Protein 4DHX (pdb70)

Secondary structure (DSSP, 8-state):
----SHHHHHHHHHHHHHHHHHHHHHHHHHHHHHHHHHHHHHHHHHHHHHHHHHHHHHHHHHHHHHHHHH--/-HHHHHHHHHHHHHTTHHHHHHHHHHHHHHHTTHHHHHHHHHHHHHHHH-TTT--HHHHHHHHHHHHHHHS-HHHHHHHHHHHHHHHHHH-/-HHHHHHHHHHHHHHHTTHHHHHHHHHHHHHHHTTHHHHHHHHHHHHHHHH-TTT--HHHHHHHHHHHHHHSS-HHHHHHHHHHHHHHHHT--/-HHHHHHHHHHHHHHHHHHHHHHHHHHHHHHHHHHHHHHHHHHHHHHHHHHHHHHHHHHHHHHHHHHH-/-HHHHHHHHHHHHHHTHHHHHHHHHHHHHHHTTHHHHHHHHHHHHHHHH-TTT--HHHHHHHHHHHHHH-S-HHHHHHHHHHHHHHHHHH--/-HHHHHHHHHHHHHHSHHHHHHHHHHHHHHHTTHHHHHHHHHHHHHHHH-GGG--HHHHHHHHHHHHHHTS-HHHHHHHHHHHHHHHHT--

Structure (mmCIF, N/CA/C/O backbone):
data_4DHX
#
_entry.id   4DHX
#
_cell.length_a   68.592
_cell.length_b   76.124
_cell.length_c   70.612
_cell.angle_alpha   90.00
_cell.angle_beta   117.69
_cell.angle_gamma   90.00
#
_symmetry.space_group_name_H-M   'P 1 21 1'
#
loop_
_entity.id
_entity.type
_entity.pdbx_description
1 polymer '80 kDa MCM3-associated protein'
2 polymer 'Enhancer of yellow 2 transcription factor homolog'
3 water water
#
loop_
_atom_site.group_PDB
_atom_site.id
_atom_site.type_symbol
_atom_site.label_atom_id
_atom_site.label_alt_id
_atom_site.label_comp_id
_atom_site.label_asym_id
_atom_site.label_entity_id
_atom_site.label_seq_id
_atom_site.pdbx_PDB_ins_code
_atom_site.Cartn_x
_atom_site.Cartn_y
_atom_site.Cartn_z
_atom_site.occupancy
_atom_site.B_iso_or_equiv
_atom_site.auth_seq_id
_atom_site.auth_comp_id
_atom_site.auth_asym_id
_atom_site.auth_atom_id
_atom_site.pdbx_PDB_model_num
ATOM 1 N N . LEU A 1 3 ? -3.640 -50.517 -45.095 1.00 64.19 1162 LEU A N 1
ATOM 2 C CA . LEU A 1 3 ? -2.633 -51.392 -44.506 1.00 65.45 1162 LEU A CA 1
ATOM 3 C C . LEU A 1 3 ? -1.612 -50.593 -43.703 1.00 67.63 1162 LEU A C 1
ATOM 4 O O . LEU A 1 3 ? -0.651 -50.060 -44.257 1.00 71.95 1162 LEU A O 1
ATOM 19 N N . VAL A 1 4 ? -1.824 -50.514 -42.395 1.00 65.55 1163 VAL A N 1
ATOM 20 C CA . VAL A 1 4 ? -0.885 -49.832 -41.513 1.00 65.31 1163 VAL A CA 1
ATOM 21 C C . VAL A 1 4 ? 0.239 -50.783 -41.114 1.00 66.51 1163 VAL A C 1
ATOM 22 O O . VAL A 1 4 ? 0.017 -51.754 -40.390 1.00 69.84 1163 VAL A O 1
ATOM 35 N N . LEU A 1 5 ? 1.444 -50.499 -41.596 1.00 64.77 1164 LEU A N 1
ATOM 36 C CA . LEU A 1 5 ? 2.595 -51.355 -41.335 1.00 65.95 1164 LEU A CA 1
ATOM 37 C C . LEU A 1 5 ? 2.991 -51.328 -39.867 1.00 70.71 1164 LEU A C 1
ATOM 38 O O . LEU A 1 5 ? 3.037 -52.364 -39.204 1.00 72.50 1164 LEU A O 1
ATOM 54 N N . SER A 1 6 ? 3.273 -50.131 -39.364 1.00 72.33 1165 SER A N 1
ATOM 55 C CA . SER A 1 6 ? 3.783 -49.974 -38.011 1.00 72.36 1165 SER A CA 1
ATOM 56 C C . SER A 1 6 ? 2.775 -49.275 -37.111 1.00 72.21 1165 SER A C 1
ATOM 57 O O . SER A 1 6 ? 1.860 -48.603 -37.584 1.00 78.09 1165 SER A O 1
ATOM 65 N N . GLU A 1 7 ? 2.959 -49.443 -35.807 1.00 69.29 1166 GLU A N 1
ATOM 66 C CA . GLU A 1 7 ? 2.130 -48.773 -34.814 1.00 70.98 1166 GLU A CA 1
ATOM 67 C C . GLU A 1 7 ? 2.832 -47.508 -34.331 1.00 63.86 1166 GLU A C 1
ATOM 68 O O . GLU A 1 7 ? 2.576 -47.020 -33.229 1.00 62.16 1166 GLU A O 1
ATOM 80 N N . LEU A 1 8 ? 3.715 -46.977 -35.172 1.00 61.22 1167 LEU A N 1
ATOM 81 C CA . LEU A 1 8 ? 4.474 -45.781 -34.835 1.00 61.83 1167 LEU A CA 1
ATOM 82 C C . LEU A 1 8 ? 3.572 -44.551 -34.817 1.00 58.56 1167 LEU A C 1
ATOM 83 O O . LEU A 1 8 ? 3.681 -43.705 -33.928 1.00 56.79 1167 LEU A O 1
ATOM 99 N N . SER A 1 9 ? 2.678 -44.458 -35.796 1.00 43.41 1168 SER A N 1
ATOM 100 C CA . SER A 1 9 ? 1.750 -43.338 -35.874 1.00 44.67 1168 SER A CA 1
ATOM 101 C C . SER A 1 9 ? 0.736 -43.397 -34.738 1.00 42.37 1168 SER A C 1
ATOM 102 O O . SER A 1 9 ? 0.318 -42.363 -34.215 1.00 40.02 1168 SER A O 1
ATOM 110 N N . GLN A 1 10 ? 0.334 -44.607 -34.365 1.00 42.84 1169 GLN A N 1
ATOM 111 C CA . GLN A 1 10 ? -0.568 -44.791 -33.235 1.00 43.84 1169 GLN A CA 1
ATOM 112 C C . GLN A 1 10 ? 0.088 -44.277 -31.958 1.00 42.33 1169 GLN A C 1
ATOM 113 O O . GLN A 1 10 ? -0.542 -43.588 -31.158 1.00 41.83 1169 GLN A O 1
ATOM 127 N N . GLY A 1 11 ? 1.361 -44.616 -31.778 1.00 42.79 1170 GLY A N 1
ATOM 128 C CA . GLY A 1 11 ? 2.106 -44.196 -30.607 1.00 41.53 1170 GLY A CA 1
ATOM 129 C C . GLY A 1 11 ? 2.251 -42.690 -30.518 1.00 39.30 1170 GLY A C 1
ATOM 130 O O . GLY A 1 11 ? 2.200 -42.117 -29.431 1.00 38.49 1170 GLY A O 1
ATOM 134 N N . LEU A 1 12 ? 2.435 -42.045 -31.666 1.00 37.88 1171 LEU A N 1
ATOM 135 C CA . LEU A 1 12 ? 2.604 -40.597 -31.712 1.00 38.31 1171 LEU A CA 1
ATOM 136 C C . LEU A 1 12 ? 1.303 -39.880 -31.359 1.00 36.94 1171 LEU A C 1
ATOM 137 O O . LEU A 1 12 ? 1.314 -38.864 -30.663 1.00 35.02 1171 LEU A O 1
ATOM 153 N N . ALA A 1 13 ? 0.185 -40.414 -31.840 1.00 40.20 1172 ALA A N 1
ATOM 154 C CA . ALA A 1 13 ? -1.121 -39.834 -31.552 1.00 38.90 1172 ALA A CA 1
ATOM 155 C C . ALA A 1 13 ? -1.463 -39.995 -30.073 1.00 37.83 1172 ALA A C 1
ATOM 156 O O . ALA A 1 13 ? -2.074 -39.116 -29.466 1.00 39.71 1172 ALA A O 1
ATOM 163 N N . VAL A 1 14 ? -1.059 -41.122 -29.497 1.00 35.31 1173 VAL A N 1
ATOM 164 C CA . VAL A 1 14 ? -1.339 -41.403 -28.094 1.00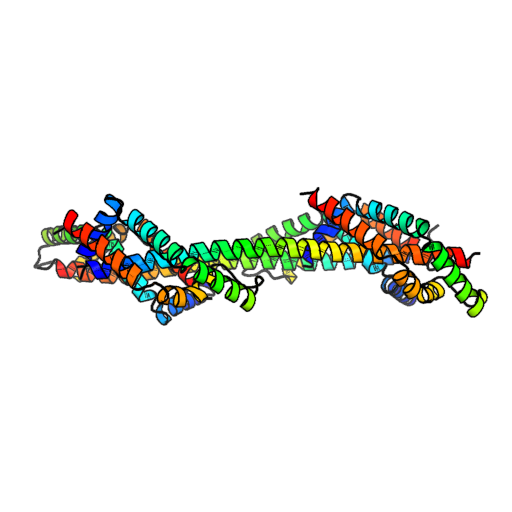 33.51 1173 VAL A CA 1
ATOM 165 C C . VAL A 1 14 ? -0.515 -40.507 -27.172 1.00 32.63 1173 VAL A C 1
ATOM 166 O O . VAL A 1 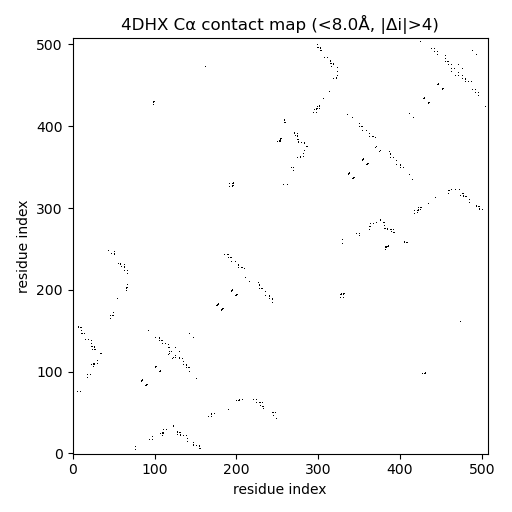14 ? -1.029 -39.978 -26.186 1.00 33.20 1173 VAL A O 1
ATOM 179 N N . GLU A 1 15 ? 0.762 -40.338 -27.500 1.00 33.39 1174 GLU A N 1
ATOM 180 C CA . GLU A 1 15 ? 1.653 -39.501 -26.704 1.00 37.04 1174 GLU A CA 1
ATOM 181 C C . GLU A 1 15 ? 1.253 -38.034 -26.803 1.00 36.46 1174 GLU A C 1
ATOM 182 O O . GLU A 1 15 ? 1.164 -37.337 -25.794 1.00 35.95 1174 GLU A O 1
ATOM 194 N N . LEU A 1 16 ? 1.016 -37.572 -28.026 1.00 29.60 1175 LEU A N 1
ATOM 195 C CA . LEU A 1 16 ? 0.647 -36.183 -28.262 1.00 30.42 1175 LEU A CA 1
ATOM 196 C C . LEU A 1 16 ? -0.643 -35.843 -27.526 1.00 27.65 1175 LEU A C 1
ATOM 197 O O . LEU A 1 16 ? -0.738 -34.808 -26.869 1.00 27.01 1175 LEU A O 1
ATOM 213 N N . MET A 1 17 ? -1.631 -36.723 -27.642 1.00 27.06 1176 MET A N 1
ATOM 214 C CA . MET A 1 17 ? -2.910 -36.535 -26.974 1.00 28.31 1176 MET A CA 1
ATOM 215 C C . MET A 1 17 ? -2.723 -36.485 -25.460 1.00 25.46 1176 MET A C 1
ATOM 216 O O . MET A 1 17 ? -3.325 -35.652 -24.782 1.00 26.36 1176 MET A O 1
ATOM 230 N N . GLU A 1 18 ? -1.879 -37.371 -24.939 1.00 23.94 1177 GLU A N 1
ATOM 231 C CA . GLU A 1 18 ? -1.640 -37.462 -23.502 1.00 25.56 1177 GLU A CA 1
ATOM 232 C C . GLU A 1 18 ? -0.927 -36.223 -22.957 1.00 28.42 1177 GLU A C 1
ATOM 233 O O . GLU A 1 18 ? -1.250 -35.743 -21.870 1.00 29.78 1177 GLU A O 1
ATOM 245 N N . ARG A 1 19 ? 0.039 -35.704 -23.709 1.00 29.18 1178 ARG A N 1
ATOM 246 C CA . ARG A 1 19 ? 0.781 -34.521 -23.279 1.00 28.62 1178 ARG A CA 1
ATOM 247 C C . ARG A 1 19 ? -0.096 -33.272 -23.294 1.00 25.90 1178 ARG A C 1
ATOM 248 O O . ARG A 1 19 ? -0.070 -32.476 -22.357 1.00 27.81 1178 ARG A O 1
ATOM 269 N N . VAL A 1 20 ? -0.863 -33.096 -24.365 1.00 24.75 1179 VAL A N 1
ATOM 270 C CA . VAL A 1 20 ? -1.766 -31.956 -24.468 1.00 25.91 1179 VAL A CA 1
ATOM 271 C C . VAL A 1 20 ? -2.836 -32.024 -23.381 1.00 28.54 1179 VAL A C 1
ATOM 272 O O . VAL A 1 20 ? -3.155 -31.019 -22.745 1.00 32.16 1179 VAL A O 1
ATOM 285 N N . MET A 1 21 ? -3.379 -33.218 -23.170 1.00 27.23 1180 MET A N 1
ATOM 286 C CA . MET A 1 21 ? -4.419 -33.436 -22.175 1.00 27.98 1180 MET A CA 1
ATOM 287 C C . MET A 1 21 ? -3.900 -33.130 -20.774 1.00 25.32 1180 MET A C 1
ATOM 288 O O . MET A 1 21 ? -4.541 -32.410 -20.006 1.00 25.62 1180 MET A O 1
ATOM 302 N N . MET A 1 22 ? -2.731 -33.674 -20.449 1.00 25.16 1181 MET A N 1
ATOM 303 C CA . MET A 1 22 ? -2.132 -33.479 -19.135 1.00 25.84 1181 MET A CA 1
ATOM 304 C C . MET A 1 22 ? -1.892 -32.000 -18.843 1.00 27.06 1181 MET A C 1
ATOM 305 O O . MET A 1 22 ? -2.260 -31.510 -17.777 1.00 28.24 1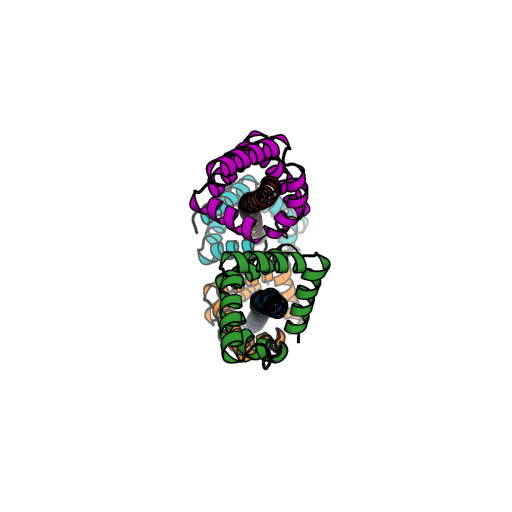181 MET A O 1
ATOM 319 N N . GLU A 1 23 ? -1.272 -31.293 -19.785 1.00 27.35 1182 GLU A N 1
ATOM 320 C CA . GLU A 1 23 ? -1.000 -29.870 -19.604 1.00 29.82 1182 GLU A CA 1
ATOM 321 C C . GLU A 1 23 ? -2.290 -29.088 -19.396 1.00 29.69 1182 GLU A C 1
ATOM 322 O O . GLU A 1 23 ? -2.316 -28.107 -18.652 1.00 31.09 1182 GLU A O 1
ATOM 334 N N . PHE A 1 24 ? -3.358 -29.517 -20.059 1.00 28.31 1183 PHE A N 1
ATOM 335 C CA . PHE A 1 24 ? -4.638 -28.826 -19.953 1.00 27.95 1183 PHE A CA 1
ATOM 336 C C . PHE A 1 24 ? -5.230 -29.035 -18.560 1.00 28.60 1183 PHE A C 1
ATOM 337 O O . PHE A 1 24 ? -5.825 -28.123 -17.987 1.00 30.04 1183 PHE A O 1
ATOM 354 N N . VAL A 1 25 ? -5.058 -30.236 -18.016 1.00 27.76 1184 VAL A N 1
ATOM 355 C CA . VAL A 1 25 ? -5.537 -30.533 -16.670 1.00 27.15 1184 VAL A CA 1
ATOM 356 C C . VAL A 1 25 ? -4.792 -29.683 -15.643 1.00 27.71 1184 VAL A C 1
ATOM 357 O O . VAL A 1 25 ? -5.400 -29.114 -14.736 1.00 29.49 1184 VAL A O 1
ATOM 370 N N . ARG A 1 26 ? -3.474 -29.596 -15.794 1.00 26.74 1185 ARG A N 1
ATOM 371 C CA . ARG A 1 26 ? -2.650 -28.828 -14.865 1.00 28.36 1185 ARG A CA 1
ATOM 372 C C . ARG A 1 26 ? -3.031 -27.351 -14.877 1.00 31.33 1185 ARG A C 1
ATOM 373 O O . ARG A 1 26 ? -3.179 -26.733 -13.821 1.00 33.63 1185 ARG A O 1
ATOM 394 N N . GLU A 1 27 ? -3.190 -26.789 -16.071 1.00 31.70 1186 GLU A N 1
ATOM 395 C CA . GLU A 1 27 ? -3.566 -25.388 -16.213 1.00 30.98 1186 GLU A CA 1
ATOM 396 C C . GLU A 1 27 ? -4.951 -25.134 -15.626 1.00 26.20 1186 GLU A C 1
ATOM 397 O O . GLU A 1 27 ? -5.186 -24.112 -14.983 1.00 25.65 1186 GLU A O 1
ATOM 409 N N . THR A 1 28 ? -5.868 -26.067 -15.855 1.00 24.53 1187 THR A N 1
ATOM 410 C CA . THR A 1 28 ? -7.240 -25.912 -15.388 1.00 25.91 1187 THR A CA 1
ATOM 411 C C . THR A 1 28 ? -7.303 -25.957 -13.863 1.00 25.85 1187 THR A C 1
ATOM 412 O O . THR A 1 28 ? -7.948 -25.116 -13.238 1.00 23.71 1187 THR A O 1
ATOM 423 N N . CYS A 1 29 ? -6.631 -26.939 -13.269 1.00 27.54 1188 CYS A N 1
ATOM 424 C CA . CYS A 1 29 ? -6.612 -27.080 -11.817 1.00 27.11 1188 CYS A CA 1
ATOM 425 C C . CYS A 1 29 ? -5.964 -25.870 -11.150 1.00 28.52 1188 CYS A C 1
ATOM 426 O O . CYS A 1 29 ? -6.407 -25.424 -10.092 1.00 29.99 1188 CYS A O 1
ATOM 434 N N . SER A 1 30 ? -4.916 -25.343 -11.776 1.00 26.98 1189 SER A N 1
ATOM 435 C CA . SER A 1 30 ? -4.204 -24.192 -11.236 1.00 28.45 1189 SER A CA 1
ATOM 436 C C . SER A 1 30 ? -5.100 -22.956 -11.227 1.00 28.69 1189 SER A C 1
ATOM 437 O O . SER A 1 30 ? -5.109 -22.189 -10.261 1.00 28.13 1189 SER A O 1
ATOM 445 N N . GLN A 1 31 ? -5.860 -22.773 -12.302 1.00 31.03 1190 GLN A N 1
ATOM 446 C CA . GLN A 1 31 ? -6.719 -21.604 -12.429 1.00 32.00 1190 GLN A CA 1
ATOM 447 C C . GLN A 1 31 ? -7.934 -21.706 -11.508 1.00 28.83 1190 GLN A C 1
ATOM 448 O O . GLN A 1 31 ? -8.352 -20.714 -10.913 1.00 30.89 1190 GLN A O 1
ATOM 462 N N . GLU A 1 32 ? -8.497 -22.905 -11.390 1.00 25.81 1191 GLU A N 1
ATOM 463 C CA . GLU A 1 32 ? -9.671 -23.108 -10.552 1.00 26.04 1191 GLU A CA 1
ATOM 464 C C . GLU A 1 32 ? -9.339 -22.847 -9.087 1.00 26.58 1191 GLU A C 1
ATOM 465 O O . GLU A 1 32 ? -10.117 -22.224 -8.367 1.00 28.57 1191 GLU A O 1
ATOM 477 N N . LEU A 1 33 ? -8.177 -23.322 -8.651 1.00 26.13 1192 LEU A N 1
ATOM 478 C CA . LEU A 1 33 ? -7.760 -23.149 -7.266 1.00 27.52 1192 LEU A CA 1
ATOM 479 C C . LEU A 1 33 ? -7.386 -21.697 -6.995 1.00 30.45 1192 LEU A C 1
ATOM 480 O O . LEU A 1 33 ? -7.656 -21.170 -5.918 1.00 34.00 1192 LEU A O 1
ATOM 496 N N . LYS A 1 34 ? -6.763 -21.054 -7.978 1.00 28.57 1193 LYS A N 1
ATOM 497 C CA . LYS A 1 34 ? -6.392 -19.650 -7.858 1.00 31.20 1193 LYS A CA 1
ATOM 498 C C . LYS A 1 34 ? -7.633 -18.778 -7.679 1.00 30.32 1193 LYS A C 1
ATOM 499 O O . LYS A 1 34 ? -7.643 -17.857 -6.861 1.00 32.01 1193 LYS A O 1
ATOM 518 N N . ASN A 1 35 ? -8.676 -19.071 -8.450 1.00 29.18 1194 ASN A N 1
ATOM 519 C CA . ASN A 1 35 ? -9.929 -18.331 -8.347 1.00 30.39 1194 ASN A CA 1
ATOM 520 C C . ASN A 1 35 ? -10.576 -18.544 -6.983 1.00 30.20 1194 ASN A C 1
ATOM 521 O O . ASN A 1 35 ? -11.028 -17.593 -6.344 1.00 30.55 1194 ASN A O 1
ATOM 532 N N . ALA A 1 36 ? -10.611 -19.799 -6.544 1.00 29.30 1195 ALA A N 1
ATOM 533 C CA . ALA A 1 36 ? -11.206 -20.156 -5.262 1.00 28.94 1195 ALA A CA 1
ATOM 534 C C . ALA A 1 36 ? -10.491 -19.457 -4.109 1.00 31.20 1195 ALA A C 1
ATOM 535 O O . ALA A 1 36 ? -11.134 -18.940 -3.194 1.00 35.51 1195 ALA A O 1
ATOM 542 N N . VAL A 1 37 ? -9.162 -19.442 -4.153 1.00 31.45 1196 VAL A N 1
ATOM 543 C CA . VAL A 1 37 ? -8.373 -18.821 -3.093 1.00 32.86 1196 VAL A CA 1
ATOM 544 C C . VAL A 1 37 ? -8.571 -17.305 -3.078 1.00 34.06 1196 VAL A C 1
ATOM 545 O O . VAL A 1 37 ? -8.608 -16.685 -2.013 1.00 35.56 1196 VAL A O 1
ATOM 558 N N . GLU A 1 38 ? -8.702 -16.718 -4.263 1.00 33.90 1197 GLU A N 1
ATOM 559 C CA . GLU A 1 38 ? -8.936 -15.285 -4.392 1.00 35.18 1197 GLU A CA 1
ATOM 560 C C . GLU A 1 38 ? -10.295 -14.912 -3.807 1.00 32.24 1197 GLU A C 1
ATOM 561 O O . GLU A 1 38 ? -10.424 -13.922 -3.085 1.00 32.25 1197 GLU A O 1
ATOM 573 N N . THR A 1 39 ? -11.307 -15.710 -4.130 1.00 32.02 1198 THR A N 1
ATOM 574 C CA . THR A 1 39 ? -12.654 -15.489 -3.616 1.00 33.32 1198 THR A CA 1
ATOM 575 C C . THR A 1 39 ? -12.680 -15.656 -2.100 1.00 30.98 1198 THR A C 1
ATOM 576 O O . THR A 1 39 ? -13.262 -14.840 -1.386 1.00 32.63 1198 THR A O 1
ATOM 587 N N . ASP A 1 40 ? -12.042 -16.714 -1.614 1.00 28.68 1199 ASP A N 1
ATOM 588 C CA . ASP A 1 40 ? -11.991 -16.984 -0.185 1.00 29.05 1199 ASP A CA 1
ATOM 589 C C . ASP A 1 40 ? -11.285 -15.852 0.552 1.00 28.93 1199 ASP A C 1
ATOM 590 O O . ASP A 1 40 ? -11.644 -15.514 1.681 1.00 27.58 1199 ASP A O 1
ATOM 599 N N . GLN A 1 41 ? -10.276 -15.273 -0.088 1.00 30.63 1200 GLN A N 1
ATOM 600 C CA . GLN A 1 41 ? -9.544 -14.160 0.500 1.00 30.96 1200 GLN A CA 1
ATOM 601 C C . GLN A 1 41 ? -10.490 -12.985 0.743 1.00 29.16 1200 GLN A C 1
ATOM 602 O O . GLN A 1 41 ? -10.455 -12.362 1.803 1.00 30.98 1200 GLN A O 1
ATOM 616 N N . ARG A 1 42 ? -11.342 -12.694 -0.236 1.00 27.60 1201 ARG A N 1
ATOM 617 C CA . ARG A 1 42 ? -12.323 -11.625 -0.100 1.00 29.21 1201 ARG A CA 1
ATOM 618 C C . ARG A 1 42 ? -13.295 -11.943 1.032 1.00 29.92 1201 ARG A C 1
ATOM 619 O O . ARG A 1 42 ? -13.706 -11.055 1.778 1.00 30.62 1201 ARG A O 1
ATOM 640 N N . VAL A 1 43 ? -13.663 -13.214 1.149 1.00 30.31 1202 VAL A N 1
ATOM 641 C CA . VAL A 1 43 ? -14.554 -13.656 2.213 1.00 28.55 1202 VAL A CA 1
ATOM 642 C C . VAL A 1 43 ? -13.912 -13.417 3.576 1.00 27.89 1202 VAL A C 1
ATOM 643 O O . VAL A 1 43 ? -14.549 -12.893 4.489 1.00 30.17 1202 VAL A O 1
ATOM 656 N N . ARG A 1 44 ? -12.645 -13.796 3.708 1.00 24.95 1203 ARG A N 1
ATOM 657 C CA . ARG A 1 44 ? -11.941 -13.670 4.979 1.00 23.62 1203 ARG A CA 1
ATOM 658 C C . ARG A 1 44 ? -11.722 -12.213 5.376 1.00 25.15 1203 ARG A C 1
ATOM 659 O O . ARG A 1 44 ? -11.783 -11.875 6.556 1.00 26.86 1203 ARG A O 1
ATOM 680 N N . VAL A 1 45 ? -11.459 -11.353 4.397 1.00 26.65 1204 VAL A N 1
ATOM 681 C CA . VAL A 1 45 ? -11.252 -9.938 4.680 1.00 28.98 1204 VAL A CA 1
ATOM 682 C C . VAL A 1 45 ? -12.545 -9.321 5.200 1.00 30.47 1204 VAL A C 1
ATOM 683 O O . VAL A 1 45 ? -12.535 -8.576 6.178 1.00 32.69 1204 VAL A O 1
ATOM 696 N N . ALA A 1 46 ? -13.657 -9.640 4.545 1.00 30.43 1205 ALA A N 1
ATOM 697 C CA . ALA A 1 46 ? -14.958 -9.133 4.960 1.00 31.04 1205 ALA A CA 1
ATOM 698 C C . ALA A 1 46 ? -15.292 -9.637 6.360 1.00 31.90 1205 ALA A C 1
ATOM 699 O O . ALA A 1 46 ? -15.739 -8.875 7.218 1.00 32.73 1205 ALA A O 1
ATOM 706 N N . ARG A 1 47 ? -15.061 -10.926 6.581 1.00 32.74 1206 ARG A N 1
ATOM 707 C CA . ARG A 1 47 ? -15.365 -11.558 7.858 1.00 33.78 1206 ARG A CA 1
ATOM 708 C C . ARG A 1 47 ? -14.540 -10.948 8.987 1.00 32.13 1206 ARG A C 1
ATOM 709 O O . ARG A 1 47 ? -15.056 -10.681 10.073 1.00 33.51 1206 ARG A O 1
ATOM 730 N N . CYS A 1 48 ? -13.256 -10.728 8.727 1.00 29.96 1207 CYS A N 1
ATOM 731 C CA . CYS A 1 48 ? -12.370 -10.135 9.722 1.00 28.34 1207 CYS A CA 1
ATOM 732 C C . CYS A 1 48 ? -12.765 -8.692 10.033 1.00 27.66 1207 CYS A C 1
ATOM 733 O O . CYS A 1 48 ? -12.637 -8.241 11.169 1.00 27.82 1207 CYS A O 1
ATOM 741 N N . CYS A 1 49 ? -13.242 -7.969 9.023 1.00 27.05 1208 CYS A N 1
ATOM 742 C CA . CYS A 1 49 ? -13.696 -6.598 9.223 1.00 27.04 1208 CYS A CA 1
ATOM 743 C C . CYS A 1 49 ? -14.903 -6.565 10.153 1.00 25.65 1208 CYS A C 1
ATOM 744 O O . CYS A 1 49 ? -15.077 -5.625 10.926 1.00 24.22 1208 CYS A O 1
ATOM 752 N N . GLU A 1 50 ? -15.737 -7.596 10.071 1.00 27.73 1209 GLU A N 1
ATOM 753 C CA . GLU A 1 50 ? -16.906 -7.706 10.934 1.00 29.20 1209 GLU A CA 1
ATOM 754 C C . GLU A 1 50 ? -16.491 -7.952 12.381 1.00 28.29 1209 GLU A C 1
ATOM 755 O O . GLU A 1 50 ? -17.042 -7.354 13.305 1.00 28.35 1209 GLU A O 1
ATOM 767 N N . ASP A 1 51 ? -15.517 -8.836 12.571 1.00 27.31 1210 ASP A N 1
ATOM 768 C CA . ASP A 1 51 ? -15.011 -9.146 13.902 1.00 30.88 1210 ASP A CA 1
ATOM 769 C C . ASP A 1 51 ? -14.364 -7.921 14.537 1.00 27.28 1210 ASP A C 1
ATOM 770 O O . ASP A 1 51 ? -14.586 -7.633 15.710 1.00 28.23 1210 ASP A O 1
ATOM 779 N N . VAL A 1 52 ? -13.561 -7.203 13.758 1.00 25.98 1211 VAL A N 1
ATOM 780 C CA . VAL A 1 52 ? -12.911 -5.989 14.240 1.00 28.60 1211 VAL A CA 1
ATOM 781 C C . VAL A 1 52 ? -13.945 -4.937 14.629 1.00 27.62 1211 VAL A C 1
ATOM 782 O O . VAL A 1 52 ? -13.831 -4.297 15.673 1.00 29.84 1211 VAL A O 1
ATOM 795 N N . CYS A 1 53 ? -14.956 -4.764 13.785 1.00 27.21 1212 CYS A N 1
ATOM 796 C CA . CYS A 1 53 ? -16.015 -3.801 14.053 1.00 29.87 1212 CYS A CA 1
ATOM 797 C C . CYS A 1 53 ? -16.752 -4.142 15.347 1.00 30.86 1212 CYS A C 1
ATOM 798 O O . CYS A 1 53 ? -17.019 -3.265 16.170 1.00 32.13 1212 CYS A O 1
ATOM 806 N N . ALA A 1 54 ? -17.080 -5.418 15.518 1.00 31.19 1213 ALA A N 1
ATOM 807 C CA . ALA A 1 54 ? -17.796 -5.871 16.705 1.00 31.48 1213 ALA A CA 1
ATOM 808 C C . ALA A 1 54 ? -16.946 -5.666 17.954 1.00 32.82 1213 ALA A C 1
ATOM 809 O O . ALA A 1 54 ? -17.464 -5.346 19.024 1.00 37.88 1213 ALA A O 1
ATOM 816 N N . HIS A 1 55 ? -15.638 -5.846 17.808 1.00 30.27 1214 HIS A N 1
ATOM 817 C CA . HIS A 1 55 ? -14.712 -5.689 18.921 1.00 36.38 1214 HIS A CA 1
ATOM 818 C C . HIS A 1 55 ? -14.597 -4.225 19.333 1.00 34.42 1214 HIS A C 1
ATOM 819 O O . HIS A 1 55 ? -14.648 -3.900 20.520 1.00 35.57 1214 HIS A O 1
ATOM 834 N N . LEU A 1 56 ? -14.443 -3.346 18.350 1.00 35.51 1215 LEU A N 1
ATOM 835 C CA . LEU A 1 56 ? -14.317 -1.921 18.619 1.00 40.42 1215 LEU A CA 1
ATOM 836 C C . LEU A 1 56 ? -15.583 -1.374 19.265 1.00 43.23 1215 LEU A C 1
ATOM 837 O O . LEU A 1 56 ? -15.516 -0.579 20.203 1.00 48.97 1215 LEU A O 1
ATOM 853 N N . VAL A 1 57 ? -16.736 -1.798 18.758 1.00 39.16 1216 VAL A N 1
ATOM 854 C CA . VAL A 1 57 ? -18.011 -1.342 19.297 1.00 39.07 1216 VAL A CA 1
ATOM 855 C C . VAL A 1 57 ? -18.152 -1.731 20.765 1.00 40.03 1216 VAL A C 1
ATOM 856 O O . VAL A 1 57 ? -18.450 -0.886 21.608 1.00 45.30 1216 VAL A O 1
ATOM 869 N N . ASP A 1 58 ? -17.931 -3.005 21.071 1.00 60.20 1217 ASP A N 1
ATOM 870 C CA . ASP A 1 58 ? -18.086 -3.484 22.438 1.00 59.80 1217 ASP A CA 1
ATOM 871 C C . ASP A 1 58 ? -17.103 -2.780 23.372 1.00 54.56 1217 ASP A C 1
ATOM 872 O O . ASP A 1 58 ? -17.397 -2.571 24.548 1.00 53.12 1217 ASP A O 1
ATOM 881 N N . LEU A 1 59 ? -15.940 -2.412 22.844 1.00 53.79 1218 LEU A N 1
ATOM 882 C CA . LEU A 1 59 ? -14.930 -1.720 23.637 1.00 55.28 1218 LEU A CA 1
ATOM 883 C C . LEU A 1 59 ? -15.374 -0.293 23.940 1.00 53.17 1218 LEU A C 1
ATOM 884 O O . LEU A 1 59 ? -15.458 0.107 25.101 1.00 54.87 1218 LEU A O 1
ATOM 900 N N . PHE A 1 60 ? -15.653 0.472 22.890 1.00 50.83 1219 PHE A N 1
ATOM 901 C CA . PHE A 1 60 ? -16.111 1.846 23.047 1.00 49.19 1219 PHE A CA 1
ATOM 902 C C . PHE A 1 60 ? -17.363 1.884 23.913 1.00 49.06 1219 PHE A C 1
ATOM 903 O O . PHE A 1 60 ? -17.578 2.830 24.670 1.00 48.59 1219 PHE A O 1
ATOM 920 N N . LEU A 1 61 ? -18.183 0.844 23.800 1.00 49.75 1220 LEU A N 1
ATOM 921 C CA . LEU A 1 61 ? -19.446 0.779 24.524 1.00 51.48 1220 LEU A CA 1
ATOM 922 C C . LEU A 1 61 ? -19.221 0.576 26.021 1.00 53.40 1220 LEU A C 1
ATOM 923 O O . LEU A 1 61 ? -19.781 1.303 26.842 1.00 53.74 1220 LEU A O 1
ATOM 939 N N . VAL A 1 62 ? -18.407 -0.415 26.372 1.00 55.92 1221 VAL A N 1
ATOM 940 C CA . VAL A 1 62 ? -18.099 -0.697 27.771 1.00 61.53 1221 VAL A CA 1
ATOM 941 C C . VAL A 1 62 ? -17.630 0.568 28.485 1.00 59.35 1221 VAL A C 1
ATOM 942 O O . VAL A 1 62 ? -17.846 0.732 29.687 1.00 65.64 1221 VAL A O 1
ATOM 955 N N . GLU A 1 63 ? -16.996 1.465 27.737 1.00 70.92 1222 GLU A N 1
ATOM 956 C CA . GLU A 1 63 ? -16.519 2.724 28.295 1.00 69.51 1222 GLU A CA 1
ATOM 957 C C . GLU A 1 63 ? -17.652 3.739 28.424 1.00 69.81 1222 GLU A C 1
ATOM 958 O O . GLU A 1 63 ? -17.742 4.457 29.420 1.00 69.77 1222 GLU A O 1
ATOM 970 N N . GLU A 1 64 ? -18.512 3.796 27.413 1.00 70.57 1223 GLU A N 1
ATOM 971 C CA . GLU A 1 64 ? -19.616 4.751 27.397 1.00 72.24 1223 GLU A CA 1
ATOM 972 C C . GLU A 1 64 ? -20.708 4.381 28.397 1.00 69.42 1223 GLU A C 1
ATOM 973 O O . GLU A 1 64 ? -21.495 5.233 28.809 1.00 70.59 1223 GLU A O 1
ATOM 985 N N . ILE A 1 65 ? -20.753 3.111 28.783 1.00 66.83 1224 ILE A N 1
ATOM 986 C CA . ILE A 1 65 ? -21.698 2.658 29.795 1.00 65.16 1224 ILE A CA 1
ATOM 987 C C . ILE A 1 65 ? -21.222 3.079 31.183 1.00 65.38 1224 ILE A C 1
ATOM 988 O O . ILE A 1 65 ? -22.022 3.222 32.109 1.00 65.35 1224 ILE A O 1
ATOM 1004 N N . PHE A 1 66 ? -19.916 3.282 31.319 1.00 65.94 1225 PHE A N 1
ATOM 1005 C CA . PHE A 1 66 ? -19.337 3.727 32.580 1.00 67.57 1225 PHE A CA 1
ATOM 1006 C C . PHE A 1 66 ? -19.536 5.230 32.736 1.00 70.09 1225 PHE A C 1
ATOM 1007 O O . PHE A 1 66 ? -19.932 5.710 33.798 1.00 72.50 1225 PHE A O 1
ATOM 1024 N N . GLN A 1 67 ? -19.262 5.967 31.664 1.00 70.76 1226 GLN A N 1
ATOM 1025 C CA . GLN A 1 67 ? -19.396 7.419 31.670 1.00 74.14 1226 GLN A CA 1
ATOM 1026 C C . GLN A 1 67 ? -20.846 7.846 31.885 1.00 76.19 1226 GLN A C 1
ATOM 1027 O O . GLN A 1 67 ? -21.115 8.810 32.602 1.00 76.71 1226 GLN A O 1
ATOM 1041 N N . THR A 1 68 ? -21.777 7.129 31.263 1.00 77.19 1227 THR A N 1
ATOM 1042 C CA . THR A 1 68 ? -23.198 7.415 31.434 1.00 76.87 1227 THR A CA 1
ATOM 1043 C C . THR A 1 68 ? -23.610 7.237 32.891 1.00 75.96 1227 THR A C 1
ATOM 1044 O O . THR A 1 68 ? -24.233 8.119 33.482 1.00 75.66 1227 THR A O 1
ATOM 1055 N N . ALA A 1 69 ? -23.259 6.089 33.461 1.00 75.61 1228 ALA A N 1
ATOM 1056 C CA . ALA A 1 69 ? -23.589 5.794 34.848 1.00 75.68 1228 ALA A CA 1
ATOM 1057 C C . ALA A 1 69 ? -23.166 6.949 35.748 1.00 82.44 1228 ALA A C 1
ATOM 1058 O O . ALA A 1 69 ? -23.923 7.380 36.615 1.00 89.04 1228 ALA A O 1
ATOM 1065 N N . LYS A 1 70 ? -21.958 7.456 35.527 1.00 81.98 1229 LYS A N 1
ATOM 1066 C CA . LYS A 1 70 ? -21.432 8.564 36.319 1.00 83.51 1229 LYS A CA 1
ATOM 1067 C C . LYS A 1 70 ? -22.319 9.800 36.243 1.00 80.93 1229 LYS A C 1
ATOM 1068 O O . LYS A 1 70 ? -22.699 10.365 37.268 1.00 79.94 1229 LYS A O 1
ATOM 1087 N N . GLU A 1 71 ? -22.642 10.216 35.025 1.00 81.97 1230 GLU A N 1
ATOM 1088 C CA . GLU A 1 71 ? -23.372 11.460 34.811 1.00 87.41 1230 GLU A CA 1
ATOM 1089 C C . GLU A 1 71 ? -24.705 11.484 35.558 1.00 89.66 1230 GLU A C 1
ATOM 1090 O O . GLU A 1 71 ? -25.176 12.548 35.965 1.00 90.50 1230 GLU A O 1
ATOM 1102 N N . THR A 1 72 ? -25.310 10.314 35.739 1.00 90.61 1231 THR A N 1
ATOM 1103 C CA . THR A 1 72 ? -26.616 10.229 36.386 1.00 91.70 1231 THR A CA 1
ATOM 1104 C C . THR A 1 72 ? -26.525 10.373 37.905 1.00 99.11 1231 THR A C 1
ATOM 1105 O O . THR A 1 72 ? -27.521 10.676 38.560 1.00 105.04 1231 THR A O 1
ATOM 1116 N N . LEU A 1 73 ? -25.338 10.151 38.464 1.00 97.81 1232 LEU A N 1
ATOM 1117 C CA . LEU A 1 73 ? -25.126 10.332 39.899 1.00 96.08 1232 LEU A CA 1
ATOM 1118 C C . LEU A 1 73 ? -24.329 11.610 40.162 1.00 97.72 1232 LEU A C 1
ATOM 1119 O O . LEU A 1 73 ? -23.229 11.767 39.636 1.00 96.87 1232 LEU A O 1
ATOM 1135 N N . GLN A 1 74 ? -24.868 12.521 40.971 1.00 100.30 1233 GLN A N 1
ATOM 1136 C CA . GLN A 1 74 ? -26.175 12.354 41.595 1.00 102.51 1233 GLN A CA 1
ATOM 1137 C C . GLN A 1 74 ? -27.288 12.681 40.606 1.00 100.59 1233 GLN A C 1
ATOM 1138 O O . GLN A 1 74 ? -28.469 12.526 40.913 1.00 99.72 1233 GLN A O 1
ATOM 1152 N N . ASP B 2 9 ? 11.144 -48.150 -32.765 1.00 92.37 9 ASP B N 1
ATOM 1153 C CA . ASP B 2 9 ? 12.415 -47.491 -32.490 1.00 89.85 9 ASP B CA 1
ATOM 1154 C C . ASP B 2 9 ? 12.192 -46.046 -32.052 1.00 85.77 9 ASP B C 1
ATOM 1155 O O . ASP B 2 9 ? 11.376 -45.332 -32.634 1.00 83.94 9 ASP B O 1
ATOM 1163 N N . ALA B 2 10 ? 12.924 -45.622 -31.027 1.00 84.15 10 ALA B N 1
ATOM 1164 C CA . ALA B 2 10 ? 12.750 -44.290 -30.458 1.00 79.44 10 ALA B CA 1
ATOM 1165 C C . ALA B 2 10 ? 13.435 -43.210 -31.296 1.00 70.21 10 ALA B C 1
ATOM 1166 O O . ALA B 2 10 ? 12.954 -42.080 -31.373 1.00 60.95 10 ALA B O 1
ATOM 1173 N N . GLN B 2 11 ? 14.558 -43.556 -31.919 1.00 73.21 11 GLN B N 1
ATOM 1174 C CA . GLN B 2 11 ? 15.289 -42.600 -32.748 1.00 71.28 11 GLN B CA 1
ATOM 1175 C C . GLN B 2 11 ? 14.393 -42.071 -33.863 1.00 66.00 11 GLN B C 1
ATOM 1176 O O . GLN B 2 11 ? 14.481 -40.902 -34.240 1.00 63.22 11 GLN B O 1
ATOM 1190 N N . MET B 2 12 ? 13.531 -42.937 -34.385 1.00 64.30 12 MET B N 1
ATOM 1191 C CA . MET B 2 12 ? 12.572 -42.537 -35.405 1.00 60.18 12 MET B CA 1
ATOM 1192 C C . MET B 2 12 ? 11.562 -41.564 -34.808 1.00 53.77 12 MET B C 1
ATOM 1193 O O . MET B 2 12 ? 11.244 -40.540 -35.409 1.00 50.67 12 MET B O 1
ATOM 1207 N N . ARG B 2 13 ? 11.066 -41.889 -33.619 1.00 53.28 13 ARG B N 1
ATOM 1208 C CA . ARG B 2 13 ? 10.093 -41.044 -32.939 1.00 52.62 13 ARG B CA 1
ATOM 1209 C C . ARG B 2 13 ? 10.672 -39.659 -32.674 1.00 52.58 13 ARG B C 1
ATOM 1210 O O . ARG B 2 13 ? 9.979 -38.652 -32.812 1.00 53.80 13 ARG B O 1
ATOM 1231 N N . ALA B 2 14 ? 11.945 -39.616 -32.296 1.00 51.04 14 ALA B N 1
ATOM 1232 C CA . ALA B 2 14 ? 12.631 -38.353 -32.057 1.00 49.85 14 ALA B CA 1
ATOM 1233 C C . ALA B 2 14 ? 12.716 -37.541 -33.346 1.00 47.83 14 ALA B C 1
ATOM 1234 O O . ALA B 2 14 ? 12.541 -36.322 -33.335 1.00 46.56 14 ALA B O 1
ATOM 1241 N N . ALA B 2 15 ? 12.984 -38.225 -34.454 1.00 47.83 15 ALA B N 1
ATOM 1242 C CA . ALA B 2 15 ? 13.102 -37.571 -35.751 1.00 47.88 15 ALA B CA 1
ATOM 1243 C C . ALA B 2 15 ? 11.770 -36.972 -36.184 1.00 47.49 15 ALA B C 1
ATOM 1244 O O . ALA B 2 15 ? 11.717 -35.843 -36.672 1.00 49.76 15 ALA B O 1
ATOM 1251 N N . ILE B 2 16 ? 10.695 -37.734 -36.007 1.00 45.52 16 ILE B N 1
ATOM 1252 C CA . ILE B 2 16 ? 9.366 -37.277 -36.391 1.00 44.05 16 ILE B CA 1
ATOM 1253 C C . ILE B 2 16 ? 8.925 -36.115 -35.511 1.00 47.76 16 ILE B C 1
ATOM 1254 O O . ILE B 2 16 ? 8.422 -35.108 -36.007 1.00 47.50 16 ILE B O 1
ATOM 1270 N N . ASN B 2 17 ? 9.117 -36.259 -34.204 1.00 54.96 17 ASN B N 1
ATOM 1271 C CA . ASN B 2 17 ? 8.719 -35.224 -33.262 1.00 62.98 17 ASN B CA 1
ATOM 1272 C C . ASN B 2 17 ? 9.400 -33.899 -33.583 1.00 59.66 17 ASN B C 1
ATOM 1273 O O . ASN B 2 17 ? 8.796 -32.835 -33.457 1.00 58.99 17 ASN B O 1
ATOM 1284 N N . GLN B 2 18 ? 10.659 -33.970 -34.003 1.00 51.72 18 GLN B N 1
ATOM 1285 C CA . GLN B 2 18 ? 11.408 -32.774 -34.363 1.00 51.88 18 GLN B CA 1
ATOM 1286 C C . GLN B 2 18 ? 10.791 -32.123 -35.592 1.00 46.44 18 GLN B C 1
ATOM 1287 O O . GLN B 2 18 ? 10.740 -30.897 -35.698 1.00 44.48 18 GLN B O 1
ATOM 1301 N N . LYS B 2 19 ? 10.320 -32.952 -36.517 1.00 44.11 19 LYS B N 1
ATOM 1302 C CA . LYS B 2 19 ? 9.695 -32.458 -37.737 1.00 41.77 19 LYS B CA 1
ATOM 1303 C C . LYS B 2 19 ? 8.353 -31.805 -37.422 1.00 39.08 19 LYS B C 1
ATOM 1304 O O . LYS B 2 19 ? 8.072 -30.696 -37.872 1.00 37.63 19 LYS B O 1
ATOM 1323 N N . LEU B 2 20 ? 7.524 -32.501 -36.652 1.00 39.29 20 LEU B N 1
ATOM 1324 C CA . LEU B 2 20 ? 6.245 -31.951 -36.218 1.00 39.90 20 LEU B CA 1
ATOM 1325 C C . LEU B 2 20 ? 6.446 -30.568 -35.612 1.00 42.47 20 LEU B C 1
ATOM 1326 O O . LEU B 2 20 ? 5.643 -29.661 -35.827 1.00 41.94 20 LEU B O 1
ATOM 1342 N N . ILE B 2 21 ? 7.534 -30.412 -34.866 1.00 43.10 21 ILE B N 1
ATOM 1343 C CA . ILE B 2 21 ? 7.805 -29.176 -34.142 1.00 42.60 21 ILE B CA 1
ATOM 1344 C C . ILE B 2 21 ? 8.254 -28.033 -35.056 1.00 44.87 21 ILE B C 1
ATOM 1345 O O . ILE B 2 21 ? 7.676 -26.946 -35.021 1.00 47.10 21 ILE B O 1
ATOM 1361 N N . GLU B 2 22 ? 9.276 -28.270 -35.875 1.00 46.48 22 GLU B N 1
ATOM 1362 C CA . GLU B 2 22 ? 9.840 -27.198 -36.694 1.00 54.37 22 GLU B CA 1
ATOM 1363 C C . GLU B 2 22 ? 8.889 -26.775 -37.810 1.00 48.64 22 GLU B C 1
ATOM 1364 O O . GLU B 2 22 ? 8.891 -25.617 -38.230 1.00 52.98 22 GLU B O 1
ATOM 1376 N N . THR B 2 23 ? 8.081 -27.714 -38.293 1.00 43.66 23 THR B N 1
ATOM 1377 C CA . THR B 2 23 ? 7.093 -27.405 -39.322 1.00 46.86 23 THR B CA 1
ATOM 1378 C C . THR B 2 23 ? 5.907 -26.647 -38.732 1.00 48.37 23 THR B C 1
ATOM 1379 O O . THR B 2 23 ? 5.058 -26.140 -39.466 1.00 50.12 23 THR B O 1
ATOM 1390 N N . GLY B 2 24 ? 5.850 -26.574 -37.406 1.00 47.55 24 GLY B N 1
ATOM 1391 C CA . GLY B 2 24 ? 4.771 -25.881 -36.727 1.00 46.43 24 GLY B CA 1
ATOM 1392 C C . GLY B 2 24 ? 3.530 -26.740 -36.588 1.00 41.77 24 GLY B C 1
ATOM 1393 O O . GLY B 2 24 ? 2.525 -26.299 -36.032 1.00 42.67 24 GLY B O 1
ATOM 1397 N N . GLU B 2 25 ? 3.598 -27.972 -37.084 1.00 36.78 25 GLU B N 1
ATOM 1398 C CA . GLU B 2 25 ? 2.442 -28.861 -37.081 1.00 35.29 25 GLU B CA 1
ATOM 1399 C C . GLU B 2 25 ? 2.005 -29.229 -35.662 1.00 34.15 25 GLU B C 1
ATOM 1400 O O . GLU B 2 25 ? 0.810 -29.293 -35.374 1.00 34.45 25 GLU B O 1
ATOM 1412 N N . ARG B 2 26 ? 2.967 -29.471 -34.779 1.00 35.18 26 ARG B N 1
ATOM 1413 C CA . ARG B 2 26 ? 2.649 -29.848 -33.408 1.00 37.89 26 ARG B CA 1
ATOM 1414 C C . ARG B 2 26 ? 1.867 -28.743 -32.711 1.00 39.06 26 ARG B C 1
ATOM 1415 O O . ARG B 2 26 ? 0.881 -29.007 -32.024 1.00 38.77 26 ARG B O 1
ATOM 1436 N N . GLU B 2 27 ? 2.317 -27.505 -32.887 1.00 42.50 27 GLU B N 1
ATOM 1437 C CA . GLU B 2 27 ? 1.664 -26.364 -32.266 1.00 47.95 27 GLU B CA 1
ATOM 1438 C C . GLU B 2 27 ? 0.258 -26.187 -32.829 1.00 45.24 27 GLU B C 1
ATOM 1439 O O . GLU B 2 27 ? -0.662 -25.787 -32.115 1.00 49.07 27 GLU B O 1
ATOM 1451 N N . ARG B 2 28 ? 0.099 -26.491 -34.113 1.00 42.61 28 ARG B N 1
ATOM 1452 C CA . ARG B 2 28 ? -1.187 -26.346 -34.782 1.00 45.84 28 ARG B CA 1
ATOM 1453 C C . ARG B 2 28 ? -2.180 -27.398 -34.297 1.00 43.37 28 ARG B C 1
ATOM 1454 O O . ARG B 2 28 ? -3.333 -27.085 -34.003 1.00 44.05 28 ARG B O 1
ATOM 1475 N N . LEU B 2 29 ? -1.725 -28.645 -34.223 1.00 29.39 29 LEU B N 1
ATOM 1476 C CA . LEU B 2 29 ? -2.558 -29.745 -33.753 1.00 33.57 29 LEU B CA 1
ATOM 1477 C C . LEU B 2 29 ? -2.958 -29.523 -32.301 1.00 31.31 29 LEU B C 1
ATOM 1478 O O . LEU B 2 29 ? -4.094 -29.787 -31.909 1.00 31.45 29 LEU B O 1
ATOM 1494 N N . LYS B 2 30 ? -2.008 -29.043 -31.506 1.00 30.95 30 LYS B N 1
ATOM 1495 C CA . LYS B 2 30 ? -2.247 -28.770 -30.097 1.00 31.50 30 LYS B CA 1
ATOM 1496 C C . LYS B 2 30 ? -3.373 -27.754 -29.938 1.00 32.42 30 LYS B C 1
ATOM 1497 O O . LYS B 2 30 ? -4.261 -27.922 -29.104 1.00 31.39 30 LYS B O 1
ATOM 1516 N N . GLU B 2 31 ? -3.329 -26.701 -30.748 1.00 34.58 31 GLU B N 1
ATOM 1517 C CA . GLU B 2 31 ? -4.343 -25.655 -30.701 1.00 34.42 31 GLU B CA 1
ATOM 1518 C C . GLU B 2 31 ? -5.729 -26.215 -31.017 1.00 34.54 31 GLU B C 1
ATOM 1519 O O . GLU B 2 31 ? -6.696 -25.933 -30.308 1.00 35.38 31 GLU B O 1
ATOM 1531 N N . LEU B 2 32 ? -5.821 -27.010 -32.079 1.00 32.35 32 LEU B N 1
ATOM 1532 C CA . LEU B 2 32 ? -7.097 -27.581 -32.501 1.00 32.60 32 LEU B CA 1
ATOM 1533 C C . LEU B 2 32 ? -7.617 -28.617 -31.505 1.00 33.29 32 LEU B C 1
ATOM 1534 O O . LEU B 2 32 ? -8.824 -28.721 -31.286 1.00 36.19 32 LEU B O 1
ATOM 1550 N N . LEU B 2 33 ? -6.709 -29.387 -30.915 1.00 32.00 33 LEU B N 1
ATOM 1551 C CA . LEU B 2 33 ? -7.085 -30.350 -29.884 1.00 33.05 33 LEU B CA 1
ATOM 1552 C C . LEU B 2 33 ? -7.722 -29.634 -28.700 1.00 27.54 33 LEU B C 1
ATOM 1553 O O . LEU B 2 33 ? -8.801 -30.006 -28.242 1.00 27.69 33 LEU B O 1
ATOM 1569 N N . ARG B 2 34 ? -7.042 -28.604 -28.206 1.00 25.38 34 ARG B N 1
ATOM 1570 C CA . ARG B 2 34 ? -7.534 -27.832 -27.072 1.00 27.11 34 ARG B CA 1
ATOM 1571 C C . ARG B 2 34 ? -8.895 -27.216 -27.383 1.00 29.48 34 ARG B C 1
ATOM 1572 O O . ARG B 2 34 ? -9.793 -27.206 -26.537 1.00 30.46 34 ARG B O 1
ATOM 1593 N N . ALA B 2 35 ? -9.046 -26.714 -28.605 1.00 30.08 35 ALA B N 1
ATOM 1594 C CA . ALA B 2 35 ? -10.293 -26.082 -29.026 1.00 29.55 35 ALA B CA 1
ATOM 1595 C C . ALA B 2 35 ? -11.442 -27.086 -29.097 1.00 29.96 35 ALA B C 1
ATOM 1596 O O . ALA B 2 35 ? -12.580 -26.756 -28.764 1.00 31.05 35 ALA B O 1
ATOM 1603 N N . LYS B 2 36 ? -11.145 -28.308 -29.529 1.00 29.94 36 LYS B N 1
ATOM 1604 C CA . LYS B 2 36 ? -12.169 -29.345 -29.628 1.00 33.04 36 LYS B CA 1
ATOM 1605 C C . LYS B 2 36 ? -12.585 -29.827 -28.240 1.00 30.25 36 LYS B C 1
ATOM 1606 O O . LYS B 2 36 ? -13.759 -30.104 -27.995 1.00 30.64 36 LYS B O 1
ATOM 1625 N N . LEU B 2 37 ? -11.617 -29.926 -27.334 1.00 29.28 37 LEU B N 1
ATOM 1626 C CA . LEU B 2 37 ? -11.895 -30.348 -25.964 1.00 30.10 37 LEU B CA 1
ATOM 1627 C C . LEU B 2 37 ? -12.744 -29.309 -25.238 1.00 32.80 37 LEU B C 1
ATOM 1628 O O . LEU B 2 37 ? -13.608 -29.650 -24.428 1.00 34.15 37 LEU B O 1
ATOM 1644 N N . ILE B 2 38 ? -12.496 -28.039 -25.535 1.00 32.54 38 ILE B N 1
ATOM 1645 C CA . ILE B 2 38 ? -13.297 -26.960 -24.977 1.00 30.91 38 ILE B CA 1
ATOM 1646 C C . ILE B 2 38 ? -14.706 -27.003 -25.554 1.00 33.19 38 ILE B C 1
ATOM 1647 O O . ILE B 2 38 ? -15.692 -26.848 -24.831 1.00 36.54 38 ILE B O 1
ATOM 1663 N N . GLU B 2 39 ? -14.792 -27.223 -26.861 1.00 33.64 39 GLU B N 1
ATOM 1664 C CA . GLU B 2 39 ? -16.069 -27.206 -27.562 1.00 38.45 39 GLU B CA 1
ATOM 1665 C C . GLU B 2 39 ? -17.023 -28.297 -27.076 1.00 40.88 39 GLU B C 1
ATOM 1666 O O . GLU B 2 39 ? -18.222 -28.059 -26.932 1.00 43.08 39 GLU B O 1
ATOM 1678 N N . CYS B 2 40 ? -16.494 -29.492 -26.827 1.00 41.20 40 CYS B N 1
ATOM 1679 C CA . CYS B 2 40 ? -17.336 -30.631 -26.466 1.00 43.22 40 CYS B CA 1
ATOM 1680 C C . CYS B 2 40 ? -17.699 -30.653 -24.979 1.00 44.16 40 CYS B C 1
ATOM 1681 O O . C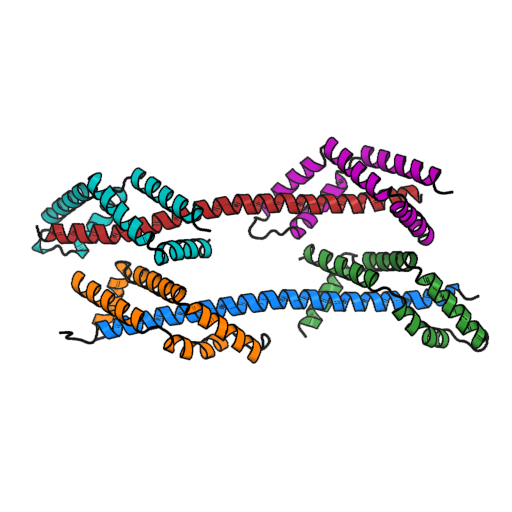YS B 2 40 ? -18.442 -31.525 -24.533 1.00 46.88 40 CYS B O 1
ATOM 1689 N N . GLY B 2 41 ? -17.174 -29.698 -24.217 1.00 41.38 41 GLY B N 1
ATOM 1690 C CA . GLY B 2 41 ? -17.515 -29.577 -22.810 1.00 39.87 41 GLY B CA 1
ATOM 1691 C C . GLY B 2 41 ? -16.572 -30.328 -21.887 1.00 37.49 41 GLY B C 1
ATOM 1692 O O . GLY B 2 41 ? -16.796 -30.386 -20.677 1.00 36.86 41 GLY B O 1
ATOM 1696 N N . TRP B 2 42 ? -15.516 -30.901 -22.456 1.00 35.74 42 TRP B N 1
ATOM 1697 C CA . TRP B 2 42 ? -14.544 -31.672 -21.686 1.00 31.54 42 TRP B CA 1
ATOM 1698 C C . TRP B 2 42 ? -13.889 -30.824 -20.595 1.00 29.51 42 TRP B C 1
ATOM 1699 O O . TRP B 2 42 ? -13.668 -31.299 -19.480 1.00 27.61 42 TRP B O 1
ATOM 1720 N N . LYS B 2 43 ? -13.580 -29.571 -20.912 1.00 30.00 43 LYS B N 1
ATOM 1721 C CA . LYS B 2 43 ? -12.919 -28.698 -19.947 1.00 27.46 43 LYS B CA 1
ATOM 1722 C C . LYS B 2 43 ? -13.870 -28.289 -18.824 1.00 28.56 43 LYS B C 1
ATOM 1723 O O . LYS B 2 43 ? -13.454 -28.131 -17.676 1.00 29.12 43 LYS B O 1
ATOM 1742 N N . ASP B 2 44 ? -15.144 -28.109 -19.157 1.00 30.39 44 ASP B N 1
ATOM 1743 C CA . ASP B 2 44 ? -16.152 -27.785 -18.153 1.00 33.35 44 ASP B CA 1
ATOM 1744 C C . ASP B 2 44 ? -16.294 -28.933 -17.158 1.00 33.33 44 ASP B C 1
ATOM 1745 O O . ASP B 2 44 ? -16.561 -28.711 -15.977 1.00 33.70 44 ASP B O 1
ATOM 1754 N N . GLN B 2 45 ? -16.115 -30.160 -17.642 1.00 32.87 45 GLN B N 1
ATOM 1755 C CA . GLN B 2 45 ? -16.170 -31.337 -16.782 1.00 31.85 45 GLN B CA 1
ATOM 1756 C C . GLN B 2 45 ? -15.015 -31.331 -15.786 1.00 29.18 45 GLN B C 1
ATOM 1757 O O . GLN B 2 45 ? -15.192 -31.694 -14.626 1.00 27.62 45 GLN B O 1
ATOM 1771 N N . LEU B 2 46 ? -13.834 -30.920 -16.241 1.00 28.42 46 LEU B N 1
ATOM 1772 C CA . LEU B 2 46 ? -12.678 -30.810 -15.356 1.00 29.60 46 LEU B CA 1
ATOM 1773 C C . LEU B 2 46 ? -12.953 -29.805 -14.245 1.00 31.10 46 LEU B C 1
ATOM 1774 O O . LEU B 2 46 ? -12.672 -30.062 -13.074 1.00 32.85 46 LEU B O 1
ATOM 1790 N N . LYS B 2 47 ? -13.500 -28.655 -14.623 1.00 30.70 47 LYS B N 1
ATOM 1791 C CA . LYS B 2 47 ? -13.761 -27.584 -13.671 1.00 30.60 47 LYS B CA 1
ATOM 1792 C C . LYS B 2 47 ? -14.807 -28.006 -12.647 1.00 29.94 47 LYS B C 1
ATOM 1793 O O . LYS B 2 47 ? -14.670 -27.723 -11.459 1.00 30.22 47 LYS B O 1
ATOM 1812 N N . ALA B 2 48 ? -15.847 -28.689 -13.113 1.00 30.40 48 ALA B N 1
ATOM 1813 C CA . ALA B 2 48 ? -16.885 -29.188 -12.226 1.00 33.32 48 ALA B CA 1
ATOM 1814 C C . ALA B 2 48 ? -16.278 -30.140 -11.201 1.00 33.91 48 ALA B C 1
ATOM 1815 O O . ALA B 2 48 ? -16.612 -30.089 -10.017 1.00 35.86 48 ALA B O 1
ATOM 1822 N N . HIS B 2 49 ? -15.377 -31.003 -11.660 1.00 32.82 49 HIS B N 1
ATOM 1823 C CA . HIS B 2 49 ? -14.742 -31.977 -10.779 1.00 32.45 49 HIS B CA 1
ATOM 1824 C C . HIS B 2 49 ? -13.836 -31.280 -9.765 1.00 31.18 49 HIS B C 1
ATOM 1825 O O . HIS B 2 49 ? -13.758 -31.690 -8.607 1.00 32.48 49 HIS B O 1
ATOM 1840 N N . CYS B 2 50 ? -13.156 -30.225 -10.206 1.00 28.28 50 CYS B N 1
ATOM 1841 C CA . CYS B 2 50 ? -12.303 -29.436 -9.320 1.00 29.31 50 CYS B CA 1
ATOM 1842 C C . CYS B 2 50 ? -13.114 -28.828 -8.183 1.00 32.47 50 CYS B C 1
ATOM 1843 O O . CYS B 2 50 ? -12.709 -28.883 -7.022 1.00 36.79 50 CYS B O 1
ATOM 1851 N N . LYS B 2 51 ? -14.258 -28.242 -8.524 1.00 32.76 51 LYS B N 1
ATOM 1852 C CA . LYS B 2 51 ? -15.132 -27.629 -7.532 1.00 36.94 51 LYS B CA 1
ATOM 1853 C C . LYS B 2 51 ? -15.490 -28.619 -6.429 1.00 34.59 51 LYS B C 1
ATOM 1854 O O . LYS B 2 51 ? -15.498 -28.270 -5.248 1.00 33.19 51 LYS B O 1
ATOM 1873 N N . GLU B 2 52 ? -15.791 -29.854 -6.819 1.00 33.54 52 GLU B N 1
ATOM 1874 C CA . GLU B 2 52 ? -16.197 -30.876 -5.858 1.00 35.13 52 GLU B CA 1
ATOM 1875 C C . GLU B 2 52 ? -15.034 -31.319 -4.977 1.00 33.74 52 GLU B C 1
ATOM 1876 O O . GLU B 2 52 ? -15.206 -31.538 -3.779 1.00 36.21 52 GLU B O 1
ATOM 1888 N N . VAL B 2 53 ? -13.850 -31.451 -5.567 1.00 32.60 53 VAL B N 1
ATOM 1889 C CA . VAL B 2 53 ? -12.673 -31.854 -4.802 1.00 32.92 53 VAL B CA 1
ATOM 1890 C C . VAL B 2 53 ? -12.265 -30.762 -3.817 1.00 32.57 53 VAL B C 1
ATOM 1891 O O . VAL B 2 53 ? -11.850 -31.052 -2.695 1.00 35.72 53 VAL B O 1
ATOM 1904 N N . ILE B 2 54 ? -12.385 -29.508 -4.239 1.00 30.49 54 ILE B N 1
ATOM 1905 C CA . ILE B 2 54 ? -12.092 -28.383 -3.364 1.00 31.47 54 ILE B CA 1
ATOM 1906 C C . ILE B 2 54 ? -13.046 -28.383 -2.173 1.00 31.09 54 ILE B C 1
ATOM 1907 O O . ILE B 2 54 ? -12.623 -28.248 -1.026 1.00 33.98 54 ILE B O 1
ATOM 1923 N N . LYS B 2 55 ? -14.334 -28.540 -2.457 1.00 28.22 55 LYS B N 1
ATOM 1924 C CA . LYS B 2 55 ? -15.354 -28.556 -1.417 1.00 30.18 55 LYS B CA 1
ATOM 1925 C C . LYS B 2 55 ? -15.163 -29.736 -0.465 1.00 33.80 55 LYS B C 1
ATOM 1926 O O . LYS B 2 55 ? -15.493 -29.648 0.717 1.00 35.08 55 LYS B O 1
ATOM 1945 N N . GLU B 2 56 ? -14.623 -30.835 -0.982 1.00 36.09 56 GLU B N 1
ATOM 1946 C CA . GLU B 2 56 ? -14.432 -32.047 -0.187 1.00 38.33 56 GLU B CA 1
ATOM 1947 C C . GLU B 2 56 ? -13.192 -31.972 0.702 1.00 34.88 56 GLU B C 1
ATOM 1948 O O . GLU B 2 56 ? -13.238 -32.345 1.874 1.00 34.79 56 GLU B O 1
ATOM 1960 N N . LYS B 2 57 ? -12.085 -31.495 0.141 1.00 33.01 57 LYS B N 1
ATOM 1961 C CA . LYS B 2 57 ? -10.811 -31.483 0.852 1.00 34.00 57 LYS B CA 1
ATOM 1962 C C . LYS B 2 57 ? -10.629 -30.212 1.679 1.00 32.03 57 LYS B C 1
ATOM 1963 O O . LYS B 2 57 ? -10.102 -30.254 2.792 1.00 31.36 57 LYS B O 1
ATOM 1982 N N . GLY B 2 58 ? -11.062 -29.084 1.126 1.00 31.90 58 GLY B N 1
ATOM 1983 C CA . GLY B 2 58 ? -10.942 -27.806 1.804 1.00 32.00 58 GLY B CA 1
ATOM 1984 C C . GLY B 2 58 ? -9.738 -27.017 1.325 1.00 30.13 58 GLY B C 1
ATOM 1985 O O . GLY B 2 58 ? -8.674 -27.582 1.077 1.00 28.24 58 GLY B O 1
ATOM 1989 N N . LEU B 2 59 ? -9.908 -25.704 1.200 1.00 30.57 59 LEU B N 1
ATOM 1990 C CA . LEU B 2 59 ? -8.835 -24.827 0.738 1.00 31.25 59 LEU B CA 1
ATOM 1991 C C . LEU B 2 59 ? -7.679 -24.770 1.728 1.00 30.26 59 LEU B C 1
ATOM 1992 O O . LEU B 2 59 ? -6.548 -24.456 1.357 1.00 31.26 59 LEU B O 1
ATOM 2008 N N . GLU B 2 60 ? -7.962 -25.072 2.989 1.00 27.98 60 GLU B N 1
ATOM 2009 C CA . GLU B 2 60 ? -6.924 -25.078 4.012 1.00 31.32 60 GLU B CA 1
ATOM 2010 C C . GLU B 2 60 ? -6.028 -26.312 3.898 1.00 34.26 60 GLU B C 1
ATOM 2011 O O . GLU B 2 60 ? -5.031 -26.427 4.610 1.00 38.23 60 GLU B O 1
ATOM 2023 N N . HIS B 2 61 ? -6.379 -27.226 2.996 1.00 34.52 61 HIS B N 1
ATOM 2024 C CA . HIS B 2 61 ? -5.638 -28.477 2.849 1.00 37.18 61 HIS B CA 1
ATOM 2025 C C . HIS B 2 61 ? -5.212 -28.787 1.413 1.00 37.34 61 HIS B C 1
ATOM 2026 O O . HIS B 2 61 ? -4.111 -29.287 1.188 1.00 37.47 61 HIS B O 1
ATOM 2041 N N . VAL B 2 62 ? -6.079 -28.501 0.447 1.00 37.61 62 VAL B N 1
ATOM 2042 C CA . VAL B 2 62 ? -5.855 -28.946 -0.926 1.00 37.60 62 VAL B CA 1
ATOM 2043 C C . VAL B 2 62 ? -4.789 -28.121 -1.644 1.00 36.82 62 VAL B C 1
ATOM 2044 O O . VAL B 2 62 ? -4.694 -26.906 -1.464 1.00 32.99 62 VAL B O 1
ATOM 2057 N N . THR B 2 63 ? -3.982 -28.803 -2.451 1.00 37.90 63 THR B N 1
ATOM 2058 C CA . THR B 2 63 ? -2.996 -28.149 -3.302 1.00 36.04 63 THR B CA 1
ATOM 2059 C C . THR B 2 63 ? -3.281 -28.473 -4.765 1.00 32.03 63 THR B C 1
ATOM 2060 O O . THR B 2 63 ? -4.148 -29.292 -5.070 1.00 31.45 63 THR B O 1
ATOM 2071 N N . VAL B 2 64 ? -2.546 -27.831 -5.666 1.00 31.91 64 VAL B N 1
ATOM 2072 C CA . VAL B 2 64 ? -2.717 -28.068 -7.096 1.00 31.49 64 VAL B CA 1
ATOM 2073 C C . VAL B 2 64 ? -2.352 -29.510 -7.441 1.00 27.15 64 VAL B C 1
ATOM 2074 O O . VAL B 2 64 ? -3.032 -30.156 -8.236 1.00 24.47 64 VAL B O 1
ATOM 2087 N N . ASP B 2 65 ? -1.283 -30.012 -6.832 1.00 27.25 65 ASP B N 1
ATOM 2088 C CA . ASP B 2 65 ? -0.868 -31.394 -7.036 1.00 30.90 65 ASP B CA 1
ATOM 2089 C C . ASP B 2 65 ? -1.972 -32.365 -6.629 1.00 30.66 65 ASP B C 1
ATOM 2090 O O . ASP B 2 65 ? -2.177 -33.390 -7.282 1.00 29.80 65 ASP B O 1
ATOM 2099 N N . ASP B 2 66 ? -2.678 -32.042 -5.548 1.00 32.39 66 ASP B N 1
ATOM 2100 C CA . ASP B 2 66 ? -3.779 -32.876 -5.082 1.00 32.13 66 ASP B CA 1
ATOM 2101 C C . ASP B 2 66 ? -4.892 -32.914 -6.123 1.00 27.64 66 ASP B C 1
ATOM 2102 O O . ASP B 2 66 ? -5.390 -33.983 -6.472 1.00 29.14 66 ASP B O 1
ATOM 2111 N N . LEU B 2 67 ? -5.277 -31.741 -6.615 1.00 24.27 67 LEU B N 1
ATOM 2112 C CA . LEU B 2 67 ? -6.356 -31.634 -7.590 1.00 25.25 67 LEU B CA 1
ATOM 2113 C C . LEU B 2 67 ? -6.036 -32.421 -8.858 1.00 27.25 67 LEU B C 1
ATOM 2114 O O . LEU B 2 67 ? -6.851 -33.211 -9.332 1.00 30.32 67 LEU B O 1
ATOM 2130 N N . VAL B 2 68 ? -4.848 -32.197 -9.406 1.00 26.80 68 VAL B N 1
ATOM 2131 C CA . VAL B 2 68 ? -4.440 -32.864 -10.637 1.00 27.00 68 VAL B CA 1
ATOM 2132 C C . VAL B 2 68 ? -4.465 -34.377 -10.458 1.00 29.09 68 VAL B C 1
ATOM 2133 O O . VAL B 2 68 ? -4.967 -35.104 -11.316 1.00 29.88 68 VAL B O 1
ATOM 2146 N N . ALA B 2 69 ? -3.927 -34.845 -9.336 1.00 30.48 69 ALA B N 1
ATOM 2147 C CA . ALA B 2 69 ? -3.893 -36.270 -9.038 1.00 32.53 69 ALA B CA 1
ATOM 2148 C C . ALA B 2 69 ? -5.299 -36.858 -9.015 1.00 32.26 69 ALA B C 1
ATOM 2149 O O . ALA B 2 69 ? -5.536 -37.947 -9.533 1.00 33.54 69 ALA B O 1
ATOM 2156 N N . GLU B 2 70 ? -6.232 -36.123 -8.421 1.00 31.66 70 GLU B N 1
ATOM 2157 C CA . GLU B 2 70 ? -7.593 -36.612 -8.236 1.00 34.78 70 GLU B CA 1
ATOM 2158 C C . GLU B 2 70 ? -8.402 -36.543 -9.530 1.00 33.29 70 GLU B C 1
ATOM 2159 O O . GLU B 2 70 ? -9.217 -37.422 -9.811 1.00 36.01 70 GLU B O 1
ATOM 2171 N N . ILE B 2 71 ? -8.166 -35.498 -10.317 1.00 31.72 71 ILE B N 1
ATOM 2172 C CA . ILE B 2 71 ? -8.987 -35.209 -11.491 1.00 35.72 71 ILE B CA 1
ATOM 2173 C C . ILE B 2 71 ? -8.501 -35.888 -12.773 1.00 34.25 71 ILE B C 1
ATOM 2174 O O . ILE B 2 71 ? -9.291 -36.132 -13.689 1.00 32.58 71 ILE B O 1
ATOM 2190 N N . THR B 2 72 ? -7.210 -36.198 -12.839 1.00 34.77 72 THR B N 1
ATOM 2191 C CA . THR B 2 72 ? -6.612 -36.686 -14.081 1.00 35.99 72 THR B CA 1
ATOM 2192 C C . THR B 2 72 ? -7.257 -37.966 -14.618 1.00 40.60 72 THR B C 1
ATOM 2193 O O . THR B 2 72 ? -7.698 -37.995 -15.767 1.00 41.50 72 THR B O 1
ATOM 2204 N N . PRO B 2 73 ? -7.312 -39.029 -13.797 1.00 39.75 73 PRO B N 1
ATOM 2205 C CA . PRO B 2 73 ? -7.863 -40.307 -14.267 1.00 37.78 73 PRO B CA 1
ATOM 2206 C C . PRO B 2 73 ? -9.184 -40.166 -15.025 1.00 35.23 73 PRO B C 1
ATOM 2207 O O . PRO B 2 73 ? -9.316 -40.701 -16.125 1.00 34.93 73 PRO B O 1
ATOM 2218 N N . LYS B 2 74 ? -10.145 -39.460 -14.439 1.00 35.37 74 LYS B N 1
ATOM 2219 C CA . LYS B 2 74 ? -11.440 -39.259 -15.078 1.00 39.66 74 LYS B CA 1
ATOM 2220 C C . LYS B 2 74 ? -11.291 -38.404 -16.334 1.00 37.48 74 LYS B C 1
ATOM 2221 O O . LYS B 2 74 ? -11.939 -38.661 -17.348 1.00 39.67 74 LYS B O 1
ATOM 2240 N N . GLY B 2 75 ? -10.431 -37.393 -16.266 1.00 34.33 75 GLY B N 1
ATOM 2241 C CA . GLY B 2 75 ? -10.167 -36.546 -17.415 1.00 31.60 75 GLY B CA 1
ATOM 2242 C C . GLY B 2 75 ? -9.679 -37.355 -18.603 1.00 30.31 75 GLY B C 1
ATOM 2243 O O . GLY B 2 75 ? -10.184 -37.214 -19.716 1.00 32.84 75 GLY B O 1
ATOM 2247 N N . ARG B 2 76 ? -8.693 -38.211 -18.361 1.00 28.44 76 ARG B N 1
ATOM 2248 C CA . ARG B 2 76 ? -8.136 -39.058 -19.403 1.00 30.13 76 ARG B CA 1
ATOM 2249 C C . ARG B 2 76 ? -9.202 -39.955 -20.015 1.00 30.92 76 ARG B C 1
ATOM 2250 O O . ARG B 2 76 ? -9.203 -40.196 -21.222 1.00 32.71 76 ARG B O 1
ATOM 2271 N N . ALA B 2 77 ? -10.107 -40.450 -19.179 1.00 31.14 77 ALA B N 1
ATOM 2272 C CA . ALA B 2 77 ? -11.118 -41.397 -19.628 1.00 33.35 77 ALA B CA 1
ATOM 2273 C C . ALA B 2 77 ? -12.256 -40.730 -20.400 1.00 33.61 77 ALA B C 1
ATOM 2274 O O . ALA B 2 77 ? -13.007 -41.405 -21.102 1.00 37.82 77 ALA B O 1
ATOM 2281 N N . LEU B 2 78 ? -12.384 -39.412 -20.276 1.00 31.85 78 LEU B N 1
ATOM 2282 C CA . LEU B 2 78 ? -13.490 -38.697 -20.911 1.00 35.55 78 LEU B CA 1
ATOM 2283 C C . LEU B 2 78 ? -13.100 -38.035 -22.233 1.00 36.10 78 LEU B C 1
ATOM 2284 O O . LEU B 2 78 ? -13.946 -37.448 -22.906 1.00 37.74 78 LEU B O 1
ATOM 2300 N N . VAL B 2 79 ? -11.827 -38.121 -22.606 1.00 35.42 79 VAL B N 1
ATOM 2301 C CA . VAL B 2 79 ? -11.409 -37.652 -23.923 1.00 35.62 79 VAL B CA 1
ATOM 2302 C C . VAL B 2 79 ? -12.137 -38.485 -24.974 1.00 36.78 79 VAL B C 1
ATOM 2303 O O . VAL B 2 79 ? -11.953 -39.698 -25.034 1.00 35.11 79 VAL B O 1
ATOM 2316 N N . PRO B 2 80 ? -12.979 -37.841 -25.799 1.00 39.86 80 PRO B N 1
ATOM 2317 C CA . PRO B 2 80 ? -13.780 -38.590 -26.776 1.00 43.77 80 PRO B CA 1
ATOM 2318 C C . PRO B 2 80 ? -12.916 -39.378 -27.755 1.00 41.87 80 PRO B C 1
ATOM 2319 O O . PRO B 2 80 ? -11.876 -38.886 -28.188 1.00 38.11 80 PRO B O 1
ATOM 2330 N N . ASP B 2 81 ? -13.346 -40.586 -28.102 1.00 46.78 81 ASP B N 1
ATOM 2331 C CA . ASP B 2 81 ? -12.606 -41.414 -29.047 1.00 53.04 81 ASP B CA 1
ATOM 2332 C C . ASP B 2 81 ? -12.664 -40.826 -30.456 1.00 49.25 81 ASP B C 1
ATOM 2333 O O . ASP B 2 81 ? -11.857 -41.177 -31.316 1.00 48.60 81 ASP B O 1
ATOM 2342 N N . SER B 2 82 ? -13.618 -39.928 -30.686 1.00 48.63 82 SER B N 1
ATOM 2343 C CA . SER B 2 82 ? -13.772 -39.300 -31.993 1.00 53.38 82 SER B CA 1
ATOM 2344 C C . SER B 2 82 ? -12.607 -38.359 -32.295 1.00 52.81 82 SER B C 1
ATOM 2345 O O . SER B 2 82 ? -12.094 -38.335 -33.414 1.00 56.22 82 SER B O 1
ATOM 2353 N N . VAL B 2 83 ? -12.191 -37.588 -31.294 1.00 49.10 83 VAL B N 1
ATOM 2354 C CA . VAL B 2 83 ? -11.095 -36.643 -31.477 1.00 49.15 83 VAL B CA 1
ATOM 2355 C C . VAL B 2 83 ? -9.777 -37.401 -31.591 1.00 46.94 83 VAL B C 1
ATOM 2356 O O . VAL B 2 83 ? -8.876 -36.992 -32.322 1.00 50.30 83 VAL B O 1
ATOM 2369 N N . LYS B 2 84 ? -9.674 -38.510 -30.866 1.00 41.47 84 LYS B N 1
ATOM 2370 C CA . LYS B 2 84 ? -8.497 -39.368 -30.941 1.00 40.41 84 LYS B CA 1
ATOM 2371 C C . LYS B 2 84 ? -8.393 -40.020 -32.316 1.00 38.61 84 LYS B C 1
ATOM 2372 O O . LYS B 2 84 ? -7.295 -40.234 -32.828 1.00 37.01 84 LYS B O 1
ATOM 2391 N N . LYS B 2 85 ? -9.541 -40.331 -32.908 1.00 41.41 85 LYS B N 1
ATOM 2392 C CA . LYS B 2 85 ? -9.583 -40.903 -34.249 1.00 44.86 85 LYS B CA 1
ATOM 2393 C C . LYS B 2 85 ? -9.137 -39.871 -35.281 1.00 46.02 85 LYS B C 1
ATOM 2394 O O . LYS B 2 85 ? -8.395 -40.187 -36.212 1.00 44.61 85 LYS B O 1
ATOM 2413 N N . GLU B 2 86 ? -9.590 -38.634 -35.106 1.00 49.11 86 GLU B N 1
ATOM 2414 C CA . GLU B 2 86 ? -9.252 -37.558 -36.030 1.00 51.12 86 GLU B CA 1
ATOM 2415 C C . GLU B 2 86 ? -7.783 -37.168 -35.895 1.00 44.49 86 GLU B C 1
ATOM 2416 O O . GLU B 2 86 ? -7.112 -36.888 -36.888 1.00 44.10 86 GLU B O 1
ATOM 2428 N N . LEU B 2 87 ? -7.285 -37.155 -34.663 1.00 40.21 87 LEU B N 1
ATOM 2429 C CA . LEU B 2 87 ? -5.886 -36.832 -34.412 1.00 37.64 87 LEU B CA 1
ATOM 2430 C C . LEU B 2 87 ? -4.975 -37.830 -35.121 1.00 37.56 87 LEU B C 1
ATOM 2431 O O . LEU B 2 87 ? -4.069 -37.443 -35.858 1.00 39.70 87 LEU B O 1
ATOM 2447 N N . LEU B 2 88 ? -5.224 -39.114 -34.896 1.00 36.87 88 LEU B N 1
ATOM 2448 C CA . LEU B 2 88 ? -4.443 -40.170 -35.528 1.00 37.70 88 LEU B CA 1
ATOM 2449 C C . LEU B 2 88 ? -4.395 -39.991 -37.044 1.00 39.10 88 LEU B C 1
ATOM 2450 O O . LEU B 2 88 ? -3.353 -40.192 -37.671 1.00 39.42 88 LEU B O 1
ATOM 2466 N N . GLN B 2 89 ? -5.527 -39.611 -37.629 1.00 41.27 89 GLN B N 1
ATOM 2467 C CA . GLN B 2 89 ? -5.613 -39.419 -39.071 1.00 44.71 89 GLN B CA 1
ATOM 2468 C C . GLN B 2 89 ? -4.750 -38.244 -39.527 1.00 40.52 89 GLN B C 1
ATOM 2469 O O . GLN B 2 89 ? -4.144 -38.291 -40.601 1.00 40.41 89 GLN B O 1
ATOM 2483 N N . ARG B 2 90 ? -4.706 -37.191 -38.716 1.00 39.23 90 ARG B N 1
ATOM 2484 C CA . ARG B 2 90 ? -3.886 -36.022 -39.025 1.00 40.63 90 ARG B CA 1
ATOM 2485 C C . ARG B 2 90 ? -2.407 -36.392 -38.996 1.00 42.31 90 ARG B C 1
ATOM 2486 O O . ARG B 2 90 ? -1.635 -35.972 -39.860 1.00 47.50 90 ARG B O 1
ATOM 2507 N N . ILE B 2 91 ? -2.021 -37.188 -38.003 1.00 38.88 91 ILE B N 1
ATOM 2508 C CA . ILE B 2 91 ? -0.638 -37.630 -37.864 1.00 37.39 91 ILE B CA 1
ATOM 2509 C C . ILE B 2 91 ? -0.199 -38.428 -39.089 1.00 37.39 91 ILE B C 1
ATOM 2510 O O . ILE B 2 91 ? 0.880 -38.202 -39.636 1.00 39.07 91 ILE B O 1
ATOM 2526 N N . ARG B 2 92 ? -1.040 -39.364 -39.515 1.00 37.75 92 ARG B N 1
ATOM 2527 C CA . ARG B 2 92 ? -0.729 -40.199 -40.668 1.00 40.67 92 ARG B CA 1
ATOM 2528 C C . ARG B 2 92 ? -0.609 -39.353 -41.930 1.00 42.39 92 ARG B C 1
ATOM 2529 O O . ARG B 2 92 ? 0.317 -39.529 -42.719 1.00 41.26 92 ARG B O 1
ATOM 2550 N N . THR B 2 93 ? -1.548 -38.430 -42.111 1.00 45.44 93 THR B N 1
ATOM 2551 C CA . THR B 2 93 ? -1.505 -37.507 -43.239 1.00 48.07 93 THR B CA 1
ATOM 2552 C C . THR B 2 93 ? -0.197 -36.723 -43.232 1.00 44.77 93 THR B C 1
ATOM 2553 O O . THR B 2 93 ? 0.392 -36.472 -44.282 1.00 47.39 93 THR B O 1
ATOM 2564 N N . PHE B 2 94 ? 0.255 -36.344 -42.042 1.00 39.29 94 PHE B N 1
ATOM 2565 C CA . PHE B 2 94 ? 1.486 -35.573 -41.898 1.00 38.18 94 PHE B CA 1
ATOM 2566 C C . PHE B 2 94 ? 2.719 -36.402 -42.255 1.00 38.32 94 PHE B C 1
ATOM 2567 O O . PHE B 2 94 ? 3.633 -35.911 -42.918 1.00 41.31 94 PHE B O 1
ATOM 2584 N N . LEU B 2 95 ? 2.744 -37.656 -41.815 1.00 36.92 95 LEU B N 1
ATOM 2585 C CA . LEU B 2 95 ? 3.864 -38.541 -42.116 1.00 40.14 95 LEU B CA 1
ATOM 2586 C C . LEU B 2 95 ? 3.954 -38.810 -43.613 1.00 40.96 95 LEU B C 1
ATOM 2587 O O . LEU B 2 95 ? 5.044 -38.850 -44.180 1.00 43.19 95 LEU B O 1
ATOM 2603 N N . ALA B 2 96 ? 2.800 -38.989 -44.247 1.00 41.31 96 ALA B N 1
ATOM 2604 C CA . ALA B 2 96 ? 2.747 -39.310 -45.666 1.00 45.80 96 ALA B CA 1
ATOM 2605 C C . ALA B 2 96 ? 3.285 -38.171 -46.531 1.00 47.06 96 ALA B C 1
ATOM 2606 O O . ALA B 2 96 ? 3.834 -38.410 -47.606 1.00 49.97 96 ALA B O 1
ATOM 2613 N N . GLN B 2 97 ? 3.133 -36.935 -46.062 1.00 46.95 97 GLN B N 1
ATOM 2614 C CA . GLN B 2 97 ? 3.521 -35.773 -46.857 1.00 51.87 97 GLN B CA 1
ATOM 2615 C C . GLN B 2 97 ? 4.943 -35.295 -46.558 1.00 47.65 97 GLN B C 1
ATOM 2616 O O . GLN B 2 97 ? 5.524 -34.548 -47.343 1.00 46.80 97 GLN B O 1
ATOM 2630 N N . HIS B 2 98 ? 5.503 -35.724 -45.432 1.00 45.01 98 HIS B N 1
ATOM 2631 C CA . HIS B 2 98 ? 6.877 -35.367 -45.088 1.00 47.95 98 HIS B CA 1
ATOM 2632 C C . HIS B 2 98 ? 7.818 -36.571 -45.130 1.00 54.07 98 HIS B C 1
ATOM 2633 O O . HIS B 2 98 ? 8.995 -36.459 -44.784 1.00 57.28 98 HIS B O 1
ATOM 2648 N N . ALA B 2 99 ? 7.301 -37.719 -45.557 1.00 56.30 99 ALA B N 1
ATOM 2649 C CA . ALA B 2 99 ? 8.128 -38.908 -45.725 1.00 57.45 99 ALA B CA 1
ATOM 2650 C C . ALA B 2 99 ? 7.488 -39.873 -46.715 1.00 64.11 99 ALA B C 1
ATOM 2651 O O . ALA B 2 99 ? 7.118 -40.990 -46.355 1.00 68.46 99 ALA B O 1
ATOM 2658 N N . ASN C 2 7 ? -6.047 -18.664 13.257 1.00 66.50 7 ASN C N 1
ATOM 2659 C CA . ASN C 2 7 ? -4.627 -18.450 13.006 1.00 73.24 7 ASN C CA 1
ATOM 2660 C C . ASN C 2 7 ? -4.400 -17.325 12.003 1.00 69.18 7 ASN C C 1
ATOM 2661 O O . ASN C 2 7 ? -4.033 -16.212 12.379 1.00 70.76 7 ASN C O 1
ATOM 2671 N N . LYS C 2 8 ? -4.622 -17.618 10.726 1.00 65.74 8 LYS C N 1
ATOM 2672 C CA . LYS C 2 8 ? -4.466 -16.620 9.674 1.00 62.25 8 LYS C CA 1
ATOM 2673 C C . LYS C 2 8 ? -5.490 -15.502 9.830 1.00 51.43 8 LYS C C 1
ATOM 2674 O O . LYS C 2 8 ? -5.192 -14.337 9.566 1.00 46.87 8 LYS C O 1
ATOM 2693 N N . ASP C 2 9 ? -6.697 -15.860 10.253 1.00 48.09 9 ASP C N 1
ATOM 2694 C CA . ASP C 2 9 ? -7.740 -14.873 10.502 1.00 45.16 9 ASP C CA 1
ATOM 2695 C C . ASP C 2 9 ? -7.353 -13.967 11.665 1.00 44.93 9 ASP C C 1
ATOM 2696 O O . ASP C 2 9 ? -7.569 -12.756 11.618 1.00 43.11 9 ASP C O 1
ATOM 2705 N N . ALA C 2 10 ? -6.779 -14.558 12.707 1.00 47.45 10 ALA C N 1
ATOM 2706 C CA . ALA C 2 10 ? -6.336 -13.791 13.863 1.00 45.06 10 ALA C CA 1
ATOM 2707 C C . ALA C 2 10 ? -5.246 -12.806 13.453 1.00 40.41 10 ALA C C 1
ATOM 2708 O O . ALA C 2 10 ? -5.232 -11.658 13.901 1.00 38.78 10 ALA C O 1
ATOM 2715 N N . GLN C 2 11 ? -4.337 -13.258 12.596 1.00 39.31 11 GLN C N 1
ATOM 2716 C CA . GLN C 2 11 ? -3.278 -12.396 12.086 1.00 39.38 11 GLN C CA 1
ATOM 2717 C C . GLN C 2 11 ? -3.868 -11.252 11.273 1.00 35.80 11 GLN C C 1
ATOM 2718 O O . GLN C 2 11 ? -3.423 -10.109 11.378 1.00 38.31 11 GLN C O 1
ATOM 2732 N N . MET C 2 12 ? -4.874 -11.565 10.463 1.00 33.60 12 MET C N 1
ATOM 2733 C CA . MET C 2 12 ? -5.507 -10.564 9.615 1.00 32.77 12 MET C CA 1
ATOM 2734 C C . MET C 2 12 ? -6.274 -9.546 10.456 1.00 32.39 12 MET C C 1
ATOM 2735 O O . MET C 2 12 ? -6.264 -8.352 10.155 1.00 32.89 12 MET C O 1
ATOM 2749 N N . ARG C 2 13 ? -6.937 -10.014 11.510 1.00 31.97 13 ARG C N 1
ATOM 2750 C CA . ARG C 2 13 ? -7.635 -9.114 12.424 1.00 29.69 13 ARG C CA 1
ATOM 2751 C C . ARG C 2 13 ? -6.651 -8.161 13.089 1.00 29.30 13 ARG C C 1
ATOM 2752 O O . ARG C 2 13 ? -6.941 -6.978 13.264 1.00 28.27 13 ARG C O 1
ATOM 2773 N N . ALA C 2 14 ? -5.489 -8.685 13.463 1.00 30.71 14 ALA C N 1
ATOM 2774 C CA . ALA C 2 14 ? -4.460 -7.879 14.109 1.00 32.53 14 ALA C CA 1
ATOM 2775 C C . ALA C 2 14 ? -3.922 -6.809 13.165 1.00 35.75 14 ALA C C 1
ATOM 2776 O O . ALA C 2 14 ? -3.691 -5.672 13.573 1.00 40.49 14 ALA C O 1
ATOM 2783 N N . ALA C 2 15 ? -3.718 -7.180 11.905 1.00 33.79 15 ALA C N 1
ATOM 2784 C CA . ALA C 2 15 ? -3.195 -6.252 10.910 1.00 34.81 15 ALA C CA 1
ATOM 2785 C C . ALA C 2 15 ? -4.186 -5.122 10.655 1.00 31.63 15 ALA C C 1
ATOM 2786 O O . ALA C 2 15 ? -3.809 -3.950 10.601 1.00 29.74 15 ALA C O 1
ATOM 2793 N N . ILE C 2 16 ? -5.455 -5.481 10.490 1.00 32.42 16 ILE C N 1
ATOM 2794 C CA . ILE C 2 16 ? -6.510 -4.495 10.302 1.00 30.35 16 ILE C CA 1
ATOM 2795 C C . ILE C 2 16 ? -6.573 -3.573 11.514 1.00 30.62 16 ILE C C 1
ATOM 2796 O O . ILE C 2 16 ? -6.625 -2.351 11.374 1.00 29.06 16 ILE C O 1
ATOM 2812 N N . ASN C 2 17 ? -6.563 -4.169 12.702 1.00 33.34 17 ASN C N 1
ATOM 2813 C CA . ASN C 2 17 ? -6.591 -3.412 13.946 1.00 35.85 17 ASN C CA 1
ATOM 2814 C C . ASN C 2 17 ? -5.449 -2.407 14.017 1.00 29.72 17 ASN C C 1
ATOM 2815 O O . ASN C 2 17 ? -5.658 -1.243 14.354 1.00 27.01 17 ASN C O 1
ATOM 2826 N N . GLN C 2 18 ? -4.245 -2.862 13.690 1.00 27.82 18 GLN C N 1
ATOM 2827 C CA . GLN C 2 18 ? -3.059 -2.019 13.768 1.00 28.26 18 GLN C CA 1
ATOM 2828 C C . GLN C 2 18 ? -3.111 -0.895 12.734 1.00 30.33 18 GLN C C 1
ATOM 2829 O O . GLN C 2 18 ? -2.631 0.209 12.982 1.00 32.22 18 GLN C O 1
ATOM 2843 N N . LYS C 2 19 ? -3.699 -1.179 11.577 1.00 31.78 19 LYS C N 1
ATOM 2844 C CA . LYS C 2 19 ? -3.809 -0.183 10.519 1.00 35.14 19 LYS C CA 1
ATOM 2845 C C . LYS C 2 19 ? -4.751 0.942 10.942 1.00 32.47 19 LYS C C 1
ATOM 2846 O O . LYS C 2 19 ? -4.537 2.106 10.602 1.00 32.94 19 LYS C O 1
ATOM 2865 N N . LEU C 2 20 ? -5.791 0.588 11.691 1.00 31.21 20 LEU C N 1
ATOM 2866 C CA . LEU C 2 20 ? -6.756 1.568 12.175 1.00 30.24 20 LEU C CA 1
ATOM 2867 C C . LEU C 2 20 ? -6.124 2.508 13.199 1.00 28.25 20 LEU C C 1
ATOM 2868 O O . LEU C 2 20 ? -6.493 3.679 13.292 1.00 27.76 20 LEU C O 1
ATOM 2884 N N . ILE C 2 21 ? -5.167 1.992 13.964 1.00 27.98 21 ILE C N 1
ATOM 2885 C CA . ILE C 2 21 ? -4.510 2.782 14.998 1.00 32.64 21 ILE C CA 1
ATOM 2886 C C . ILE C 2 21 ? -3.430 3.694 14.406 1.00 37.85 21 ILE C C 1
ATOM 2887 O O . ILE C 2 21 ? -3.355 4.876 14.741 1.00 42.64 21 ILE C O 1
ATOM 2903 N N . GLU C 2 22 ? -2.606 3.141 13.521 1.00 37.37 22 GLU C N 1
ATOM 2904 C CA . GLU C 2 22 ? -1.501 3.879 12.914 1.00 36.81 22 GLU C CA 1
ATOM 2905 C C . GLU C 2 22 ? -1.989 5.113 12.161 1.00 36.29 22 GLU C C 1
ATOM 2906 O O . GLU C 2 22 ? -1.318 6.145 12.142 1.00 37.30 22 GLU C O 1
ATOM 2918 N N . THR C 2 23 ? -3.160 4.998 11.543 1.00 35.21 23 THR C N 1
ATOM 2919 C CA . THR C 2 23 ? -3.699 6.067 10.705 1.00 35.08 23 THR C CA 1
ATOM 2920 C C . THR C 2 23 ? -4.564 7.051 11.488 1.00 34.25 23 THR C C 1
ATOM 2921 O O . THR C 2 23 ? -4.897 8.126 10.987 1.00 33.58 23 THR C O 1
ATOM 2932 N N . GLY C 2 24 ? -4.925 6.685 12.714 1.00 34.99 24 GLY C N 1
ATOM 2933 C CA . GLY C 2 24 ? -5.816 7.501 13.518 1.00 37.24 24 GLY C CA 1
ATOM 2934 C C . GLY C 2 24 ? -7.274 7.207 13.215 1.00 37.79 24 GLY C C 1
ATOM 2935 O O . GLY C 2 24 ? -8.169 7.900 13.699 1.00 45.22 24 GLY C O 1
ATOM 2939 N N . GLU C 2 25 ? -7.517 6.169 12.421 1.00 35.60 25 GLU C N 1
ATOM 2940 C CA . GLU C 2 25 ? -8.874 5.809 12.026 1.00 31.22 25 GLU C CA 1
ATOM 2941 C C . GLU C 2 25 ? -9.688 5.278 13.209 1.00 29.44 25 GLU C C 1
ATOM 2942 O O . GLU C 2 25 ? -10.901 5.469 13.268 1.00 27.56 25 GLU C O 1
ATOM 2954 N N . ARG C 2 26 ? -9.025 4.610 14.147 1.00 33.11 26 ARG C N 1
ATOM 2955 C CA . ARG C 2 26 ? -9.714 4.073 15.316 1.00 35.73 26 ARG C CA 1
ATOM 2956 C C . ARG C 2 26 ? -10.407 5.192 16.087 1.00 37.09 26 ARG C C 1
ATOM 2957 O O . ARG C 2 26 ? -11.529 5.025 16.570 1.00 35.86 26 ARG C O 1
ATOM 2978 N N . GLU C 2 27 ? -9.734 6.333 16.196 1.00 40.37 27 GLU C N 1
ATOM 2979 C CA . GLU C 2 27 ? -10.279 7.475 16.920 1.00 46.83 27 GLU C CA 1
ATOM 2980 C C . GLU C 2 27 ? -11.478 8.063 16.185 1.00 45.31 27 GLU C C 1
ATOM 2981 O O . GLU C 2 27 ? -12.471 8.440 16.805 1.00 48.26 27 GLU C O 1
ATOM 2993 N N . ARG C 2 28 ? -11.382 8.141 14.862 1.00 41.24 28 ARG C N 1
ATOM 2994 C CA . ARG C 2 28 ? -12.473 8.672 14.054 1.00 39.75 28 ARG C CA 1
ATOM 2995 C C . ARG C 2 28 ? -13.700 7.770 14.144 1.00 38.22 28 ARG C C 1
ATOM 2996 O O . ARG C 2 28 ? -14.834 8.249 14.149 1.00 38.91 28 ARG C O 1
ATOM 3017 N N . LEU C 2 29 ? -13.469 6.463 14.220 1.00 38.51 29 LEU C N 1
ATOM 3018 C CA . LEU C 2 29 ? -14.555 5.503 14.377 1.00 38.49 29 LEU C CA 1
ATOM 3019 C C . LEU C 2 29 ? -15.221 5.668 15.739 1.00 36.60 29 LEU C C 1
ATOM 3020 O O . LEU C 2 29 ? -16.445 5.616 15.853 1.00 34.93 29 LEU C O 1
ATOM 3036 N N . LYS C 2 30 ? -14.407 5.862 16.770 1.00 36.75 30 LYS C N 1
ATOM 3037 C CA . LYS C 2 30 ? -14.913 6.063 18.121 1.00 39.07 30 LYS C CA 1
ATOM 3038 C C . LYS C 2 30 ? -15.831 7.279 18.181 1.00 43.83 30 LYS C C 1
ATOM 3039 O O . LYS C 2 30 ? -16.926 7.217 18.740 1.00 48.63 30 LYS C O 1
ATOM 3058 N N . GLU C 2 31 ? -15.376 8.384 17.600 1.00 43.85 31 GLU C N 1
ATOM 3059 C CA . GLU C 2 31 ? -16.156 9.614 17.571 1.00 46.23 31 GLU C CA 1
ATOM 3060 C C . GLU C 2 31 ? -17.403 9.444 16.710 1.00 43.56 31 GLU C C 1
ATOM 3061 O O . GLU C 2 31 ? -18.446 10.038 16.988 1.00 43.31 31 GLU C O 1
ATOM 3073 N N . LEU C 2 32 ? -17.293 8.634 15.661 1.00 43.70 32 LEU C N 1
ATOM 3074 C CA . LEU C 2 32 ? -18.435 8.351 14.801 1.00 42.14 32 LEU C CA 1
ATOM 3075 C C . LEU C 2 32 ? -19.509 7.616 15.591 1.00 38.12 32 LEU C C 1
ATOM 3076 O O . LEU C 2 32 ? -20.689 7.957 15.519 1.00 38.34 32 LEU C O 1
ATOM 3092 N N . LEU C 2 33 ? -19.092 6.606 16.347 1.00 34.58 33 LEU C N 1
ATOM 3093 C CA . LEU C 2 33 ? -20.013 5.830 17.167 1.00 34.36 33 LEU C CA 1
ATOM 3094 C C . LEU C 2 33 ? -20.699 6.728 18.190 1.00 36.34 33 LEU C C 1
ATOM 3095 O O . LEU C 2 33 ? -21.908 6.633 18.398 1.00 37.66 33 LEU C O 1
ATOM 3111 N N . ARG C 2 34 ? -19.923 7.604 18.821 1.00 38.07 34 ARG C N 1
ATOM 3112 C CA . ARG C 2 34 ? -20.457 8.504 19.836 1.00 40.11 34 ARG C CA 1
ATOM 3113 C C . ARG C 2 34 ? -21.573 9.372 19.260 1.00 40.47 34 ARG C C 1
ATOM 3114 O O . ARG C 2 34 ? -22.622 9.540 19.880 1.00 43.11 34 ARG C O 1
ATOM 3135 N N . ALA C 2 35 ? -21.342 9.919 18.071 1.00 38.01 35 ALA C N 1
ATOM 3136 C CA . ALA C 2 35 ? -22.323 10.782 17.424 1.00 37.34 35 ALA C CA 1
ATOM 3137 C C . ALA C 2 35 ? -23.604 10.013 17.121 1.00 35.79 35 ALA C C 1
ATOM 3138 O O . ALA C 2 35 ? -24.706 10.506 17.356 1.00 40.32 35 ALA C O 1
ATOM 3145 N N . LYS C 2 36 ? -23.452 8.801 16.601 1.00 32.39 36 LYS C N 1
ATOM 3146 C CA . LYS C 2 36 ? -24.600 7.982 16.231 1.00 35.38 36 LYS C CA 1
ATOM 3147 C C . LYS C 2 36 ? -25.420 7.559 17.447 1.00 38.25 36 LYS C C 1
ATOM 3148 O O . LYS C 2 36 ? -26.645 7.477 17.375 1.00 40.32 36 LYS C O 1
ATOM 3167 N N . LEU C 2 37 ? -24.743 7.291 18.559 1.00 37.91 37 LEU C N 1
ATOM 3168 C CA . LEU C 2 37 ? -25.423 6.884 19.781 1.00 37.93 37 LEU C CA 1
ATOM 3169 C C . LEU C 2 37 ? -26.272 8.024 20.338 1.00 39.51 37 LEU C C 1
ATOM 3170 O O . LEU C 2 37 ? -27.313 7.792 20.953 1.00 40.03 37 LEU C O 1
ATOM 3186 N N . ILE C 2 38 ? -25.826 9.256 20.119 1.00 42.00 38 ILE C N 1
ATOM 3187 C CA . ILE C 2 38 ? -26.606 10.424 20.503 1.00 46.14 38 ILE C CA 1
ATOM 3188 C C . ILE C 2 38 ? -27.821 10.564 19.594 1.00 48.73 38 ILE C C 1
ATOM 3189 O O . ILE C 2 38 ? -28.943 10.754 20.064 1.00 51.13 38 ILE C O 1
ATOM 3205 N N . GLU C 2 39 ? -27.589 10.463 18.290 1.00 48.91 39 GLU C N 1
ATOM 3206 C CA . GLU C 2 39 ? -28.647 10.645 17.302 1.00 52.37 39 GLU C CA 1
ATOM 3207 C C . GLU C 2 39 ? -29.814 9.678 17.500 1.00 52.76 39 GLU C C 1
ATOM 3208 O O . GLU C 2 39 ? -30.973 10.070 17.375 1.00 55.41 39 GLU C O 1
ATOM 3220 N N . CYS C 2 40 ? -29.511 8.420 17.808 1.00 49.21 40 CYS C N 1
ATOM 3221 C CA . CYS C 2 40 ? -30.556 7.412 17.984 1.00 51.03 40 CYS C CA 1
ATOM 3222 C C . CYS C 2 40 ? -31.117 7.413 19.406 1.00 58.42 40 CYS C C 1
ATOM 3223 O O . CYS C 2 40 ? -32.024 6.644 19.722 1.00 62.17 40 CYS C O 1
ATOM 3231 N N . GLY C 2 41 ? -30.571 8.272 20.261 1.00 58.86 41 GLY C N 1
ATOM 3232 C CA . GLY C 2 41 ? -31.086 8.440 21.608 1.00 57.58 41 GLY C CA 1
ATOM 3233 C C . GLY C 2 41 ? -30.607 7.380 22.582 1.00 52.33 41 GLY C C 1
ATOM 3234 O O . GLY C 2 41 ? -31.216 7.173 23.632 1.00 50.97 41 GLY C O 1
ATOM 3238 N N . TRP C 2 42 ? -29.509 6.713 22.239 1.00 50.03 42 TRP C N 1
ATOM 3239 C CA . TRP C 2 42 ? -28.969 5.639 23.064 1.00 46.93 42 TRP C CA 1
ATOM 3240 C C . TRP C 2 42 ? -28.668 6.112 24.485 1.00 46.06 42 TRP C C 1
ATOM 3241 O O . TRP C 2 42 ? -29.072 5.473 25.456 1.00 43.17 42 TRP C O 1
ATOM 3262 N N . LYS C 2 43 ? -27.957 7.230 24.603 1.00 50.19 43 LYS C N 1
ATOM 3263 C CA . LYS C 2 43 ? -27.604 7.777 25.911 1.00 58.62 43 LYS C CA 1
ATOM 3264 C C . LYS C 2 43 ? -28.842 8.017 26.770 1.00 53.36 43 LYS C C 1
ATOM 3265 O O . LYS C 2 43 ? -28.912 7.566 27.914 1.00 50.77 43 LYS C O 1
ATOM 3284 N N . ASP C 2 44 ? -29.813 8.733 26.213 1.00 53.34 44 ASP C N 1
ATOM 3285 C CA . ASP C 2 44 ? -31.031 9.076 26.939 1.00 54.58 44 ASP C CA 1
ATOM 3286 C C . ASP C 2 44 ? -31.737 7.830 27.461 1.00 49.39 44 ASP C C 1
ATOM 3287 O O . ASP C 2 44 ? -32.150 7.778 28.619 1.00 48.12 44 ASP C O 1
ATOM 3296 N N . GLN C 2 45 ? -31.872 6.829 26.600 1.00 46.35 45 GLN C N 1
ATOM 3297 C CA . GLN C 2 45 ? -32.564 5.601 26.965 1.00 45.47 45 GLN C CA 1
ATOM 3298 C C . GLN C 2 45 ? -31.820 4.863 28.070 1.00 42.62 45 GLN C C 1
ATOM 3299 O O . GLN C 2 45 ? -32.436 4.260 28.949 1.00 39.70 45 GLN C O 1
ATOM 3313 N N . LEU C 2 46 ? -30.493 4.924 28.030 1.00 43.55 46 LEU C N 1
ATOM 3314 C CA . LEU C 2 46 ? -29.676 4.217 29.007 1.00 41.93 46 LEU C CA 1
ATOM 3315 C C . LEU C 2 46 ? -29.750 4.854 30.395 1.00 45.16 46 LEU C C 1
ATOM 3316 O O . LEU C 2 46 ? -29.879 4.152 31.397 1.00 41.37 46 LEU C O 1
ATOM 3332 N N . LYS C 2 47 ? -29.666 6.180 30.457 1.00 50.47 47 LYS C N 1
ATOM 3333 C CA . LYS C 2 47 ? -29.692 6.874 31.742 1.00 53.60 47 LYS C CA 1
ATOM 3334 C C . LYS C 2 47 ? -31.040 6.694 32.431 1.00 49.50 47 LYS C C 1
ATOM 3335 O O . LYS C 2 47 ? -31.111 6.594 33.655 1.00 51.10 47 LYS C O 1
ATOM 3354 N N . ALA C 2 48 ? -32.108 6.648 31.642 1.00 44.83 48 ALA C N 1
ATOM 3355 C CA . ALA C 2 48 ? -33.441 6.415 32.185 1.00 44.36 48 ALA C CA 1
ATOM 3356 C C . ALA C 2 48 ? -33.495 5.036 32.830 1.00 42.75 48 ALA C C 1
ATOM 3357 O O . ALA C 2 48 ? -34.159 4.838 33.849 1.00 43.65 48 ALA C O 1
ATOM 3364 N N . HIS C 2 49 ? -32.790 4.086 32.225 1.00 39.61 49 HIS C N 1
ATOM 3365 C CA . HIS C 2 49 ? -32.696 2.735 32.758 1.00 40.04 49 HIS C CA 1
ATOM 3366 C C . HIS C 2 49 ? -31.906 2.742 34.064 1.00 41.40 49 HIS C C 1
ATOM 3367 O O . HIS C 2 49 ? -32.234 2.014 35.000 1.00 39.80 49 HIS C O 1
ATOM 3382 N N . CYS C 2 50 ? -30.868 3.575 34.118 1.00 45.29 50 CYS C N 1
ATOM 3383 C CA . CYS C 2 50 ? -30.059 3.729 35.324 1.00 47.88 50 CYS C CA 1
ATOM 3384 C C . CYS C 2 50 ? -30.881 4.285 36.476 1.00 48.26 50 CYS C C 1
ATOM 3385 O O . CYS C 2 50 ? -30.746 3.845 37.615 1.00 47.13 50 CYS C O 1
ATOM 3393 N N . LYS C 2 51 ? -31.723 5.268 36.178 1.00 49.24 51 LYS C N 1
ATOM 3394 C CA . LYS C 2 51 ? -32.539 5.903 37.205 1.00 52.61 51 LYS C CA 1
ATOM 3395 C C . LYS C 2 51 ? -33.528 4.911 37.795 1.00 47.72 51 LYS C C 1
ATOM 3396 O O . LYS C 2 51 ? -33.816 4.942 38.990 1.00 47.45 51 LYS C O 1
ATOM 3415 N N . GLU C 2 52 ? -34.040 4.022 36.952 1.00 45.12 52 GLU C N 1
ATOM 3416 C CA . GLU C 2 52 ? -34.984 3.010 37.400 1.00 43.50 52 GLU C CA 1
ATOM 3417 C C . GLU C 2 52 ? -34.309 2.054 38.380 1.00 43.15 52 GLU C C 1
ATOM 3418 O O . GLU C 2 52 ? -34.825 1.809 39.465 1.00 43.21 52 GLU C O 1
ATOM 3430 N N . VAL C 2 53 ? -33.141 1.537 38.011 1.00 43.91 53 VAL C N 1
ATOM 3431 C CA . VAL C 2 53 ? -32.454 0.557 38.845 1.00 47.50 53 VAL C CA 1
ATOM 3432 C C . VAL C 2 53 ? -32.020 1.189 40.170 1.00 46.19 53 VAL C C 1
ATOM 3433 O O . VAL C 2 53 ? -32.134 0.572 41.230 1.00 45.92 53 VAL C O 1
ATOM 3446 N N . ILE C 2 54 ? -31.535 2.424 40.105 1.00 63.50 54 ILE C N 1
ATOM 3447 C CA . ILE C 2 54 ? -31.148 3.157 41.304 1.00 63.48 54 ILE C CA 1
ATOM 3448 C C . ILE C 2 54 ? -32.321 3.237 42.273 1.00 62.72 54 ILE C C 1
ATOM 3449 O O . ILE C 2 54 ? -32.166 3.029 43.475 1.00 63.44 54 ILE C O 1
ATOM 3465 N N . LYS C 2 55 ? -33.496 3.524 41.728 1.00 61.70 55 LYS C N 1
ATOM 3466 C CA . LYS C 2 55 ? -34.703 3.710 42.519 1.00 62.34 55 LYS C CA 1
ATOM 3467 C C . LYS C 2 55 ? -35.099 2.432 43.264 1.00 62.33 55 LYS C C 1
ATOM 3468 O O . LYS C 2 55 ? -35.623 2.496 44.377 1.00 62.71 55 LYS C O 1
ATOM 3487 N N . GLU C 2 56 ? -34.840 1.276 42.652 1.00 62.70 56 GLU C N 1
ATOM 3488 C CA . GLU C 2 56 ? -35.211 -0.014 43.242 1.00 62.73 56 GLU C CA 1
ATOM 3489 C C . GLU C 2 56 ? -34.169 -0.415 44.278 1.00 64.01 56 GLU C C 1
ATOM 3490 O O . GLU C 2 56 ? -34.502 -0.771 45.408 1.00 64.61 56 GLU C O 1
ATOM 3502 N N . LYS C 2 57 ? -32.903 -0.349 43.883 1.00 64.62 57 LYS C N 1
ATOM 3503 C CA . LYS C 2 57 ? -31.808 -0.746 44.755 1.00 65.91 57 LYS C CA 1
ATOM 3504 C C . LYS C 2 57 ? -31.640 0.217 45.913 1.00 66.30 57 LYS C C 1
ATOM 3505 O O . LYS C 2 57 ? -31.314 -0.187 47.029 1.00 67.42 57 LYS C O 1
ATOM 3524 N N . GLY C 2 58 ? -31.862 1.496 45.642 1.00 65.51 58 GLY C N 1
ATOM 3525 C CA . GLY C 2 58 ? -31.537 2.530 46.600 1.00 65.88 58 GLY C CA 1
ATOM 3526 C C . GLY C 2 58 ? -30.103 2.980 46.404 1.00 66.67 58 GLY C C 1
ATOM 3527 O O . GLY C 2 58 ? -29.229 2.168 46.109 1.00 67.81 58 GLY C O 1
ATOM 3531 N N . LEU C 2 59 ? -29.859 4.274 46.581 1.00 66.64 59 LEU C N 1
ATOM 3532 C CA . LEU C 2 59 ? -28.542 4.845 46.320 1.00 67.49 59 LEU C CA 1
ATOM 3533 C C . LEU C 2 59 ? -27.489 4.236 47.238 1.00 71.91 59 LEU C C 1
ATOM 3534 O O . LEU C 2 59 ? -26.378 3.926 46.806 1.00 76.42 59 LEU C O 1
ATOM 3550 N N . GLU C 2 60 ? -27.847 4.062 48.506 1.00 70.86 60 GLU C N 1
ATOM 3551 C CA . GLU C 2 60 ? -26.903 3.589 49.514 1.00 74.96 60 GLU C CA 1
ATOM 3552 C C . GLU C 2 60 ? -26.448 2.163 49.227 1.00 77.14 60 GLU C C 1
ATOM 3553 O O . GLU C 2 60 ? -25.256 1.859 49.276 1.00 83.05 60 GLU C O 1
ATOM 3565 N N . HIS C 2 61 ? -27.403 1.291 48.923 1.00 109.74 61 HIS C N 1
ATOM 3566 C CA . HIS C 2 61 ? -27.108 -0.116 48.681 1.00 110.29 61 HIS C CA 1
ATOM 3567 C C . HIS C 2 61 ? -26.359 -0.331 47.370 1.00 109.42 61 HIS C C 1
ATOM 3568 O O . HIS C 2 61 ? -25.466 -1.176 47.291 1.00 109.80 61 HIS C O 1
ATOM 3583 N N . VAL C 2 62 ? -26.719 0.433 46.344 1.00 107.70 62 VAL C N 1
ATOM 3584 C CA . VAL C 2 62 ? -26.170 0.215 45.010 1.00 106.29 62 VAL C CA 1
ATOM 3585 C C . VAL C 2 62 ? -24.696 0.587 44.928 1.00 104.93 62 VAL C C 1
ATOM 3586 O O . VAL C 2 62 ? -24.240 1.530 45.572 1.00 104.76 62 VAL C O 1
ATOM 3599 N N . THR C 2 63 ? -23.961 -0.178 44.128 1.00 105.11 63 THR C N 1
ATOM 3600 C CA . THR C 2 63 ? -22.577 0.131 43.803 1.00 104.74 63 THR C CA 1
ATOM 3601 C C . THR C 2 63 ? -22.478 0.214 42.288 1.00 103.48 63 THR C C 1
ATOM 3602 O O . THR C 2 63 ? -23.337 -0.307 41.580 1.00 103.75 63 THR C O 1
ATOM 3613 N N . VAL C 2 64 ? -21.436 0.866 41.786 1.00 102.72 64 VAL C N 1
ATOM 3614 C CA . VAL C 2 64 ? -21.303 1.067 40.347 1.00 102.02 64 VAL C CA 1
ATOM 3615 C C . VAL C 2 64 ? -21.053 -0.247 39.615 1.00 103.24 64 VAL C C 1
ATOM 3616 O O . VAL C 2 64 ? -21.598 -0.473 38.537 1.00 103.46 64 VAL C O 1
ATOM 3629 N N . ASP C 2 65 ? -20.217 -1.104 40.193 1.00 104.81 65 ASP C N 1
ATOM 3630 C CA . ASP C 2 65 ? -19.971 -2.422 39.620 1.00 106.97 65 ASP C CA 1
ATOM 3631 C C . ASP C 2 65 ? -21.265 -3.226 39.576 1.00 108.21 65 ASP C C 1
ATOM 3632 O O . ASP C 2 65 ? -21.537 -3.934 38.606 1.00 109.60 65 ASP C O 1
ATOM 3641 N N . ASP C 2 66 ? -22.059 -3.113 40.636 1.00 108.09 66 ASP C N 1
ATOM 3642 C CA . ASP C 2 66 ? -23.372 -3.741 40.684 1.00 109.38 66 ASP C CA 1
ATOM 3643 C C . ASP C 2 66 ? -24.280 -3.094 39.646 1.00 108.19 66 ASP C C 1
ATOM 3644 O O . ASP C 2 66 ? -25.056 -3.773 38.976 1.00 109.95 66 ASP C O 1
ATOM 3653 N N . LEU C 2 67 ? -24.171 -1.777 39.513 1.00 67.91 67 LEU C N 1
ATOM 3654 C CA . LEU C 2 67 ? -24.983 -1.030 38.561 1.00 67.67 67 LEU C CA 1
ATOM 3655 C C . LEU C 2 67 ? -24.663 -1.476 37.134 1.00 65.57 67 LEU C C 1
ATOM 3656 O O . LEU C 2 67 ? -25.559 -1.777 36.347 1.00 61.53 67 LEU C O 1
ATOM 3672 N N . VAL C 2 68 ? -23.371 -1.523 36.819 1.00 65.60 68 VAL C N 1
ATOM 3673 C CA . VAL C 2 68 ? -22.903 -1.953 35.503 1.00 59.28 68 VAL C CA 1
ATOM 3674 C C . VAL C 2 68 ? -23.431 -3.344 35.159 1.00 57.63 68 VAL C C 1
ATOM 3675 O O . VAL C 2 68 ? -23.680 -3.646 33.996 1.00 52.04 68 VAL C O 1
ATOM 3688 N N . ALA C 2 69 ? -23.610 -4.183 36.174 1.00 63.71 69 ALA C N 1
ATOM 3689 C CA . ALA C 2 69 ? -24.087 -5.549 35.968 1.00 66.45 69 ALA C CA 1
ATOM 3690 C C . ALA C 2 69 ? -25.501 -5.599 35.383 1.00 62.59 69 ALA C C 1
ATOM 3691 O O . ALA C 2 69 ? -25.748 -6.323 34.417 1.00 60.09 69 ALA C O 1
ATOM 3698 N N . GLU C 2 70 ? -26.426 -4.840 35.966 1.00 62.62 70 GLU C N 1
ATOM 3699 C CA . GLU C 2 70 ? -27.820 -4.849 35.513 1.00 62.64 70 GLU C CA 1
ATOM 3700 C C . GLU C 2 70 ? -28.050 -3.978 34.279 1.00 63.42 70 GLU C C 1
ATOM 3701 O O . GLU C 2 70 ? -29.056 -4.124 33.587 1.00 75.25 70 GLU C O 1
ATOM 3713 N N . ILE C 2 71 ? -27.114 -3.077 34.005 1.00 52.86 71 ILE C N 1
ATOM 3714 C CA . ILE C 2 71 ? -27.287 -2.084 32.944 1.00 52.05 71 ILE C CA 1
ATOM 3715 C C . ILE C 2 71 ? -26.721 -2.539 31.600 1.00 50.33 71 ILE C C 1
ATOM 3716 O O . ILE C 2 71 ? -27.310 -2.273 30.553 1.00 49.47 71 ILE C O 1
ATOM 3732 N N . THR C 2 72 ? -25.575 -3.211 31.631 1.00 51.02 72 THR C N 1
ATOM 3733 C CA . THR C 2 72 ? -24.849 -3.533 30.403 1.00 50.71 72 THR C CA 1
ATOM 3734 C C . THR C 2 72 ? -25.655 -4.361 29.399 1.00 48.55 72 THR C C 1
ATOM 3735 O O . THR C 2 72 ? -25.595 -4.093 28.198 1.00 48.21 72 THR C O 1
ATOM 3746 N N . PRO C 2 73 ? -26.405 -5.369 29.873 1.00 49.59 73 PRO C N 1
ATOM 3747 C CA . PRO C 2 73 ? -27.234 -6.109 28.913 1.00 49.82 73 PRO C CA 1
ATOM 3748 C C . PRO C 2 73 ? -28.136 -5.182 28.104 1.00 48.49 73 PRO C C 1
ATOM 3749 O O . PRO C 2 73 ? -28.219 -5.310 26.882 1.00 52.04 73 PRO C O 1
ATOM 3760 N N . LYS C 2 74 ? -28.801 -4.256 28.786 1.00 43.67 74 LYS C N 1
ATOM 3761 C CA . LYS C 2 74 ? -29.664 -3.289 28.122 1.00 41.85 74 LYS C CA 1
ATOM 3762 C C . LYS C 2 74 ? -28.843 -2.394 27.199 1.00 42.09 74 LYS C C 1
ATOM 3763 O O . LYS C 2 74 ? -29.236 -2.130 26.063 1.00 39.71 74 LYS C O 1
ATOM 3782 N N . GLY C 2 75 ? -27.698 -1.934 27.694 1.00 47.78 75 GLY C N 1
ATOM 3783 C CA . GLY C 2 75 ? -26.837 -1.045 26.934 1.00 49.18 75 GLY C CA 1
ATOM 3784 C C . GLY C 2 75 ? -26.422 -1.627 25.596 1.00 45.09 75 GLY C C 1
ATOM 3785 O O . GLY C 2 75 ? -26.411 -0.927 24.582 1.00 44.35 75 GLY C O 1
ATOM 3789 N N . ARG C 2 76 ? -26.080 -2.911 25.591 1.00 41.45 76 ARG C N 1
ATOM 3790 C CA . ARG C 2 76 ? -25.670 -3.585 24.364 1.00 40.02 76 ARG C CA 1
ATOM 3791 C C . ARG C 2 76 ? -26.858 -3.797 23.430 1.00 41.75 76 ARG C C 1
ATOM 3792 O O . ARG C 2 76 ? -26.701 -3.811 22.210 1.00 41.53 76 ARG C O 1
ATOM 3813 N N . ALA C 2 77 ? -28.043 -3.958 24.009 1.00 43.51 77 ALA C N 1
ATOM 3814 C CA . ALA C 2 77 ? -29.251 -4.208 23.231 1.00 41.09 77 ALA C CA 1
ATOM 3815 C C . ALA C 2 77 ? -29.786 -2.927 22.598 1.00 39.36 77 ALA C C 1
ATOM 3816 O O . ALA C 2 77 ? -30.471 -2.973 21.577 1.00 39.52 77 ALA C O 1
ATOM 3823 N N . LEU C 2 78 ? -29.476 -1.787 23.206 1.00 40.38 78 LEU C N 1
ATOM 3824 C CA . LEU C 2 78 ? -29.971 -0.506 22.712 1.00 45.17 78 LEU C CA 1
ATOM 3825 C C . LEU C 2 78 ? -29.277 -0.064 21.423 1.00 46.10 78 LEU C C 1
ATOM 3826 O O . LEU C 2 78 ? -29.791 0.790 20.703 1.00 49.50 78 LEU C O 1
ATOM 3842 N N . VAL C 2 79 ? -28.115 -0.640 21.129 1.00 42.78 79 VAL C N 1
ATOM 3843 C CA . VAL C 2 79 ? -27.358 -0.237 19.947 1.00 39.30 79 VAL C CA 1
ATOM 3844 C C . VAL C 2 79 ? -28.044 -0.752 18.684 1.00 38.34 79 VAL C C 1
ATOM 3845 O O . VAL C 2 79 ? -28.139 -1.961 18.477 1.00 38.15 79 VAL C O 1
ATOM 3858 N N . PRO C 2 80 ? -28.529 0.166 17.834 1.00 37.11 80 PRO C N 1
ATOM 3859 C CA . PRO C 2 80 ? -29.208 -0.233 16.596 1.00 36.68 80 PRO C CA 1
ATOM 3860 C C . PRO C 2 80 ? -28.251 -0.867 15.591 1.00 36.68 80 PRO C C 1
ATOM 3861 O O . PRO C 2 80 ? -27.097 -0.452 15.487 1.00 35.96 80 PRO C O 1
ATOM 3872 N N . ASP C 2 81 ? -28.733 -1.868 14.863 1.00 39.16 81 ASP C N 1
ATOM 3873 C CA . ASP C 2 81 ? -27.912 -2.559 13.874 1.00 43.79 81 ASP C CA 1
ATOM 3874 C C . ASP C 2 81 ? -27.428 -1.624 12.766 1.00 40.33 81 ASP C C 1
ATOM 3875 O O . ASP C 2 81 ? -26.367 -1.848 12.188 1.00 39.86 81 ASP C O 1
ATOM 3884 N N . SER C 2 82 ? -28.197 -0.578 12.475 1.00 39.16 82 SER C N 1
ATOM 3885 C CA . SER C 2 82 ? -27.817 0.385 11.442 1.00 41.60 82 SER C CA 1
ATOM 3886 C C . SER C 2 82 ? -26.507 1.083 11.793 1.00 36.42 82 SER C C 1
ATOM 3887 O O . SER C 2 82 ? -25.675 1.338 10.922 1.00 34.56 82 SER C O 1
ATOM 3895 N N . VAL C 2 83 ? -26.335 1.400 13.071 1.00 35.17 83 VAL C N 1
ATOM 3896 C CA . VAL C 2 83 ? -25.104 2.018 13.545 1.00 36.98 83 VAL C CA 1
ATOM 3897 C C . VAL C 2 83 ? -23.935 1.057 13.372 1.00 36.61 83 VAL C C 1
ATOM 3898 O O . VAL C 2 83 ? -22.839 1.459 12.980 1.00 38.98 83 VAL C O 1
ATOM 3911 N N . LYS C 2 84 ? -24.176 -0.216 13.664 1.00 36.05 84 LYS C N 1
ATOM 3912 C CA . LYS C 2 84 ? -23.159 -1.242 13.485 1.00 36.41 84 LYS C CA 1
ATOM 3913 C C . LYS C 2 84 ? -22.807 -1.399 12.008 1.00 35.88 84 LYS C C 1
ATOM 3914 O O . LYS C 2 84 ? -21.634 -1.502 11.653 1.00 38.11 84 LYS C O 1
ATOM 3933 N N . LYS C 2 85 ? -23.825 -1.411 11.152 1.00 34.73 85 LYS C N 1
ATOM 3934 C CA . LYS C 2 85 ? -23.617 -1.543 9.714 1.00 39.58 85 LYS C CA 1
ATOM 3935 C C . LYS C 2 85 ? -22.780 -0.393 9.180 1.00 41.75 85 LYS C C 1
ATOM 3936 O O . LYS C 2 85 ? -21.931 -0.577 8.308 1.00 42.14 85 LYS C O 1
ATOM 3955 N N . GLU C 2 86 ? -23.033 0.798 9.706 1.00 43.50 86 GLU C N 1
ATOM 3956 C CA . GLU C 2 86 ? -22.387 2.004 9.216 1.00 46.04 86 GLU C CA 1
ATOM 3957 C C . GLU C 2 86 ? -20.909 2.031 9.591 1.00 39.67 86 GLU C C 1
ATOM 3958 O O . GLU C 2 86 ? -20.065 2.443 8.794 1.00 41.47 86 GLU C O 1
ATOM 3970 N N . LEU C 2 87 ? -20.599 1.591 10.805 1.00 34.03 87 LEU C N 1
ATOM 3971 C CA . LEU C 2 87 ? -19.212 1.474 11.241 1.00 33.68 87 LEU C CA 1
ATOM 3972 C C . LEU C 2 87 ? -18.493 0.416 10.415 1.00 31.41 87 LEU C C 1
ATOM 3973 O O . LEU C 2 87 ? -17.340 0.597 10.022 1.00 32.69 87 LEU C O 1
ATOM 3989 N N . LEU C 2 88 ? -19.184 -0.688 10.154 1.00 30.88 88 LEU C N 1
ATOM 3990 C CA . LEU C 2 88 ? -18.629 -1.765 9.347 1.00 34.20 88 LEU C CA 1
ATOM 3991 C C . LEU C 2 88 ? -18.274 -1.265 7.952 1.00 38.34 88 LEU C C 1
ATOM 3992 O O . LEU C 2 88 ? -17.213 -1.585 7.420 1.00 40.74 88 LEU C O 1
ATOM 4008 N N . GLN C 2 89 ? -19.165 -0.474 7.364 1.00 40.13 89 GLN C N 1
ATOM 4009 C CA . GLN C 2 89 ? -18.960 0.017 6.008 1.00 43.13 89 GLN C CA 1
ATOM 4010 C C . GLN C 2 89 ? -17.740 0.931 5.928 1.00 39.80 89 GLN C C 1
ATOM 4011 O O . GLN C 2 89 ? -16.964 0.857 4.976 1.00 40.64 89 GLN C O 1
ATOM 4025 N N . ARG C 2 90 ? -17.572 1.791 6.928 1.00 37.25 90 ARG C N 1
ATOM 4026 C CA . ARG C 2 90 ? -16.429 2.696 6.960 1.00 41.61 90 ARG C CA 1
ATOM 4027 C C . ARG C 2 90 ? -15.118 1.929 7.113 1.00 40.45 90 ARG C C 1
ATOM 4028 O O . ARG C 2 90 ? -14.087 2.335 6.577 1.00 41.63 90 ARG C O 1
ATOM 4049 N N . ILE C 2 91 ? -15.159 0.824 7.851 1.00 30.33 91 ILE C N 1
ATOM 4050 C CA . ILE C 2 91 ? -13.975 -0.008 8.032 1.00 30.41 91 ILE C CA 1
ATOM 4051 C C . ILE C 2 91 ? -13.587 -0.696 6.725 1.00 31.92 91 ILE C C 1
ATOM 4052 O O . ILE C 2 91 ? -12.408 -0.763 6.379 1.00 33.95 91 ILE C O 1
ATOM 4068 N N . ARG C 2 92 ? -14.580 -1.205 6.002 1.00 32.91 92 ARG C N 1
ATOM 4069 C CA . ARG C 2 92 ? -14.327 -1.863 4.726 1.00 40.71 92 ARG C CA 1
ATOM 4070 C C . ARG C 2 92 ? -13.802 -0.859 3.706 1.00 39.42 92 ARG C C 1
ATOM 4071 O O . ARG C 2 92 ? -12.852 -1.141 2.973 1.00 40.99 92 ARG C O 1
ATOM 4092 N N . THR C 2 93 ? -14.424 0.314 3.665 1.00 40.05 93 THR C N 1
ATOM 4093 C CA . THR C 2 93 ? -13.995 1.378 2.769 1.00 44.60 93 THR C CA 1
ATOM 4094 C C . THR C 2 93 ? -12.567 1.797 3.100 1.00 40.80 93 THR C C 1
ATOM 4095 O O . THR C 2 93 ? -11.718 1.904 2.213 1.00 41.48 93 THR C O 1
ATOM 4106 N N . PHE C 2 94 ? -12.311 2.034 4.383 1.00 37.19 94 PHE C N 1
ATOM 4107 C CA . PHE C 2 94 ? -10.976 2.390 4.846 1.00 38.73 94 PHE C CA 1
ATOM 4108 C C . PHE C 2 94 ? -9.946 1.389 4.333 1.00 41.17 94 PHE C C 1
ATOM 4109 O O . PHE C 2 94 ? -8.875 1.770 3.857 1.00 45.25 94 PHE C O 1
ATOM 4126 N N . LEU C 2 95 ? -10.287 0.108 4.417 1.00 39.97 95 LEU C N 1
ATOM 4127 C CA . LEU C 2 95 ? -9.360 -0.963 4.077 1.00 42.79 95 LEU C CA 1
ATOM 4128 C C . LEU C 2 95 ? -9.045 -0.988 2.585 1.00 44.91 95 LEU C C 1
ATOM 4129 O O . LEU C 2 95 ? -7.931 -1.324 2.182 1.00 46.30 95 LEU C O 1
ATOM 4145 N N . ALA C 2 96 ? -10.030 -0.632 1.769 1.00 46.52 96 ALA C N 1
ATOM 4146 C CA . ALA C 2 96 ? -9.858 -0.627 0.323 1.00 51.17 96 ALA C CA 1
ATOM 4147 C C . ALA C 2 96 ? -8.941 0.511 -0.116 1.00 52.26 96 ALA C C 1
ATOM 4148 O O . ALA C 2 96 ? -8.324 0.445 -1.181 1.00 55.08 96 ALA C O 1
ATOM 4155 N N . GLN C 2 97 ? -8.855 1.549 0.709 1.00 52.22 97 GLN C N 1
ATOM 4156 C CA . GLN C 2 97 ? -8.052 2.723 0.391 1.00 58.33 97 GLN C CA 1
ATOM 4157 C C . GLN C 2 97 ? -6.704 2.693 1.110 1.00 60.40 97 GLN C C 1
ATOM 4158 O O . GLN C 2 97 ? -5.923 3.640 1.019 1.00 62.69 97 GLN C O 1
ATOM 4172 N N . HIS C 2 98 ? -6.440 1.605 1.827 1.00 60.49 98 HIS C N 1
ATOM 4173 C CA . HIS C 2 98 ? -5.169 1.424 2.517 1.00 62.73 98 HIS C CA 1
ATOM 4174 C C . HIS C 2 98 ? -4.631 0.020 2.264 1.00 72.76 98 HIS C C 1
ATOM 4175 O O . HIS C 2 98 ? -4.634 -0.825 3.159 1.00 75.15 98 HIS C O 1
ATOM 4190 N N . ALA C 2 99 ? -4.176 -0.224 1.039 1.00 82.12 99 ALA C N 1
ATOM 4191 C CA . ALA C 2 99 ? -3.640 -1.527 0.661 1.00 93.53 99 ALA C CA 1
ATOM 4192 C C . ALA C 2 99 ? -4.679 -2.622 0.879 1.00 98.90 99 ALA C C 1
ATOM 4193 O O . ALA C 2 99 ? -4.336 -3.785 1.093 1.00 103.26 99 ALA C O 1
ATOM 4200 N N . GLU D 1 7 ? -18.916 29.057 15.172 1.00 96.78 1166 GLU D N 1
ATOM 4201 C CA . GLU D 1 7 ? -18.976 28.190 16.343 1.00 100.46 1166 GLU D CA 1
ATOM 4202 C C . GLU D 1 7 ? -19.588 26.840 15.972 1.00 99.46 1166 GLU D C 1
ATOM 4203 O O . GLU D 1 7 ? -18.874 25.919 15.573 1.00 104.04 1166 GLU D O 1
ATOM 4214 N N . LEU D 1 8 ? -20.905 26.724 16.102 1.00 91.03 1167 LEU D N 1
ATOM 4215 C CA . LEU D 1 8 ? -21.600 25.513 15.694 1.00 81.09 1167 LEU D CA 1
ATOM 4216 C C . LEU D 1 8 ? -21.717 25.546 14.177 1.00 72.96 1167 LEU D C 1
ATOM 4217 O O . LEU D 1 8 ? -21.555 24.534 13.495 1.00 68.95 1167 LEU D O 1
ATOM 4233 N N . SER D 1 9 ? -21.998 26.738 13.664 1.00 72.74 1168 SER D N 1
ATOM 4234 C CA . SER D 1 9 ? -22.019 26.998 12.232 1.00 69.99 1168 SER D CA 1
ATOM 4235 C C . SER D 1 9 ? -20.774 26.442 11.558 1.00 67.98 1168 SER D C 1
ATOM 4236 O O . SER D 1 9 ? -20.858 25.618 10.648 1.00 65.48 1168 SER D O 1
ATOM 4244 N N . GLN D 1 10 ? -19.618 26.917 12.011 1.00 69.74 1169 GLN D N 1
ATOM 4245 C CA . GLN D 1 10 ? -18.345 26.586 11.386 1.00 70.08 1169 GLN D CA 1
ATOM 4246 C C . GLN D 1 10 ? -18.081 25.088 11.445 1.00 66.65 1169 GLN D C 1
ATOM 4247 O O . GLN D 1 10 ? -17.698 24.478 10.447 1.00 62.39 1169 GLN D O 1
ATOM 4261 N N . GLY D 1 11 ? -18.284 24.500 12.620 1.00 68.15 1170 GLY D N 1
ATOM 4262 C CA . GLY D 1 11 ? -18.102 23.072 12.793 1.00 68.40 1170 GLY D CA 1
ATOM 4263 C C . GLY D 1 11 ? -18.962 22.296 11.816 1.00 65.96 1170 GLY D C 1
ATOM 4264 O O . GLY D 1 11 ? -18.606 21.195 11.392 1.00 65.51 1170 GLY D O 1
ATOM 4268 N N . LEU D 1 12 ? -20.098 22.879 11.450 1.00 66.05 1171 LEU D N 1
ATOM 4269 C CA . LEU D 1 12 ? -21.009 22.250 10.506 1.00 66.99 1171 LEU D CA 1
ATOM 4270 C C . LEU D 1 12 ? -20.542 22.480 9.073 1.00 61.59 1171 LEU D C 1
ATOM 4271 O O . LEU D 1 12 ? -20.684 21.608 8.216 1.00 60.88 1171 LEU D O 1
ATOM 4287 N N . ALA D 1 13 ? -19.991 23.663 8.821 1.00 59.17 1172 ALA D N 1
ATOM 4288 C CA . ALA D 1 13 ? -19.492 24.009 7.497 1.00 56.61 1172 ALA D CA 1
ATOM 4289 C C . ALA D 1 13 ? -18.326 23.102 7.117 1.00 56.39 1172 ALA D C 1
ATOM 4290 O O . ALA D 1 13 ? -18.256 22.603 5.994 1.00 55.66 1172 ALA D O 1
ATOM 4297 N N . VAL D 1 14 ? -17.416 22.891 8.061 1.00 58.33 1173 VAL D N 1
ATOM 4298 C CA . VAL D 1 14 ? -16.266 22.023 7.840 1.00 61.22 1173 VAL D CA 1
ATOM 4299 C C . VAL D 1 14 ? -16.710 20.574 7.671 1.00 62.97 1173 VAL D C 1
ATOM 4300 O O . VAL D 1 14 ? -16.321 19.903 6.715 1.00 64.51 1173 VAL D O 1
ATOM 4313 N N . GLU D 1 15 ? -17.527 20.099 8.606 1.00 65.91 1174 GLU D N 1
ATOM 4314 C CA . GLU D 1 15 ? -18.023 18.730 8.568 1.00 71.23 1174 GLU D CA 1
ATOM 4315 C C . GLU D 1 15 ? -18.779 18.444 7.272 1.00 67.36 1174 GLU D C 1
ATOM 4316 O O . GLU D 1 15 ? -18.622 17.378 6.677 1.00 66.61 1174 GLU D O 1
ATOM 4328 N N . LEU D 1 16 ? -19.596 19.399 6.838 1.00 47.64 1175 LEU D N 1
ATOM 4329 C CA . LEU D 1 16 ? -20.414 19.221 5.643 1.00 47.35 1175 LEU D CA 1
ATOM 4330 C C . LEU D 1 16 ? -19.570 19.260 4.372 1.00 46.67 1175 LEU D C 1
ATOM 4331 O O . LEU D 1 16 ? -19.704 18.399 3.501 1.00 48.17 1175 LEU D O 1
ATOM 4347 N N . MET D 1 17 ? -18.706 20.265 4.264 1.00 44.02 1176 MET D N 1
ATOM 4348 C CA . MET D 1 17 ? -17.819 20.383 3.114 1.00 40.55 1176 MET D CA 1
ATOM 4349 C C . MET D 1 17 ? -17.040 19.088 2.928 1.00 39.89 1176 MET D C 1
ATOM 4350 O O . MET D 1 17 ? -16.987 18.534 1.830 1.00 39.18 1176 MET D O 1
ATOM 4364 N N . GLU D 1 18 ? -16.437 18.613 4.013 1.00 41.98 1177 GLU D N 1
ATOM 4365 C CA . GLU D 1 18 ? -15.672 17.374 3.992 1.00 44.75 1177 GLU D CA 1
ATOM 4366 C C . GLU D 1 18 ? -16.490 16.245 3.375 1.00 46.87 1177 GLU D C 1
ATOM 4367 O O . GLU D 1 18 ? -16.125 15.702 2.332 1.00 48.69 1177 GLU D O 1
ATOM 4379 N N . ARG D 1 19 ? -17.602 15.901 4.018 1.00 50.20 1178 ARG D N 1
ATOM 4380 C CA . ARG D 1 19 ? -18.450 14.806 3.556 1.00 56.42 1178 ARG D CA 1
ATOM 4381 C C . ARG D 1 19 ? -18.801 14.938 2.075 1.00 52.04 1178 ARG D C 1
ATOM 4382 O O . ARG D 1 19 ? -18.620 13.998 1.303 1.00 51.92 1178 ARG D O 1
ATOM 4403 N N . VAL D 1 20 ? -19.301 16.105 1.684 1.00 49.24 1179 VAL D N 1
ATOM 4404 C CA . VAL D 1 20 ? -19.699 16.342 0.301 1.00 46.74 1179 VAL D CA 1
ATOM 4405 C C . VAL D 1 20 ? -18.514 16.212 -0.650 1.00 45.63 1179 VAL D C 1
ATOM 4406 O O . VAL D 1 20 ? -18.632 15.633 -1.729 1.00 42.22 1179 VAL D O 1
ATOM 4419 N N . MET D 1 21 ? -17.373 16.757 -0.243 1.00 47.15 1180 MET D N 1
ATOM 4420 C CA . MET D 1 21 ? -16.174 16.732 -1.070 1.00 43.06 1180 MET D CA 1
ATOM 4421 C C . MET D 1 21 ? -15.755 15.296 -1.377 1.00 42.19 1180 MET D C 1
ATOM 4422 O O . MET D 1 21 ? -15.419 14.971 -2.514 1.00 40.28 1180 MET D O 1
ATOM 4436 N N . MET D 1 22 ? -15.787 14.439 -0.361 1.00 43.62 1181 MET D N 1
ATOM 4437 C CA . MET D 1 22 ? -15.389 13.045 -0.524 1.00 45.36 1181 MET D CA 1
ATOM 4438 C C . MET D 1 22 ? -16.371 12.294 -1.421 1.00 43.09 1181 MET D C 1
ATOM 4439 O O . MET D 1 22 ? -15.978 11.386 -2.156 1.00 43.53 1181 MET D O 1
ATOM 4453 N N . GLU D 1 23 ? -17.645 12.671 -1.358 1.00 44.66 1182 GLU D N 1
ATOM 4454 C CA . GLU D 1 23 ? -18.654 12.077 -2.230 1.00 49.99 1182 GLU D CA 1
ATOM 4455 C C . GLU D 1 23 ? -18.358 12.399 -3.692 1.00 45.81 1182 GLU D C 1
ATOM 4456 O O . GLU D 1 23 ? -18.457 11.530 -4.559 1.00 46.07 1182 GLU D O 1
ATOM 4468 N N . PHE D 1 24 ? -17.992 13.649 -3.959 1.00 43.33 1183 PHE D N 1
ATOM 4469 C CA . PHE D 1 24 ? -17.688 14.084 -5.318 1.00 45.52 1183 PHE D CA 1
ATOM 4470 C C . PHE D 1 24 ? -16.445 13.386 -5.856 1.00 45.89 1183 PHE D C 1
ATOM 4471 O O . PHE D 1 24 ? -16.414 12.966 -7.013 1.00 49.69 1183 PHE D O 1
ATOM 4488 N N . VAL D 1 25 ? -15.422 13.264 -5.018 1.00 42.94 1184 VAL D N 1
ATOM 4489 C CA . VAL D 1 25 ? -14.182 12.615 -5.426 1.00 41.42 1184 VAL D CA 1
ATOM 4490 C C . VAL D 1 25 ? -14.423 11.152 -5.782 1.00 40.53 1184 VAL D C 1
ATOM 4491 O O . VAL D 1 25 ? -13.957 10.672 -6.815 1.00 39.14 1184 VAL D O 1
ATOM 4504 N N . ARG D 1 26 ? -15.153 10.445 -4.927 1.00 42.78 1185 ARG D N 1
ATOM 4505 C CA . ARG D 1 26 ? -15.476 9.047 -5.184 1.00 46.91 1185 ARG D CA 1
ATOM 4506 C C . ARG D 1 26 ? -16.251 8.915 -6.489 1.00 45.86 1185 ARG D C 1
ATOM 4507 O O . ARG D 1 26 ? -15.947 8.067 -7.326 1.00 45.51 1185 ARG D O 1
ATOM 4528 N N . GLU D 1 27 ? -17.261 9.761 -6.643 1.00 45.16 1186 GLU D N 1
ATOM 4529 C CA . GLU D 1 27 ? -18.092 9.775 -7.836 1.00 45.32 1186 GLU D CA 1
ATOM 4530 C C . GLU D 1 27 ? -17.252 10.020 -9.085 1.00 41.87 1186 GLU D C 1
ATOM 4531 O O . GLU D 1 27 ? -17.419 9.343 -10.099 1.00 39.10 1186 GLU D O 1
ATOM 4543 N N . THR D 1 28 ? -16.346 10.989 -9.002 1.00 41.83 1187 THR D N 1
ATOM 4544 C CA . THR D 1 28 ? -15.499 11.345 -10.132 1.00 41.70 1187 THR D CA 1
ATOM 4545 C C . THR D 1 28 ? -14.557 10.199 -10.492 1.00 43.17 1187 THR D C 1
ATOM 4546 O O . THR D 1 28 ? -14.408 9.853 -11.664 1.00 43.95 1187 THR D O 1
ATOM 4557 N N . CYS D 1 29 ? -13.924 9.611 -9.482 1.00 43.30 1188 CYS D N 1
ATOM 4558 C CA . CYS D 1 29 ? -12.992 8.512 -9.708 1.00 42.00 1188 CYS D CA 1
ATOM 4559 C C . CYS D 1 29 ? -13.688 7.324 -10.361 1.00 39.03 1188 CYS D C 1
ATOM 4560 O O . CYS D 1 29 ? -13.127 6.674 -11.244 1.00 38.39 1188 CYS D O 1
ATOM 4568 N N . SER D 1 30 ? -14.908 7.040 -9.917 1.00 40.28 1189 SER D N 1
ATOM 4569 C CA . SER D 1 30 ? -15.695 5.958 -10.494 1.00 43.76 1189 SER D CA 1
ATOM 4570 C C . SER D 1 30 ? -15.934 6.213 -11.976 1.00 42.77 1189 SER D C 1
ATOM 4571 O O . SER D 1 30 ? -15.751 5.322 -12.806 1.00 44.28 1189 SER D O 1
ATOM 4579 N N . GLN D 1 31 ? -16.342 7.435 -12.300 1.00 41.17 1190 GLN D N 1
ATOM 4580 C CA . GLN D 1 31 ? -16.664 7.801 -13.674 1.00 44.49 1190 GLN D CA 1
ATOM 4581 C C . GLN D 1 31 ? -15.441 7.750 -14.589 1.00 40.91 1190 GLN D C 1
ATOM 4582 O O . GLN D 1 31 ? -15.491 7.159 -15.665 1.00 38.65 1190 GLN D O 1
ATOM 4596 N N . GLU D 1 32 ? -14.348 8.372 -14.160 1.00 41.51 1191 GLU D N 1
ATOM 4597 C CA . GLU D 1 32 ? -13.146 8.457 -14.983 1.00 40.78 1191 GLU D CA 1
ATOM 4598 C C . GLU D 1 32 ? -12.542 7.081 -15.247 1.00 40.92 1191 GLU D C 1
ATOM 4599 O O . GLU D 1 32 ? -12.186 6.761 -16.383 1.00 40.36 1191 GLU D O 1
ATOM 4611 N N . LEU D 1 33 ? -12.425 6.270 -14.200 1.00 42.29 1192 LEU D N 1
ATOM 4612 C CA . LEU D 1 33 ? -11.866 4.932 -14.342 1.00 42.22 1192 LEU D CA 1
ATOM 4613 C C . LEU D 1 33 ? -12.759 4.078 -15.236 1.00 41.33 1192 LEU D C 1
ATOM 4614 O O . LEU D 1 33 ? -12.270 3.343 -16.093 1.00 40.80 1192 LEU D O 1
ATOM 4630 N N . LYS D 1 34 ? -14.068 4.181 -15.032 1.00 44.13 1193 LYS D N 1
ATOM 4631 C CA . LYS D 1 34 ? -15.025 3.447 -15.853 1.00 48.43 1193 LYS D CA 1
ATOM 4632 C C . LYS D 1 34 ? -14.849 3.794 -17.329 1.00 48.32 1193 LYS D C 1
ATOM 4633 O O . LYS D 1 34 ? -14.908 2.918 -18.193 1.00 46.85 1193 LYS D O 1
ATOM 4652 N N . ASN D 1 35 ? -14.633 5.075 -17.614 1.00 47.22 1194 ASN D N 1
ATOM 4653 C CA . ASN D 1 35 ? -14.423 5.525 -18.986 1.00 42.10 1194 ASN D CA 1
ATOM 4654 C C . ASN D 1 35 ? -13.090 5.038 -19.547 1.00 38.12 1194 ASN D C 1
ATOM 4655 O O . ASN D 1 35 ? -12.970 4.782 -20.744 1.00 36.97 1194 ASN D O 1
ATOM 4666 N N . ALA D 1 36 ? -12.093 4.913 -18.678 1.00 37.63 1195 ALA D N 1
ATOM 4667 C CA . ALA D 1 36 ? -10.761 4.490 -19.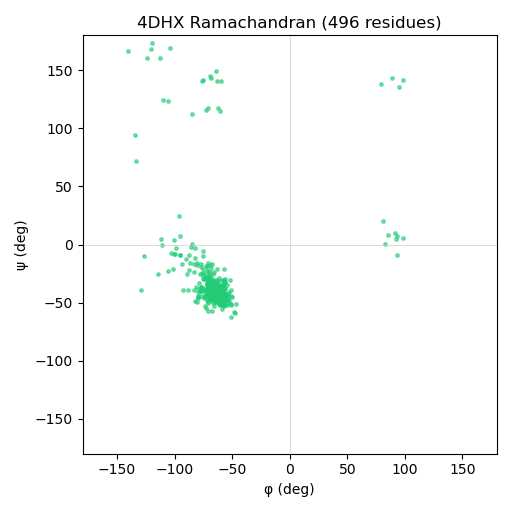096 1.00 39.33 1195 ALA D CA 1
ATOM 4668 C C . ALA D 1 36 ? -10.727 3.000 -19.417 1.00 40.58 1195 ALA D C 1
ATOM 4669 O O . ALA D 1 36 ? -10.133 2.588 -20.415 1.00 42.84 1195 ALA D O 1
ATOM 4676 N N . VAL D 1 37 ? -11.355 2.191 -18.570 1.00 41.22 1196 VAL D N 1
ATOM 4677 C CA . VAL D 1 37 ? -11.386 0.749 -18.794 1.00 43.54 1196 VAL D CA 1
ATOM 4678 C C . VAL D 1 37 ? -12.162 0.427 -20.066 1.00 41.62 1196 VAL D C 1
ATOM 4679 O O . VAL D 1 37 ? -11.795 -0.481 -20.812 1.00 42.29 1196 VAL D O 1
ATOM 4692 N N . GLU D 1 38 ? -13.231 1.177 -20.310 1.00 39.98 1197 GLU D N 1
ATOM 4693 C CA . GLU D 1 38 ? -14.037 0.986 -21.509 1.00 41.21 1197 GLU D CA 1
ATOM 4694 C C . GLU D 1 38 ? -13.238 1.319 -22.764 1.00 40.20 1197 GLU D C 1
ATOM 4695 O O . GLU D 1 38 ? -13.233 0.551 -23.726 1.00 41.78 1197 GLU D O 1
ATOM 4707 N N . THR D 1 39 ? -12.574 2.471 -22.754 1.00 40.10 1198 THR D N 1
ATOM 4708 C CA . THR D 1 39 ? -11.751 2.880 -23.885 1.00 42.14 1198 THR D CA 1
ATOM 4709 C C . THR D 1 39 ? -10.663 1.843 -24.135 1.00 39.76 1198 THR D C 1
ATOM 4710 O O . THR D 1 39 ? -10.447 1.407 -25.267 1.00 37.43 1198 THR D O 1
ATOM 4721 N N . ASP D 1 40 ? -9.986 1.447 -23.063 1.00 39.75 1199 ASP D N 1
ATOM 4722 C CA . ASP D 1 40 ? -8.906 0.478 -23.153 1.00 39.27 1199 ASP D CA 1
ATOM 4723 C C . ASP D 1 40 ? -9.403 -0.859 -23.688 1.00 41.81 1199 ASP D C 1
ATOM 4724 O O . ASP D 1 40 ? -8.725 -1.505 -24.484 1.00 43.30 1199 ASP D O 1
ATOM 4733 N N . GLN D 1 41 ? -10.583 -1.280 -23.245 1.00 42.66 1200 GLN D N 1
ATOM 4734 C CA . GLN D 1 41 ? -11.124 -2.561 -23.677 1.00 41.31 1200 GLN D CA 1
ATOM 4735 C C . GLN D 1 41 ? -11.317 -2.594 -25.190 1.00 38.92 1200 GLN D C 1
ATOM 4736 O O . GLN D 1 41 ? -11.089 -3.620 -25.824 1.00 38.07 1200 GLN D O 1
ATOM 4750 N N . ARG D 1 42 ? -11.733 -1.472 -25.767 1.00 39.72 1201 ARG D N 1
ATOM 4751 C CA . ARG D 1 42 ? -11.855 -1.380 -27.215 1.00 42.72 1201 ARG D CA 1
ATOM 4752 C C . ARG D 1 42 ? -10.473 -1.443 -27.856 1.00 41.00 1201 ARG D C 1
ATOM 4753 O O . ARG D 1 42 ? -10.301 -2.026 -28.923 1.00 39.72 1201 ARG D O 1
ATOM 4774 N N . VAL D 1 43 ? -9.490 -0.840 -27.195 1.00 41.41 1202 VAL D N 1
ATOM 4775 C CA . VAL D 1 43 ? -8.111 -0.886 -27.660 1.00 43.69 1202 VAL D CA 1
ATOM 4776 C C . VAL D 1 43 ? -7.596 -2.322 -27.665 1.00 38.56 1202 VAL D C 1
ATOM 4777 O O . VAL D 1 43 ? -6.982 -2.766 -28.635 1.00 37.45 1202 VAL D O 1
ATOM 4790 N N . ARG D 1 44 ? -7.858 -3.048 -26.582 1.00 35.71 1203 ARG D N 1
ATOM 4791 C CA . ARG D 1 44 ? -7.390 -4.424 -26.454 1.00 34.67 1203 ARG D CA 1
ATOM 4792 C C . ARG D 1 44 ? -8.049 -5.335 -27.487 1.00 36.80 1203 ARG D C 1
ATOM 4793 O O . ARG D 1 44 ? -7.397 -6.206 -28.062 1.00 36.37 1203 ARG D O 1
ATOM 4814 N N . VAL D 1 45 ? -9.343 -5.133 -27.717 1.00 39.28 1204 VAL D N 1
ATOM 4815 C CA . VAL D 1 45 ? -10.088 -5.957 -28.665 1.00 40.64 1204 VAL D CA 1
ATOM 4816 C C . VAL D 1 45 ? -9.578 -5.770 -30.093 1.00 38.99 1204 VAL D C 1
ATOM 4817 O O . VAL D 1 45 ? -9.441 -6.738 -30.842 1.00 37.88 1204 VAL D O 1
ATOM 4830 N N . ALA D 1 46 ? -9.301 -4.525 -30.469 1.00 39.46 1205 ALA D N 1
ATOM 4831 C CA . ALA D 1 46 ? -8.770 -4.234 -31.795 1.00 39.18 1205 ALA D CA 1
ATOM 4832 C C . ALA D 1 46 ? -7.365 -4.806 -31.933 1.00 38.23 1205 ALA D C 1
ATOM 4833 O O . ALA D 1 46 ? -7.000 -5.342 -32.980 1.00 38.51 1205 ALA D O 1
ATOM 4840 N N . ARG D 1 47 ? -6.583 -4.687 -30.866 1.00 37.82 1206 ARG D N 1
ATOM 4841 C CA . ARG D 1 47 ? -5.212 -5.176 -30.857 1.00 38.48 1206 ARG D CA 1
ATOM 4842 C C . ARG D 1 47 ? -5.170 -6.697 -30.961 1.00 39.71 1206 ARG D C 1
ATOM 4843 O O . ARG D 1 47 ? -4.325 -7.258 -31.660 1.00 42.95 1206 ARG D O 1
ATOM 4864 N N . CYS D 1 48 ? -6.082 -7.362 -30.260 1.00 38.69 1207 CYS D N 1
ATOM 4865 C CA . CYS D 1 48 ? -6.118 -8.819 -30.257 1.00 37.56 1207 CYS D CA 1
ATOM 4866 C C . CYS D 1 48 ? -6.599 -9.362 -31.599 1.00 35.02 1207 CYS D C 1
ATOM 4867 O O . CYS D 1 48 ? -6.159 -10.424 -32.035 1.00 33.60 1207 CYS D O 1
ATOM 4875 N N . CYS D 1 49 ? -7.495 -8.632 -32.255 1.00 34.13 1208 CYS D N 1
ATOM 4876 C CA . CYS D 1 49 ? -7.967 -9.024 -33.579 1.00 33.72 1208 CYS D CA 1
ATOM 4877 C C . CYS D 1 49 ? -6.826 -8.981 -34.586 1.00 34.42 1208 CYS D C 1
ATOM 4878 O O . CYS D 1 49 ? -6.742 -9.829 -35.474 1.00 33.98 1208 CYS D O 1
ATOM 4886 N N . GLU D 1 50 ? -5.948 -7.992 -34.446 1.00 36.07 1209 GLU D N 1
ATOM 4887 C CA . GLU D 1 50 ? -4.778 -7.890 -35.308 1.00 36.19 1209 GLU D CA 1
ATOM 4888 C C . GLU D 1 50 ? -3.846 -9.074 -35.079 1.00 31.94 1209 GLU D C 1
ATOM 4889 O O . GLU D 1 50 ? -3.335 -9.664 -36.029 1.00 28.54 1209 GLU D O 1
ATOM 4901 N N . ASP D 1 51 ? -3.629 -9.415 -33.811 1.00 32.68 1210 ASP D N 1
ATOM 4902 C CA . ASP D 1 51 ? -2.763 -10.534 -33.456 1.00 35.28 1210 ASP D CA 1
ATOM 4903 C C . ASP D 1 51 ? -3.310 -11.850 -34.002 1.00 33.61 1210 ASP D C 1
ATOM 4904 O O . ASP D 1 51 ? -2.557 -12.678 -34.517 1.00 33.87 1210 ASP D O 1
ATOM 4913 N N . VAL D 1 52 ? -4.620 -12.042 -33.889 1.00 33.90 1211 VAL D N 1
ATOM 4914 C CA . VAL D 1 52 ? -5.249 -13.259 -34.385 1.00 33.77 1211 VAL D CA 1
ATOM 4915 C C . VAL D 1 52 ? -5.164 -13.322 -35.907 1.00 33.42 1211 VAL D C 1
ATOM 4916 O O . VAL D 1 52 ? -4.803 -14.354 -36.469 1.00 32.78 1211 VAL D O 1
ATOM 4929 N N . CYS D 1 53 ? -5.486 -12.217 -36.571 1.00 33.51 1212 CYS D N 1
ATOM 4930 C CA . CYS D 1 53 ? -5.404 -12.160 -38.025 1.00 33.10 1212 CYS D CA 1
ATOM 4931 C C . CYS D 1 53 ? -4.013 -12.573 -38.498 1.00 32.07 1212 CYS D C 1
ATOM 4932 O O . CYS D 1 53 ? -3.874 -13.394 -39.403 1.00 30.76 1212 CYS D O 1
ATOM 4940 N N . ALA D 1 54 ? -2.987 -12.001 -37.876 1.00 34.49 1213 ALA D N 1
ATOM 4941 C CA . ALA D 1 54 ? -1.608 -12.309 -38.235 1.00 35.88 1213 ALA D CA 1
ATOM 4942 C C . ALA D 1 54 ? -1.300 -13.781 -37.980 1.00 35.81 1213 ALA D C 1
ATOM 4943 O O . ALA D 1 54 ? -0.593 -14.422 -38.759 1.00 34.02 1213 ALA D O 1
ATOM 4950 N N . HIS D 1 55 ? -1.834 -14.310 -36.885 1.00 37.33 1214 HIS D N 1
ATOM 4951 C CA . HIS D 1 55 ? -1.636 -15.711 -36.531 1.00 38.00 1214 HIS D CA 1
ATOM 4952 C C . HIS D 1 55 ? -2.246 -16.627 -37.588 1.00 34.98 1214 HIS D C 1
ATOM 4953 O O . HIS D 1 55 ? -1.626 -17.606 -38.007 1.00 35.31 1214 HIS D O 1
ATOM 4968 N N . LEU D 1 56 ? -3.460 -16.301 -38.019 1.00 33.03 1215 LEU D N 1
ATOM 4969 C CA . LEU D 1 56 ? -4.165 -17.112 -39.005 1.00 33.61 1215 LEU D CA 1
ATOM 4970 C C . LEU D 1 56 ? -3.465 -17.061 -40.359 1.00 31.38 1215 LEU D C 1
ATOM 4971 O O . LEU D 1 56 ? -3.285 -18.090 -41.008 1.00 28.84 1215 LEU D O 1
ATOM 4987 N N . VAL D 1 57 ? -3.081 -15.861 -40.780 1.00 32.77 1216 VAL D N 1
ATOM 4988 C CA . VAL D 1 57 ? -2.371 -15.684 -42.041 1.00 32.57 1216 VAL D CA 1
ATOM 4989 C C . VAL D 1 57 ? -1.092 -16.512 -42.053 1.00 30.11 1216 VAL D C 1
ATOM 4990 O O . VAL D 1 57 ? -0.845 -17.270 -42.990 1.00 29.38 1216 VAL D O 1
ATOM 5003 N N . ASP D 1 58 ? -0.283 -16.360 -41.010 1.00 30.42 1217 ASP D N 1
ATOM 5004 C CA . ASP D 1 58 ? 0.959 -17.112 -40.889 1.00 34.47 1217 ASP D CA 1
ATOM 5005 C C . ASP D 1 58 ? 0.695 -18.610 -40.972 1.00 36.32 1217 ASP D C 1
ATOM 5006 O O . ASP D 1 58 ? 1.377 -19.333 -41.695 1.00 37.67 1217 ASP D O 1
ATOM 5015 N N . LEU D 1 59 ? -0.305 -19.065 -40.228 1.00 37.09 1218 LEU D N 1
ATOM 5016 C CA . LEU D 1 59 ? -0.643 -20.479 -40.164 1.00 40.81 1218 LEU D CA 1
ATOM 5017 C C . LEU D 1 59 ? -1.084 -20.999 -41.529 1.00 36.63 1218 LEU D C 1
ATOM 5018 O O . LEU D 1 59 ? -0.674 -22.077 -41.956 1.00 39.92 1218 LEU D O 1
ATOM 5034 N N . PHE D 1 60 ? -1.915 -20.221 -42.214 1.00 32.68 1219 PHE D N 1
ATOM 5035 C CA . PHE D 1 60 ? -2.402 -20.597 -43.533 1.00 32.70 1219 PHE D CA 1
ATOM 5036 C C . PHE D 1 60 ? -1.291 -20.527 -44.576 1.00 29.80 1219 PHE D C 1
ATOM 5037 O O . PHE D 1 60 ? -1.311 -21.254 -45.567 1.00 30.60 1219 PHE D O 1
ATOM 5054 N N . LEU D 1 61 ? -0.326 -19.642 -44.353 1.00 29.31 1220 LEU D N 1
ATOM 5055 C CA . LEU D 1 61 ? 0.760 -19.450 -45.301 1.00 30.56 1220 LEU D CA 1
ATOM 5056 C C . LEU D 1 61 ? 1.676 -20.668 -45.315 1.00 30.40 1220 LEU D C 1
ATOM 5057 O O . LEU D 1 61 ? 2.222 -21.032 -46.356 1.00 30.95 1220 LEU D O 1
ATOM 5073 N N . VAL D 1 62 ? 1.836 -21.302 -44.158 1.00 42.59 1221 VAL D N 1
ATOM 5074 C CA . VAL D 1 62 ? 2.668 -22.493 -44.052 1.00 39.96 1221 VAL D CA 1
ATOM 5075 C C . VAL D 1 62 ? 2.176 -23.576 -45.006 1.00 41.55 1221 VAL D C 1
ATOM 5076 O O . VAL D 1 62 ? 2.970 -24.199 -45.710 1.00 42.02 1221 VAL D O 1
ATOM 5089 N N . GLU D 1 63 ? 0.864 -23.792 -45.030 1.00 42.78 1222 GLU D N 1
ATOM 5090 C CA . GLU D 1 63 ? 0.281 -24.841 -45.860 1.00 45.29 1222 GLU D CA 1
ATOM 5091 C C . GLU D 1 63 ? 0.417 -24.526 -47.351 1.00 39.10 1222 GLU D C 1
ATOM 5092 O O . GLU D 1 63 ? 0.773 -25.399 -48.139 1.00 40.91 1222 GLU D O 1
ATOM 5104 N N . GLU D 1 64 ? 0.146 -23.282 -47.735 1.00 34.82 1223 GLU D N 1
ATOM 5105 C CA . GLU D 1 64 ? 0.167 -22.906 -49.146 1.00 35.02 1223 GLU D CA 1
ATOM 5106 C C . GLU D 1 64 ? 1.589 -22.892 -49.693 1.00 32.01 1223 GLU D C 1
ATOM 5107 O O . GLU D 1 64 ? 1.816 -23.188 -50.865 1.00 31.94 1223 GLU D O 1
ATOM 5119 N N . ILE D 1 65 ? 2.546 -22.543 -48.841 1.00 31.74 1224 ILE D N 1
ATOM 5120 C CA . ILE D 1 65 ? 3.946 -22.533 -49.236 1.00 30.89 1224 ILE D CA 1
ATOM 5121 C C . ILE D 1 65 ? 4.443 -23.959 -49.441 1.00 33.06 1224 ILE D C 1
ATOM 5122 O O . ILE D 1 65 ? 5.233 -24.226 -50.347 1.00 34.09 1224 ILE D O 1
ATOM 5138 N N . PHE D 1 66 ? 3.970 -24.875 -48.603 1.00 33.78 1225 PHE D N 1
ATOM 5139 C CA . PHE D 1 66 ? 4.346 -26.276 -48.726 1.00 33.97 1225 PHE D CA 1
ATOM 5140 C C . PHE D 1 66 ? 3.753 -26.888 -49.992 1.00 34.39 1225 PHE D C 1
ATOM 5141 O O . PHE D 1 66 ? 4.430 -27.626 -50.709 1.00 34.30 1225 PHE D O 1
ATOM 5158 N N . GLN D 1 67 ? 2.488 -26.581 -50.262 1.00 36.91 1226 GLN D N 1
ATOM 5159 C CA . GLN D 1 67 ? 1.811 -27.110 -51.441 1.00 40.54 1226 GLN D CA 1
ATOM 5160 C C . GLN D 1 67 ? 2.455 -26.595 -52.728 1.00 36.41 1226 GLN D C 1
ATOM 5161 O O . GLN D 1 67 ? 2.613 -27.343 -53.692 1.00 37.03 1226 GLN D O 1
ATOM 5175 N N . THR D 1 68 ? 2.825 -25.319 -52.738 1.00 34.29 1227 THR D N 1
ATOM 5176 C CA . THR D 1 68 ? 3.433 -24.713 -53.917 1.00 34.28 1227 THR D CA 1
ATOM 5177 C C . THR D 1 68 ? 4.770 -25.381 -54.224 1.00 34.30 1227 THR D C 1
ATOM 5178 O O . THR D 1 68 ? 5.065 -25.701 -55.375 1.00 37.28 1227 THR D O 1
ATOM 5189 N N . ALA D 1 69 ? 5.569 -25.595 -53.184 1.00 31.86 1228 ALA D N 1
ATOM 5190 C CA . ALA D 1 69 ? 6.873 -26.227 -53.326 1.00 29.56 1228 ALA D CA 1
ATOM 5191 C C . ALA D 1 69 ? 6.724 -27.661 -53.821 1.00 30.54 1228 ALA D C 1
ATOM 5192 O O . ALA D 1 69 ? 7.415 -28.083 -54.748 1.00 29.03 1228 ALA D O 1
ATOM 5199 N N . LYS D 1 70 ? 5.816 -28.402 -53.194 1.00 32.50 1229 LYS D N 1
ATOM 5200 C CA . LYS D 1 70 ? 5.582 -29.799 -53.541 1.00 35.89 1229 LYS D CA 1
ATOM 5201 C C . LYS D 1 70 ? 5.185 -29.951 -55.006 1.00 39.44 1229 LYS D C 1
ATOM 5202 O O . LYS D 1 70 ? 5.722 -30.800 -55.720 1.00 40.39 1229 LYS D O 1
ATOM 5221 N N . GLU D 1 71 ? 4.236 -29.130 -55.445 1.00 42.44 1230 GLU D N 1
ATOM 5222 C CA . GLU D 1 71 ? 3.739 -29.191 -56.814 1.00 44.17 1230 GLU D CA 1
ATOM 5223 C C . GLU D 1 71 ? 4.828 -28.802 -57.807 1.00 40.81 1230 GLU D C 1
ATOM 5224 O O . GLU D 1 71 ? 4.984 -29.436 -58.849 1.00 43.35 1230 GLU D O 1
ATOM 5236 N N . THR D 1 72 ? 5.578 -27.756 -57.477 1.00 37.36 1231 THR D N 1
ATOM 5237 C CA . THR D 1 72 ? 6.634 -27.271 -58.356 1.00 37.35 1231 THR D CA 1
ATOM 5238 C C . THR D 1 72 ? 7.732 -28.318 -58.493 1.00 37.76 1231 THR D C 1
ATOM 5239 O O . THR D 1 72 ? 8.319 -28.481 -59.563 1.00 37.99 1231 THR D O 1
ATOM 5250 N N . LEU D 1 73 ? 7.996 -29.034 -57.405 1.00 38.57 1232 LEU D N 1
ATOM 5251 C CA . LEU D 1 73 ? 9.075 -30.012 -57.368 1.00 42.49 1232 LEU D CA 1
ATOM 5252 C C . LEU D 1 73 ? 8.782 -31.210 -58.271 1.00 48.73 1232 LEU D C 1
ATOM 5253 O O . LEU D 1 73 ? 9.695 -31.939 -58.661 1.00 50.87 1232 LEU D O 1
ATOM 5269 N N . GLN D 1 74 ? 7.510 -31.407 -58.606 1.00 54.48 1233 GLN D N 1
ATOM 5270 C CA . GLN D 1 74 ? 7.113 -32.520 -59.460 1.00 63.13 1233 GLN D CA 1
ATOM 5271 C C . GLN D 1 74 ? 7.005 -32.097 -60.925 1.00 67.48 1233 GLN D C 1
ATOM 5272 O O . GLN D 1 74 ? 6.854 -32.937 -61.811 1.00 70.20 1233 GLN D O 1
ATOM 5286 N N . GLU D 1 75 ? 7.087 -30.794 -61.177 1.00 71.18 1234 GLU D N 1
ATOM 5287 C CA . GLU D 1 75 ? 7.008 -30.278 -62.538 1.00 79.18 1234 GLU D CA 1
ATOM 5288 C C . GLU D 1 75 ? 8.364 -30.370 -63.229 1.00 81.86 1234 GLU D C 1
ATOM 5289 O O . GLU D 1 75 ? 9.035 -29.360 -63.439 1.00 81.39 1234 GLU D O 1
ATOM 5295 N N . ASP E 2 9 ? -23.683 20.308 23.283 1.00 104.54 9 ASP E N 1
ATOM 5296 C CA . ASP E 2 9 ? -22.413 20.140 22.586 1.00 106.45 9 ASP E CA 1
ATOM 5297 C C . ASP E 2 9 ? -22.583 19.214 21.380 1.00 97.68 9 ASP E C 1
ATOM 5298 O O . ASP E 2 9 ? -23.049 19.644 20.325 1.00 91.64 9 ASP E O 1
ATOM 5306 N N . ALA E 2 10 ? -22.209 17.947 21.531 1.00 97.08 10 ALA E N 1
ATOM 5307 C CA . ALA E 2 10 ? -22.417 16.969 20.472 1.00 89.10 10 ALA E CA 1
ATOM 5308 C C . ALA E 2 10 ? -23.909 16.683 20.347 1.00 83.94 10 ALA E C 1
ATOM 5309 O O . ALA E 2 10 ? -24.396 16.305 19.281 1.00 78.72 10 ALA E O 1
ATOM 5316 N N . GLN E 2 11 ? -24.629 16.872 21.449 1.00 86.10 11 GLN E N 1
ATOM 5317 C CA . GLN E 2 11 ? -26.078 16.729 21.457 1.00 84.76 11 GLN E CA 1
ATOM 5318 C C . GLN E 2 11 ? -26.705 17.803 20.578 1.00 79.96 11 GLN E C 1
ATOM 5319 O O . GLN E 2 11 ? -27.726 17.575 19.929 1.00 76.48 11 GLN E O 1
ATOM 5333 N N . MET E 2 12 ? -26.080 18.976 20.563 1.00 81.35 12 MET E N 1
ATOM 5334 C CA . MET E 2 12 ? -26.572 20.104 19.784 1.00 78.11 12 MET E CA 1
ATOM 5335 C C . MET E 2 12 ? -26.231 19.949 18.307 1.00 73.02 12 MET E C 1
ATOM 5336 O O . MET E 2 12 ? -27.042 20.272 17.440 1.00 69.35 12 MET E O 1
ATOM 5350 N N . ARG E 2 13 ? -25.029 19.460 18.023 1.00 75.91 13 ARG E N 1
ATOM 5351 C CA . ARG E 2 13 ? -24.635 19.188 16.648 1.00 78.59 13 ARG E CA 1
ATOM 5352 C C . ARG E 2 13 ? -25.559 18.128 16.062 1.00 71.96 13 ARG E C 1
ATOM 5353 O O . ARG E 2 13 ? -25.879 18.157 14.875 1.00 69.25 13 ARG E O 1
ATOM 5374 N N . ALA E 2 14 ? -25.988 17.195 16.906 1.00 70.35 14 ALA E N 1
ATOM 5375 C CA . ALA E 2 14 ? -26.916 16.152 16.489 1.00 66.95 14 ALA E CA 1
ATOM 5376 C C . ALA E 2 14 ? -28.300 16.738 16.236 1.00 64.87 14 ALA E C 1
ATOM 5377 O O . ALA E 2 14 ? -28.995 16.337 15.302 1.00 62.07 14 ALA E O 1
ATOM 5384 N N . ALA E 2 15 ? -28.693 17.692 17.074 1.00 68.29 15 ALA E N 1
ATOM 5385 C CA . ALA E 2 15 ? -30.007 18.316 16.968 1.00 68.18 15 ALA E CA 1
ATOM 5386 C C . ALA E 2 15 ? -30.136 19.124 15.682 1.00 65.22 15 ALA E C 1
ATOM 5387 O O . ALA E 2 15 ? -31.166 19.082 15.012 1.00 60.41 15 ALA E O 1
ATOM 5394 N N . ILE E 2 16 ? -29.091 19.873 15.349 1.00 66.93 16 ILE E N 1
ATOM 5395 C CA . ILE E 2 16 ? -29.087 20.667 14.126 1.00 64.93 16 ILE E CA 1
ATOM 5396 C C . ILE E 2 16 ? -28.906 19.786 12.897 1.00 59.45 16 ILE E C 1
ATOM 5397 O O . ILE E 2 16 ? -29.395 20.114 11.816 1.00 53.91 16 ILE E O 1
ATOM 5413 N N . ASN E 2 17 ? -28.201 18.671 13.060 1.00 62.80 17 ASN E N 1
ATOM 5414 C CA . ASN E 2 17 ? -27.983 17.751 11.950 1.00 65.66 17 ASN E CA 1
ATOM 5415 C C . ASN E 2 17 ? -29.291 17.122 11.494 1.00 63.71 17 ASN E C 1
ATOM 5416 O O . ASN E 2 17 ? -29.519 16.948 10.297 1.00 65.76 17 ASN E O 1
ATOM 5427 N N . GLN E 2 18 ? -30.153 16.782 12.449 1.00 61.68 18 GLN E N 1
ATOM 5428 C CA . GLN E 2 18 ? -31.458 16.230 12.111 1.00 60.54 18 GLN E CA 1
ATOM 5429 C C . GLN E 2 18 ? -32.356 17.320 11.533 1.00 57.72 18 GLN E C 1
ATOM 5430 O O . GLN E 2 18 ? -33.184 17.056 10.667 1.00 58.20 18 GLN E O 1
ATOM 5444 N N . LYS E 2 19 ? -32.180 18.549 12.007 1.00 55.76 19 LYS E N 1
ATOM 5445 C CA . LYS E 2 19 ? -32.918 19.683 11.464 1.00 56.09 19 LYS E CA 1
ATOM 5446 C C . LYS E 2 19 ? -32.484 19.935 10.023 1.00 53.57 19 LYS E C 1
ATOM 5447 O O . LYS E 2 19 ? -33.235 20.488 9.220 1.00 51.56 19 LYS E O 1
ATOM 5466 N N . LEU E 2 20 ? -31.262 19.521 9.704 1.00 54.92 20 LEU E N 1
ATOM 5467 C CA . LEU E 2 20 ? -30.709 19.704 8.369 1.00 53.69 20 LEU E CA 1
ATOM 5468 C C . LEU E 2 20 ? -31.316 18.700 7.391 1.00 53.01 20 LEU E C 1
ATOM 5469 O O . LEU E 2 20 ? -31.598 19.036 6.241 1.00 52.38 20 LEU E O 1
ATOM 5485 N N . ILE E 2 21 ? -31.514 17.469 7.852 1.00 56.18 21 ILE E N 1
ATOM 5486 C CA . ILE E 2 21 ? -32.100 16.425 7.015 1.00 61.65 21 ILE E CA 1
ATOM 5487 C C . ILE E 2 21 ? -33.617 16.574 6.920 1.00 63.75 21 ILE E C 1
ATOM 5488 O O . ILE E 2 21 ? -34.203 16.356 5.859 1.00 64.97 21 ILE E O 1
ATOM 5504 N N . GLU E 2 22 ? -34.249 16.946 8.029 1.00 66.21 22 GLU E N 1
ATOM 5505 C CA . GLU E 2 22 ? -35.701 17.095 8.068 1.00 70.90 22 GLU E CA 1
ATOM 5506 C C . GLU E 2 22 ? -36.186 18.088 7.019 1.00 64.46 22 GLU E C 1
ATOM 5507 O O . GLU E 2 22 ? -37.072 17.782 6.222 1.00 65.78 22 GLU E O 1
ATOM 5519 N N . THR E 2 23 ? -35.598 19.278 7.025 1.00 58.64 23 THR E N 1
ATOM 5520 C CA . THR E 2 23 ? -36.004 20.344 6.121 1.00 55.24 23 THR E CA 1
ATOM 5521 C C . THR E 2 23 ? -35.526 20.083 4.698 1.00 57.87 23 THR E C 1
ATOM 5522 O O . THR E 2 23 ? -36.103 20.595 3.739 1.00 56.22 23 THR E O 1
ATOM 5533 N N . GLY E 2 24 ? -34.457 19.304 4.568 1.00 49.26 24 GLY E N 1
ATOM 5534 C CA . GLY E 2 24 ? -33.874 19.019 3.270 1.00 49.70 24 GLY E CA 1
ATOM 5535 C C . GLY E 2 24 ? -32.763 19.992 2.920 1.00 47.24 24 GLY E C 1
ATOM 5536 O O . GLY E 2 24 ? -32.244 19.981 1.803 1.00 47.41 24 GLY E O 1
ATOM 5540 N N . GLU E 2 25 ? -32.398 20.836 3.880 1.00 45.74 25 GLU E N 1
ATOM 5541 C CA . GLU E 2 25 ? -31.336 21.815 3.687 1.00 42.64 25 GLU E CA 1
ATOM 5542 C C . GLU E 2 25 ? -30.023 21.125 3.335 1.00 42.66 25 GLU E C 1
ATOM 5543 O O . GLU E 2 25 ? -29.231 21.640 2.545 1.00 40.30 25 GLU E O 1
ATOM 5555 N N . ARG E 2 26 ? -29.798 19.955 3.924 1.00 45.88 26 ARG E N 1
ATOM 5556 C CA . ARG E 2 26 ? -28.559 19.215 3.713 1.00 47.30 26 ARG E CA 1
ATOM 5557 C C . ARG E 2 26 ? -28.353 18.891 2.237 1.00 45.39 26 ARG E C 1
ATOM 5558 O O . ARG E 2 26 ? -27.252 19.041 1.705 1.00 39.85 26 ARG E O 1
ATOM 5579 N N . GLU E 2 27 ? -29.418 18.447 1.578 1.00 49.57 27 GLU E N 1
ATOM 5580 C CA . GLU E 2 27 ? -29.346 18.095 0.165 1.00 50.42 27 GLU E CA 1
ATOM 5581 C C . GLU E 2 27 ? -29.137 19.336 -0.700 1.00 41.29 27 GLU E C 1
ATOM 5582 O O . GLU E 2 27 ? -28.366 19.309 -1.658 1.00 39.60 27 GLU E O 1
ATOM 5594 N N . ARG E 2 28 ? -29.820 20.424 -0.356 1.00 37.18 28 ARG E N 1
ATOM 5595 C CA . ARG E 2 28 ? -29.698 21.670 -1.105 1.00 35.37 28 ARG E CA 1
ATOM 5596 C C . ARG E 2 28 ? -28.285 22.243 -1.026 1.00 34.23 28 ARG E C 1
ATOM 5597 O O . ARG E 2 28 ? -27.769 22.776 -2.008 1.00 31.50 28 ARG E O 1
ATOM 5618 N N . LEU E 2 29 ? -27.665 22.139 0.145 1.00 36.47 29 LEU E N 1
ATOM 5619 C CA . LEU E 2 29 ? -26.316 22.660 0.341 1.00 38.00 29 LEU E CA 1
ATOM 5620 C C . LEU E 2 29 ? -25.278 21.807 -0.384 1.00 37.12 29 LEU E C 1
ATOM 5621 O O . LEU E 2 29 ? -24.270 22.321 -0.868 1.00 37.08 29 LEU E O 1
ATOM 5637 N N . LYS E 2 30 ? -25.524 20.503 -0.456 1.00 37.11 30 LYS E N 1
ATOM 5638 C CA . LYS E 2 30 ? -24.637 19.609 -1.189 1.00 37.12 30 LYS E CA 1
ATOM 5639 C C . LYS E 2 30 ? -24.601 19.991 -2.664 1.00 34.20 30 LYS E C 1
ATOM 5640 O O . LYS E 2 30 ? -23.531 20.089 -3.266 1.00 34.50 30 LYS E O 1
ATOM 5659 N N . GLU E 2 31 ? -25.776 20.210 -3.243 1.00 31.41 31 GLU E N 1
ATOM 5660 C CA . GLU E 2 31 ? -25.877 20.550 -4.656 1.00 30.36 31 GLU E CA 1
ATOM 5661 C C . GLU E 2 31 ? -25.397 21.974 -4.920 1.00 32.20 31 GLU E C 1
ATOM 5662 O O . GLU E 2 31 ? -24.941 22.289 -6.021 1.00 35.56 31 GLU E O 1
ATOM 5674 N N . LEU E 2 32 ? -25.500 22.832 -3.910 1.00 32.16 32 LEU E N 1
ATOM 5675 C CA . LEU E 2 32 ? -24.942 24.174 -3.999 1.00 33.38 32 LEU E CA 1
ATOM 5676 C C . LEU E 2 32 ? -23.437 24.080 -4.204 1.00 33.69 32 LEU E C 1
ATOM 5677 O O . LEU E 2 32 ? -22.865 24.790 -5.032 1.00 35.59 32 LEU E O 1
ATOM 5693 N N . LEU E 2 33 ? -22.802 23.191 -3.447 1.00 32.59 33 LEU E N 1
ATOM 5694 C CA . LEU E 2 33 ? -21.364 22.989 -3.545 1.00 33.90 33 LEU E CA 1
ATOM 5695 C C . LEU E 2 33 ? -20.989 22.344 -4.873 1.00 34.06 33 LEU E C 1
ATOM 5696 O O . LEU E 2 33 ? -19.947 22.660 -5.445 1.00 36.62 33 LEU E O 1
ATOM 5712 N N . ARG E 2 34 ? -21.831 21.441 -5.365 1.00 33.12 34 ARG E N 1
ATOM 5713 C CA . ARG E 2 34 ? -21.571 20.812 -6.654 1.00 33.78 34 ARG E CA 1
ATOM 5714 C C . ARG E 2 34 ? -21.583 21.870 -7.750 1.00 33.66 34 ARG E C 1
ATOM 5715 O O . ARG E 2 34 ? -20.684 21.920 -8.588 1.00 35.84 34 ARG E O 1
ATOM 5736 N N . ALA E 2 35 ? -22.603 22.721 -7.731 1.00 31.95 35 ALA E N 1
ATOM 5737 C CA . ALA E 2 35 ? -22.751 23.771 -8.730 1.00 31.47 35 ALA E CA 1
ATOM 5738 C C . ALA E 2 35 ? -21.565 24.729 -8.702 1.00 33.40 35 ALA E C 1
ATOM 5739 O O . ALA E 2 35 ? -21.010 25.071 -9.746 1.00 37.76 35 ALA E O 1
ATOM 5746 N N . LYS E 2 36 ? -21.177 25.153 -7.503 1.00 31.84 36 LYS E N 1
ATOM 5747 C CA . LYS E 2 36 ? -20.095 26.119 -7.346 1.00 33.88 36 LYS E CA 1
ATOM 5748 C C . LYS E 2 36 ? -18.741 25.512 -7.689 1.00 34.96 36 LYS E C 1
ATOM 5749 O O . LYS E 2 36 ? -17.876 26.187 -8.244 1.00 37.06 36 LYS E O 1
ATOM 5768 N N . LEU E 2 37 ? -18.560 24.239 -7.352 1.00 34.93 37 LEU E N 1
ATOM 5769 C CA . LEU E 2 37 ? -17.297 23.553 -7.608 1.00 37.23 37 LEU E CA 1
ATOM 5770 C C . LEU E 2 37 ? -17.144 23.207 -9.086 1.00 37.44 37 LEU E C 1
ATOM 5771 O O . LEU E 2 37 ? -16.029 23.133 -9.601 1.00 41.62 37 LEU E O 1
ATOM 5787 N N . ILE E 2 38 ? -18.267 22.993 -9.762 1.00 34.84 38 ILE E N 1
ATOM 5788 C CA . ILE E 2 38 ? -18.263 22.779 -11.202 1.00 36.69 38 ILE E CA 1
ATOM 5789 C C . ILE E 2 38 ? -17.952 24.085 -11.923 1.00 40.92 38 ILE E C 1
ATOM 5790 O O . ILE E 2 38 ? -17.181 24.109 -12.880 1.00 42.23 38 ILE E O 1
ATOM 5806 N N . GLU E 2 39 ? -18.554 25.170 -11.450 1.00 45.14 39 GLU E N 1
ATOM 5807 C CA . GLU E 2 39 ? -18.446 26.463 -12.116 1.00 50.76 39 GLU E CA 1
ATOM 5808 C C . GLU E 2 39 ? -17.071 27.113 -11.960 1.00 53.19 39 GLU E C 1
ATOM 5809 O O . GLU E 2 39 ? -16.643 27.871 -12.831 1.00 57.60 39 GLU E O 1
ATOM 5821 N N . CYS E 2 40 ? -16.380 26.823 -10.862 1.00 49.87 40 CYS E N 1
ATOM 5822 C CA . CYS E 2 40 ? -15.062 27.411 -10.630 1.00 49.73 40 CYS E CA 1
ATOM 5823 C C . CYS E 2 40 ? -13.952 26.571 -11.265 1.00 51.20 40 CYS E C 1
ATOM 5824 O O . CYS E 2 40 ? -12.797 26.994 -11.312 1.00 59.49 40 CYS E O 1
ATOM 5832 N N . GLY E 2 41 ? -14.303 25.383 -11.750 1.00 43.94 41 GLY E N 1
ATOM 5833 C CA . GLY E 2 41 ? -13.353 24.532 -12.446 1.00 43.15 41 GLY E CA 1
ATOM 5834 C C . GLY E 2 41 ? -12.757 23.445 -11.569 1.00 44.40 41 GLY E C 1
ATOM 5835 O O . GLY E 2 41 ? -11.871 22.707 -11.999 1.00 47.77 41 GLY E O 1
ATOM 5839 N N . TRP E 2 42 ? -13.248 23.341 -10.339 1.00 41.90 42 TRP E N 1
ATOM 5840 C CA . TRP E 2 42 ? -12.742 22.356 -9.390 1.00 41.65 42 TRP E CA 1
ATOM 5841 C C . TRP E 2 42 ? -12.980 20.932 -9.895 1.00 39.91 42 TRP E C 1
ATOM 5842 O O . TRP E 2 42 ? -12.116 20.063 -9.765 1.00 40.47 42 TRP E O 1
ATOM 5863 N N . LYS E 2 43 ? -14.153 20.701 -10.478 1.00 48.27 43 LYS E N 1
ATOM 5864 C CA . LYS E 2 43 ? -14.495 19.395 -11.033 1.00 51.72 43 LYS E CA 1
ATOM 5865 C C . LYS E 2 43 ? -13.518 18.992 -12.134 1.00 48.51 43 LYS E C 1
ATOM 5866 O O . LYS E 2 43 ? -13.026 17.864 -12.156 1.00 48.70 43 LYS E O 1
ATOM 5885 N N . ASP E 2 44 ? -13.245 19.917 -13.049 1.00 47.06 44 ASP E N 1
ATOM 5886 C CA . ASP E 2 44 ? -12.334 19.657 -14.157 1.00 50.76 44 ASP E CA 1
ATOM 5887 C C . ASP E 2 44 ? -10.939 19.296 -13.660 1.00 50.03 44 ASP E C 1
ATOM 5888 O O . ASP E 2 44 ? -10.332 18.335 -14.133 1.00 50.44 44 ASP E O 1
ATOM 5897 N N . GLN E 2 45 ? -10.434 20.071 -12.708 1.00 50.82 45 GLN E N 1
ATOM 5898 C CA . GLN E 2 45 ? -9.109 19.830 -12.154 1.00 55.02 45 GLN E CA 1
ATOM 5899 C C . GLN E 2 45 ? -9.055 18.452 -11.509 1.00 51.16 45 GLN E C 1
ATOM 5900 O O . GLN E 2 45 ? -8.068 17.730 -11.642 1.00 52.46 45 GLN E O 1
ATOM 5914 N N . LEU E 2 46 ? -10.129 18.092 -10.816 1.00 48.66 46 LEU E N 1
ATOM 5915 C CA . LEU E 2 46 ? -10.236 16.780 -10.194 1.00 48.93 46 LEU E CA 1
ATOM 5916 C C . LEU E 2 46 ? -10.157 15.686 -11.259 1.00 47.64 46 LEU E C 1
ATOM 5917 O O . LEU E 2 46 ? -9.485 14.671 -11.073 1.00 47.79 46 LEU E O 1
ATOM 5933 N N . LYS E 2 47 ? -10.840 15.904 -12.379 1.00 47.55 47 LYS E N 1
ATOM 5934 C CA . LYS E 2 47 ? -10.821 14.956 -13.486 1.00 48.27 47 LYS E CA 1
ATOM 5935 C C . LYS E 2 47 ? -9.421 14.825 -14.075 1.00 51.65 47 LYS E C 1
ATOM 5936 O O . LYS E 2 47 ? -8.932 13.718 -14.299 1.00 51.27 47 LYS E O 1
ATOM 5955 N N . ALA E 2 48 ? -8.782 15.963 -14.328 1.00 55.60 48 ALA E N 1
ATOM 5956 C CA . ALA E 2 48 ? -7.448 15.978 -14.914 1.00 57.94 48 ALA E CA 1
ATOM 5957 C C . ALA E 2 48 ? -6.473 15.207 -14.035 1.00 57.08 48 ALA E C 1
ATOM 5958 O O . ALA E 2 48 ? -5.705 14.378 -14.521 1.00 58.45 48 ALA E O 1
ATOM 5965 N N . HIS E 2 49 ? -6.513 15.484 -12.737 1.00 55.34 49 HIS E N 1
ATOM 5966 C CA . HIS E 2 49 ? -5.631 14.825 -11.783 1.00 56.12 49 HIS E CA 1
ATOM 5967 C C . HIS E 2 49 ? -5.880 13.321 -11.783 1.00 53.19 49 HIS E C 1
ATOM 5968 O O . HIS E 2 49 ? -4.944 12.525 -11.690 1.00 54.38 49 HIS E O 1
ATOM 5983 N N . CYS E 2 50 ? -7.147 12.938 -11.896 1.00 50.82 50 CYS E N 1
ATOM 5984 C CA . CYS E 2 50 ? -7.522 11.530 -11.895 1.00 52.76 50 CYS E CA 1
ATOM 5985 C C . CYS E 2 50 ? -6.878 10.797 -13.070 1.00 57.62 50 CYS E C 1
ATOM 5986 O O . CYS E 2 50 ? -6.454 9.648 -12.941 1.00 59.75 50 CYS E O 1
ATOM 5994 N N . LYS E 2 51 ? -6.802 11.469 -14.215 1.00 58.77 51 LYS E N 1
ATOM 5995 C CA . LYS E 2 51 ? -6.237 10.870 -15.419 1.00 57.13 51 LYS E CA 1
ATOM 5996 C C . LYS E 2 51 ? -4.729 10.661 -15.300 1.00 57.18 51 LYS E C 1
ATOM 5997 O O . LYS E 2 51 ? -4.171 9.764 -15.934 1.00 58.16 51 LYS E O 1
ATOM 6016 N N . GLU E 2 52 ? -4.072 11.487 -14.490 1.00 58.05 52 GLU E N 1
ATOM 6017 C CA . GLU E 2 52 ? -2.631 11.370 -14.290 1.00 63.25 52 GLU E CA 1
ATOM 6018 C C . GLU E 2 52 ? -2.307 10.155 -13.430 1.00 60.34 52 GLU E C 1
ATOM 6019 O O . GLU E 2 52 ? -1.348 9.432 -13.697 1.00 60.81 52 GLU E O 1
ATOM 6031 N N . VAL E 2 53 ? -3.109 9.935 -12.394 1.00 58.59 53 VAL E N 1
ATOM 6032 C CA . VAL E 2 53 ? -2.919 8.786 -11.520 1.00 57.89 53 VAL E CA 1
ATOM 6033 C C . VAL E 2 53 ? -3.159 7.496 -12.300 1.00 57.34 53 VAL E C 1
ATOM 6034 O O . VAL E 2 53 ? -2.482 6.491 -12.083 1.00 57.81 53 VAL E O 1
ATOM 6047 N N . ILE E 2 54 ? -4.123 7.539 -13.213 1.00 55.52 54 ILE E N 1
ATOM 6048 C CA . ILE E 2 54 ? -4.477 6.376 -14.018 1.00 56.80 54 ILE E CA 1
ATOM 6049 C C . ILE E 2 54 ? -3.311 5.913 -14.889 1.00 58.73 54 ILE E C 1
ATOM 6050 O O . ILE E 2 54 ? -3.099 4.712 -15.062 1.00 60.59 54 ILE E O 1
ATOM 6066 N N . LYS E 2 55 ? -2.560 6.862 -15.439 1.00 61.67 55 LYS E N 1
ATOM 6067 C CA . LYS E 2 55 ? -1.443 6.530 -16.316 1.00 69.62 55 LYS E CA 1
ATOM 6068 C C . LYS E 2 55 ? -0.179 6.203 -15.533 1.00 65.16 55 LYS E C 1
ATOM 6069 O O . LYS E 2 55 ? 0.713 5.528 -16.042 1.00 65.49 55 LYS E O 1
ATOM 6088 N N . GLU E 2 56 ? -0.090 6.701 -14.306 1.00 64.63 56 GLU E N 1
ATOM 6089 C CA . GLU E 2 56 ? 1.096 6.481 -13.491 1.00 73.35 56 GLU E CA 1
ATOM 6090 C C . GLU E 2 56 ? 0.996 5.180 -12.699 1.00 76.03 56 GLU E C 1
ATOM 6091 O O . GLU E 2 56 ? 2.011 4.622 -12.285 1.00 84.60 56 GLU E O 1
ATOM 6103 N N . LYS E 2 57 ? -0.225 4.695 -12.498 1.00 71.40 57 LYS E N 1
ATOM 6104 C CA . LYS E 2 57 ? -0.432 3.410 -11.839 1.00 68.29 57 LYS E CA 1
ATOM 6105 C C . LYS E 2 57 ? -0.851 2.338 -12.843 1.00 64.44 57 LYS E C 1
ATOM 6106 O O . LYS E 2 57 ? -0.681 1.145 -12.594 1.00 63.92 57 LYS E O 1
ATOM 6125 N N . GLY E 2 58 ? -1.403 2.767 -13.973 1.00 61.97 58 GLY E N 1
ATOM 6126 C CA . GLY E 2 58 ? -1.782 1.850 -15.033 1.00 64.71 58 GLY E CA 1
ATOM 6127 C C . GLY E 2 58 ? -3.098 1.149 -14.761 1.00 62.59 58 GLY E C 1
ATOM 6128 O O . GLY E 2 58 ? -3.366 0.724 -13.638 1.00 63.76 58 GLY E O 1
ATOM 6132 N N . LEU E 2 59 ? -3.922 1.021 -15.796 1.00 57.22 59 LEU E N 1
ATOM 6133 C CA . LEU E 2 59 ? -5.231 0.388 -15.665 1.00 53.45 59 LEU E CA 1
ATOM 6134 C C . LEU E 2 59 ? -5.138 -1.033 -15.118 1.00 56.23 59 LEU E C 1
ATOM 6135 O O . LEU E 2 59 ? -6.112 -1.566 -14.586 1.00 54.81 59 LEU E O 1
ATOM 6151 N N . GLU E 2 60 ? -3.964 -1.642 -15.250 1.00 64.10 60 GLU E N 1
ATOM 6152 C CA . GLU E 2 60 ? -3.762 -3.022 -14.824 1.00 73.92 60 GLU E CA 1
ATOM 6153 C C . GLU E 2 60 ? -3.835 -3.194 -13.305 1.00 75.24 60 GLU E C 1
ATOM 6154 O O . GLU E 2 60 ? -4.229 -4.254 -12.818 1.00 80.03 60 GLU E O 1
ATOM 6160 N N . HIS E 2 61 ? -3.462 -2.156 -12.561 1.00 69.59 61 HIS E N 1
ATOM 6161 C CA . HIS E 2 61 ? -3.346 -2.268 -11.108 1.00 70.15 61 HIS E CA 1
ATOM 6162 C C . HIS E 2 61 ? -4.351 -1.405 -10.344 1.00 60.25 61 HIS E C 1
ATOM 6163 O O . HIS E 2 61 ? -4.699 -1.717 -9.204 1.00 60.92 61 HIS E O 1
ATOM 6178 N N . VAL E 2 62 ? -4.818 -0.328 -10.967 1.00 55.11 62 VAL E N 1
ATOM 6179 C CA . VAL E 2 62 ? -5.610 0.676 -10.260 1.00 54.91 62 VAL E CA 1
ATOM 6180 C C . VAL E 2 62 ? -7.049 0.250 -9.990 1.00 52.48 62 VAL E C 1
ATOM 6181 O O . VAL E 2 62 ? -7.699 -0.380 -10.823 1.00 50.32 62 VAL E O 1
ATOM 6194 N N . THR E 2 63 ? -7.530 0.610 -8.805 1.00 54.02 63 THR E N 1
ATOM 6195 C CA . THR E 2 63 ? -8.935 0.467 -8.455 1.00 51.32 63 THR E CA 1
ATOM 6196 C C . THR E 2 63 ? -9.488 1.847 -8.125 1.00 47.05 63 THR E C 1
ATOM 6197 O O . THR E 2 63 ? -8.729 2.802 -7.964 1.00 43.79 63 THR E O 1
ATOM 6208 N N . VAL E 2 64 ? -10.808 1.952 -8.024 1.00 46.12 64 VAL E N 1
ATOM 6209 C CA . VAL E 2 64 ? -11.441 3.224 -7.694 1.00 43.89 64 VAL E CA 1
ATOM 6210 C C . VAL E 2 64 ? -10.933 3.724 -6.346 1.00 43.27 64 VAL E C 1
ATOM 6211 O O . VAL E 2 64 ? -10.686 4.916 -6.167 1.00 42.14 64 VAL E O 1
ATOM 6224 N N . ASP E 2 65 ? -10.771 2.801 -5.404 1.00 45.93 65 ASP E N 1
ATOM 6225 C CA . ASP E 2 65 ? -10.329 3.145 -4.059 1.00 50.85 65 ASP E CA 1
ATOM 6226 C C . ASP E 2 65 ? -8.902 3.685 -4.059 1.00 49.75 65 ASP E C 1
ATOM 6227 O O . ASP E 2 65 ? -8.569 4.579 -3.279 1.00 47.16 65 ASP E O 1
ATOM 6236 N N . ASP E 2 66 ? -8.060 3.139 -4.930 1.00 51.25 66 ASP E N 1
ATOM 6237 C CA . ASP E 2 66 ? -6.702 3.644 -5.083 1.00 50.32 66 ASP E CA 1
ATOM 6238 C C . ASP E 2 66 ? -6.749 5.096 -5.534 1.00 46.51 66 ASP E C 1
ATOM 6239 O O . ASP E 2 66 ? -6.035 5.946 -5.003 1.00 46.20 66 ASP E O 1
ATOM 6248 N N . LEU E 2 67 ? -7.603 5.369 -6.516 1.00 43.40 67 LEU E N 1
ATOM 6249 C CA . LEU E 2 67 ? -7.733 6.709 -7.074 1.00 43.02 67 LEU E CA 1
ATOM 6250 C C . LEU E 2 67 ? -8.183 7.705 -6.014 1.00 42.06 67 LEU E C 1
ATOM 6251 O O . LEU E 2 67 ? -7.608 8.785 -5.884 1.00 40.57 67 LEU E O 1
ATOM 6267 N N . VAL E 2 68 ? -9.212 7.336 -5.258 1.00 43.35 68 VAL E N 1
ATOM 6268 C CA . VAL E 2 68 ? -9.731 8.194 -4.201 1.00 42.84 68 VAL E CA 1
ATOM 6269 C C . VAL E 2 68 ? -8.612 8.591 -3.245 1.00 42.88 68 VAL E C 1
ATOM 6270 O O . VAL E 2 68 ? -8.404 9.774 -2.975 1.00 42.84 68 VAL E O 1
ATOM 6283 N N . ALA E 2 69 ? -7.892 7.594 -2.743 1.00 45.29 69 ALA E N 1
ATOM 6284 C CA . ALA E 2 69 ? -6.842 7.823 -1.757 1.00 48.43 69 ALA E CA 1
ATOM 6285 C C . ALA E 2 69 ? -5.765 8.766 -2.287 1.00 48.80 69 ALA E C 1
ATOM 6286 O O . ALA E 2 69 ? -5.261 9.617 -1.556 1.00 51.29 69 ALA E O 1
ATOM 6293 N N . GLU E 2 70 ? -5.414 8.608 -3.559 1.00 48.01 70 GLU E N 1
ATOM 6294 C CA . GLU E 2 70 ? -4.345 9.399 -4.157 1.00 49.83 70 GLU E CA 1
ATOM 6295 C C . GLU E 2 70 ? -4.732 10.867 -4.326 1.00 48.41 70 GLU E C 1
ATOM 6296 O O . GLU E 2 70 ? -3.928 11.759 -4.053 1.00 48.54 70 GLU E O 1
ATOM 6308 N N . ILE E 2 71 ? -5.962 11.116 -4.769 1.00 47.72 71 ILE E N 1
ATOM 6309 C CA . ILE E 2 71 ? -6.347 12.456 -5.206 1.00 47.38 71 ILE E CA 1
ATOM 6310 C C . ILE E 2 71 ? -7.195 13.236 -4.200 1.00 46.52 71 ILE E C 1
ATOM 6311 O O . ILE E 2 71 ? -7.459 14.420 -4.402 1.00 48.46 71 ILE E O 1
ATOM 6327 N N . THR E 2 72 ? -7.625 12.584 -3.124 1.00 44.10 72 THR E N 1
ATOM 6328 C CA . THR E 2 72 ? -8.446 13.258 -2.121 1.00 44.19 72 THR E CA 1
ATOM 6329 C C . THR E 2 72 ? -7.689 14.408 -1.456 1.00 47.44 72 THR E C 1
ATOM 6330 O O . THR E 2 72 ? -8.223 15.510 -1.334 1.00 47.69 72 THR E O 1
ATOM 6341 N N . PRO E 2 73 ? -6.442 14.156 -1.025 1.00 51.61 73 PRO E N 1
ATOM 6342 C CA . PRO E 2 73 ? -5.648 15.201 -0.365 1.00 58.43 73 PRO E CA 1
ATOM 6343 C C . PRO E 2 73 ? -5.641 16.523 -1.131 1.00 58.43 73 PRO E C 1
ATOM 6344 O O . PRO E 2 73 ? -6.039 17.551 -0.580 1.00 59.08 73 PRO E O 1
ATOM 6355 N N . LYS E 2 74 ? -5.196 16.496 -2.382 1.00 58.37 74 LYS E N 1
ATOM 6356 C CA . LYS E 2 74 ? -5.144 17.705 -3.194 1.00 63.61 74 LYS E CA 1
ATOM 6357 C C . LYS E 2 74 ? -6.549 18.259 -3.405 1.00 59.62 74 LYS E C 1
ATOM 6358 O O . LYS E 2 74 ? -6.752 19.472 -3.412 1.00 62.05 74 LYS E O 1
ATOM 6377 N N . GLY E 2 75 ? -7.517 17.366 -3.573 1.00 54.44 75 GLY E N 1
ATOM 6378 C CA . GLY E 2 75 ? -8.900 17.772 -3.740 1.00 48.77 75 GLY E CA 1
ATOM 6379 C C . GLY E 2 75 ? -9.387 18.601 -2.564 1.00 46.34 75 GLY E C 1
ATOM 6380 O O . GLY E 2 75 ? -10.170 19.535 -2.733 1.00 44.06 75 GLY E O 1
ATOM 6384 N N . ARG E 2 76 ? -8.915 18.261 -1.369 1.00 49.22 76 ARG E N 1
ATOM 6385 C CA . ARG E 2 76 ? -9.320 18.961 -0.155 1.00 56.92 76 ARG E CA 1
ATOM 6386 C C . ARG E 2 76 ? -8.643 20.325 -0.045 1.00 62.08 76 ARG E C 1
ATOM 6387 O O . ARG E 2 76 ? -9.125 21.210 0.660 1.00 65.37 76 ARG E O 1
ATOM 6408 N N . ALA E 2 77 ? -7.525 20.491 -0.745 1.00 61.80 77 ALA E N 1
ATOM 6409 C CA . ALA E 2 77 ? -6.751 21.726 -0.669 1.00 61.61 77 ALA E CA 1
ATOM 6410 C C . ALA E 2 77 ? -7.099 22.703 -1.792 1.00 56.65 77 ALA E C 1
ATOM 6411 O O . ALA E 2 77 ? -6.663 23.855 -1.775 1.00 56.80 77 ALA E O 1
ATOM 6418 N N . LEU E 2 78 ? -7.886 22.249 -2.763 1.00 53.67 78 LEU E N 1
ATOM 6419 C CA . LEU E 2 78 ? -8.233 23.083 -3.910 1.00 54.27 78 LEU E CA 1
ATOM 6420 C C . LEU E 2 78 ? -9.624 23.707 -3.798 1.00 53.05 78 LEU E C 1
ATOM 6421 O O . LEU E 2 78 ? -9.996 24.545 -4.617 1.00 53.66 78 LEU E O 1
ATOM 6437 N N . VAL E 2 79 ? -10.393 23.301 -2.792 1.00 50.95 79 VAL E N 1
ATOM 6438 C CA . VAL E 2 79 ? -11.683 23.935 -2.534 1.00 50.86 79 VAL E CA 1
ATOM 6439 C C . VAL E 2 79 ? -11.478 25.423 -2.238 1.00 53.32 79 VAL E C 1
ATOM 6440 O O . VAL E 2 79 ? -10.847 25.779 -1.244 1.00 54.58 79 VAL E O 1
ATOM 6453 N N . PRO E 2 80 ? -12.000 26.300 -3.113 1.00 56.79 80 PRO E N 1
ATOM 6454 C CA . PRO E 2 80 ? -11.808 27.746 -2.937 1.00 60.91 80 PRO E CA 1
ATOM 6455 C C . PRO E 2 80 ? -12.463 28.281 -1.664 1.00 66.09 80 PRO E C 1
ATOM 6456 O O . PRO E 2 80 ? -13.489 27.757 -1.228 1.00 64.25 80 PRO E O 1
ATOM 6467 N N . ASP E 2 81 ? -11.872 29.320 -1.083 1.00 72.97 81 ASP E N 1
ATOM 6468 C CA . ASP E 2 81 ? -12.388 29.908 0.148 1.00 77.34 81 ASP E CA 1
ATOM 6469 C C . ASP E 2 81 ? -13.713 30.630 -0.087 1.00 72.58 81 ASP E C 1
ATOM 6470 O O . ASP E 2 81 ? -14.552 30.707 0.809 1.00 72.81 81 ASP E O 1
ATOM 6479 N N . SER E 2 82 ? -13.897 31.158 -1.293 1.00 69.00 82 SER E N 1
ATOM 6480 C CA . SER E 2 82 ? -15.126 31.865 -1.636 1.00 70.48 82 SER E CA 1
ATOM 6481 C C . SER E 2 82 ? -16.313 30.910 -1.585 1.00 67.19 82 SER E C 1
ATOM 6482 O O . SER E 2 82 ? -17.412 31.286 -1.178 1.00 68.50 82 SER E O 1
ATOM 6490 N N . VAL E 2 83 ? -16.082 29.671 -2.004 1.00 48.92 83 VAL E N 1
ATOM 6491 C CA . VAL E 2 83 ? -17.105 28.638 -1.936 1.00 47.65 83 VAL E CA 1
ATOM 6492 C C . VAL E 2 83 ? -17.411 28.328 -0.477 1.00 46.37 83 VAL E C 1
ATOM 6493 O O . VAL E 2 83 ? -18.572 28.197 -0.089 1.00 46.42 83 VAL E O 1
ATOM 6506 N N . LYS E 2 84 ? -16.358 28.216 0.327 1.00 47.31 84 LYS E N 1
ATOM 6507 C CA . LYS E 2 84 ? -16.503 27.982 1.758 1.00 51.07 84 LYS E CA 1
ATOM 6508 C C . LYS E 2 84 ? -17.225 29.146 2.429 1.00 51.18 84 LYS E C 1
ATOM 6509 O O . LYS E 2 84 ? -17.983 28.955 3.380 1.00 47.78 84 LYS E O 1
ATOM 6528 N N . LYS E 2 85 ? -16.982 30.353 1.927 1.00 56.73 85 LYS E N 1
ATOM 6529 C CA . LYS E 2 85 ? -17.606 31.549 2.477 1.00 62.14 85 LYS E CA 1
ATOM 6530 C C . LYS E 2 85 ? -19.111 31.511 2.249 1.00 61.50 85 LYS E C 1
ATOM 6531 O O . LYS E 2 85 ? -19.895 31.757 3.166 1.00 65.25 85 LYS E O 1
ATOM 6550 N N . GLU E 2 86 ? -19.510 31.201 1.020 1.00 56.57 86 GLU E N 1
ATOM 6551 C CA . GLU E 2 86 ? -20.924 31.148 0.669 1.00 55.56 86 GLU E CA 1
ATOM 6552 C C . GLU E 2 86 ? -21.632 30.016 1.406 1.00 54.36 86 GLU E C 1
ATOM 6553 O O . GLU E 2 86 ? -22.788 30.156 1.805 1.00 58.90 86 GLU E O 1
ATOM 6565 N N . LEU E 2 87 ? -20.940 28.897 1.587 1.00 50.91 87 LEU E N 1
ATOM 6566 C CA . LEU E 2 87 ? -21.500 27.775 2.329 1.00 47.25 87 LEU E CA 1
ATOM 6567 C C . LEU E 2 87 ? -21.835 28.203 3.752 1.00 46.85 87 LEU E C 1
ATOM 6568 O O . LEU E 2 87 ? -22.938 27.959 4.242 1.00 46.32 87 LEU E O 1
ATOM 6584 N N . LEU E 2 88 ? -20.875 28.839 4.413 1.00 47.82 88 LEU E N 1
ATOM 6585 C CA . LEU E 2 88 ? -21.075 29.317 5.773 1.00 50.83 88 LEU E CA 1
ATOM 6586 C C . LEU E 2 88 ? -22.216 30.326 5.813 1.00 55.00 88 LEU E C 1
ATOM 6587 O O . LEU E 2 88 ? -23.065 30.281 6.702 1.00 60.57 88 LEU E O 1
ATOM 6603 N N . GLN E 2 89 ? -22.231 31.234 4.843 1.00 53.58 89 GLN E N 1
ATOM 6604 C CA . GLN E 2 89 ? -23.277 32.246 4.756 1.00 56.86 89 GLN E CA 1
ATOM 6605 C C . GLN E 2 89 ? -24.667 31.618 4.793 1.00 53.37 89 GLN E C 1
ATOM 6606 O O . GLN E 2 89 ? -25.536 32.061 5.544 1.00 53.14 89 GLN E O 1
ATOM 6620 N N . ARG E 2 90 ? -24.876 30.589 3.977 1.00 52.19 90 ARG E N 1
ATOM 6621 C CA . ARG E 2 90 ? -26.191 29.967 3.865 1.00 53.01 90 ARG E CA 1
ATOM 6622 C C . ARG E 2 90 ? -26.484 28.993 5.002 1.00 53.03 90 ARG E C 1
ATOM 6623 O O . ARG E 2 90 ? -27.634 28.610 5.216 1.00 53.53 90 ARG E O 1
ATOM 6644 N N . ILE E 2 91 ? -25.446 28.594 5.727 1.00 52.55 91 ILE E N 1
ATOM 6645 C CA . ILE E 2 91 ? -25.633 27.836 6.957 1.00 51.65 91 ILE E CA 1
ATOM 6646 C C . ILE E 2 91 ? -26.115 28.781 8.053 1.00 51.77 91 ILE E C 1
ATOM 6647 O O . ILE E 2 91 ? -26.954 28.415 8.875 1.00 52.07 91 ILE E O 1
ATOM 6663 N N . ARG E 2 92 ? -25.584 30.001 8.050 1.00 52.95 92 ARG E N 1
ATOM 6664 C CA . ARG E 2 92 ? -26.005 31.030 8.996 1.00 58.42 92 ARG E CA 1
ATOM 6665 C C . ARG E 2 92 ? -27.471 31.375 8.781 1.00 66.83 92 ARG E C 1
ATOM 6666 O O . ARG E 2 92 ? -28.257 31.423 9.728 1.00 73.73 92 ARG E O 1
ATOM 6687 N N . THR E 2 93 ? -27.828 31.623 7.526 1.00 66.90 93 THR E N 1
ATOM 6688 C CA . THR E 2 93 ? -29.198 31.966 7.172 1.00 69.20 93 THR E CA 1
ATOM 6689 C C . THR E 2 93 ? -30.150 30.856 7.601 1.00 62.37 93 THR E C 1
ATOM 6690 O O . THR E 2 93 ? -31.309 31.111 7.926 1.00 61.68 93 THR E O 1
ATOM 6701 N N . PHE E 2 94 ? -29.652 29.625 7.610 1.00 57.75 94 PHE E N 1
ATOM 6702 C CA . PHE E 2 94 ? -30.474 28.479 7.966 1.00 56.73 94 PHE E CA 1
ATOM 6703 C C . PHE E 2 94 ? -30.688 28.374 9.474 1.00 57.55 94 PHE E C 1
ATOM 6704 O O . PHE E 2 94 ? -31.801 28.117 9.933 1.00 58.93 94 PHE E O 1
ATOM 6721 N N . LEU E 2 95 ? -29.621 28.566 10.241 1.00 57.09 95 LEU E N 1
ATOM 6722 C CA . LEU E 2 95 ? -29.710 28.483 11.695 1.00 58.96 95 LEU E CA 1
ATOM 6723 C C . LEU E 2 95 ? -30.525 29.640 12.260 1.00 63.42 95 LEU E C 1
ATOM 6724 O O . LEU E 2 95 ? -31.248 29.478 13.243 1.00 68.97 95 LEU E O 1
ATOM 6740 N N . ALA E 2 96 ? -30.411 30.806 11.633 1.00 61.81 96 ALA E N 1
ATOM 6741 C CA . ALA E 2 96 ? -31.144 31.987 12.073 1.00 66.08 96 ALA E CA 1
ATOM 6742 C C . ALA E 2 96 ? -32.636 31.853 11.776 1.00 71.44 96 ALA E C 1
ATOM 6743 O O . ALA E 2 96 ? -33.455 32.596 12.317 1.00 72.68 96 ALA E O 1
ATOM 6750 N N . GLN E 2 97 ? -32.983 30.900 10.917 1.00 76.05 97 GLN E N 1
ATOM 6751 C CA . GLN E 2 97 ? -34.367 30.704 10.502 1.00 86.14 97 GLN E CA 1
ATOM 6752 C C . GLN E 2 97 ? -35.027 29.539 11.235 1.00 85.37 97 GLN E C 1
ATOM 6753 O O . GLN E 2 97 ? -36.254 29.467 11.315 1.00 91.24 97 GLN E O 1
ATOM 6767 N N . HIS E 2 98 ? -34.217 28.631 11.772 1.00 78.69 98 HIS E N 1
ATOM 6768 C CA . HIS E 2 98 ? -34.743 27.411 12.377 1.00 77.17 98 HIS E CA 1
ATOM 6769 C C . HIS E 2 98 ? -34.270 27.168 13.810 1.00 73.31 98 HIS E C 1
ATOM 6770 O O . HIS E 2 98 ? -34.790 26.282 14.489 1.00 76.18 98 HIS E O 1
ATOM 6785 N N . ALA E 2 99 ? -33.299 27.947 14.278 1.00 67.87 99 ALA E N 1
ATOM 6786 C CA . ALA E 2 99 ? -32.694 27.681 15.581 1.00 64.18 99 ALA E CA 1
ATOM 6787 C C . ALA E 2 99 ? -32.407 28.951 16.377 1.00 65.62 99 ALA E C 1
ATOM 6788 O O . ALA E 2 99 ? -32.447 30.060 15.844 1.00 66.35 99 ALA E O 1
ATOM 6795 N N . SER E 2 100 ? -32.114 28.770 17.662 1.00 66.44 100 SER E N 1
ATOM 6796 C CA . SER E 2 100 ? -31.790 29.878 18.551 1.00 68.74 100 SER E CA 1
ATOM 6797 C C . SER E 2 100 ? -30.763 29.439 19.590 1.00 66.13 100 SER E C 1
ATOM 6798 O O . SER E 2 100 ? -29.867 30.202 19.953 1.00 68.13 100 SER E O 1
ATOM 6804 N N . ASP F 2 9 ? -4.242 -9.291 -24.477 1.00 41.92 9 ASP F N 1
ATOM 6805 C CA . ASP F 2 9 ? -4.227 -10.363 -23.490 1.00 47.15 9 ASP F CA 1
ATOM 6806 C C . ASP F 2 9 ? -4.286 -11.720 -24.187 1.00 46.93 9 ASP F C 1
ATOM 6807 O O . ASP F 2 9 ? -4.918 -11.865 -25.233 1.00 46.82 9 ASP F O 1
ATOM 6815 N N . ALA F 2 10 ? -3.626 -12.711 -23.598 1.00 47.70 10 ALA F N 1
ATOM 6816 C CA . ALA F 2 10 ? -3.586 -14.049 -24.172 1.00 47.80 10 ALA F CA 1
ATOM 6817 C C . ALA F 2 10 ? -4.948 -14.727 -24.086 1.00 45.44 10 ALA F C 1
ATOM 6818 O O . ALA F 2 10 ? -5.328 -15.492 -24.972 1.00 42.84 10 ALA F O 1
ATOM 6825 N N . GLN F 2 11 ? -5.680 -14.444 -23.013 1.00 47.17 11 GLN F N 1
ATOM 6826 C CA . GLN F 2 11 ? -6.984 -15.056 -22.793 1.00 48.72 11 GLN F CA 1
ATOM 6827 C C . GLN F 2 11 ? -8.021 -14.534 -23.783 1.00 45.44 11 GLN F C 1
ATOM 6828 O O . GLN F 2 11 ? -8.966 -15.241 -24.133 1.00 45.06 11 GLN F O 1
ATOM 6842 N N . MET F 2 12 ? -7.843 -13.297 -24.236 1.00 44.12 12 MET F N 1
ATOM 6843 C CA . MET F 2 12 ? -8.766 -12.713 -25.200 1.00 42.42 12 MET F CA 1
ATOM 6844 C C . MET F 2 12 ? -8.485 -13.262 -26.597 1.00 38.95 12 MET F C 1
ATOM 6845 O O . MET F 2 12 ? -9.411 -13.539 -27.358 1.00 38.62 12 MET F O 1
ATOM 6859 N N . ARG F 2 13 ? -7.208 -13.421 -26.929 1.00 37.42 13 ARG F N 1
ATOM 6860 C CA . ARG F 2 13 ? -6.827 -13.977 -28.224 1.00 37.76 13 ARG F CA 1
ATOM 6861 C C . ARG F 2 13 ? -7.286 -15.425 -28.338 1.00 35.90 13 ARG F C 1
ATOM 6862 O O . ARG F 2 13 ? -7.700 -15.870 -29.408 1.00 33.36 13 ARG F O 1
ATOM 6883 N N . ALA F 2 14 ? -7.210 -16.153 -27.229 1.00 35.59 14 ALA F N 1
ATOM 6884 C CA . ALA F 2 14 ? -7.629 -17.549 -27.196 1.00 34.53 14 ALA F CA 1
ATOM 6885 C C . ALA F 2 14 ? -9.136 -17.667 -27.387 1.00 35.21 14 ALA F C 1
ATOM 6886 O O . ALA F 2 14 ? -9.610 -18.549 -28.101 1.00 34.61 14 ALA F O 1
ATOM 6893 N N . ALA F 2 15 ? -9.886 -16.779 -26.740 1.00 36.95 15 ALA F N 1
ATOM 6894 C CA . ALA F 2 15 ? -11.340 -16.778 -26.859 1.00 39.04 15 ALA F CA 1
ATOM 6895 C C . ALA F 2 15 ? -11.763 -16.475 -28.294 1.00 36.69 15 ALA F C 1
ATOM 6896 O O . ALA F 2 15 ? -12.677 -17.103 -28.831 1.00 36.45 15 ALA F O 1
ATOM 6903 N N . ILE F 2 16 ? -11.093 -15.509 -28.912 1.00 37.07 16 ILE F N 1
ATOM 6904 C CA . ILE F 2 16 ? -11.375 -15.146 -30.295 1.00 38.89 16 ILE F CA 1
ATOM 6905 C C . ILE F 2 16 ? -11.053 -16.306 -31.236 1.00 38.64 16 ILE F C 1
ATOM 6906 O O . ILE F 2 16 ? -11.849 -16.645 -32.112 1.00 36.85 16 ILE F O 1
ATOM 6922 N N . ASN F 2 17 ? -9.884 -16.911 -31.053 1.00 40.14 17 ASN F N 1
ATOM 6923 C CA . ASN F 2 17 ? -9.495 -18.074 -31.843 1.00 38.86 17 ASN F CA 1
ATOM 6924 C C . ASN F 2 17 ? -10.497 -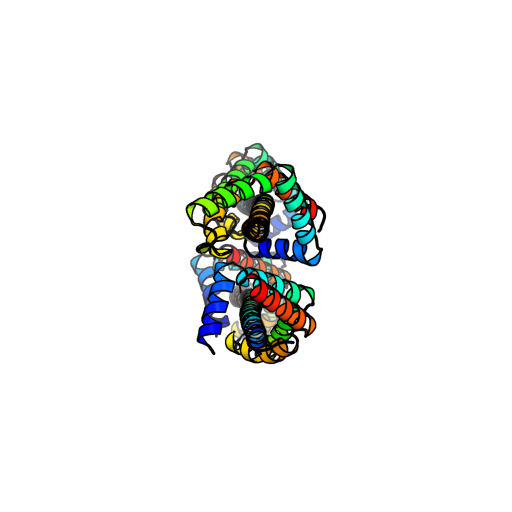19.208 -31.668 1.00 34.75 17 ASN F C 1
ATOM 6925 O O . ASN F 2 17 ? -10.859 -19.883 -32.632 1.00 33.89 17 ASN F O 1
ATOM 6936 N N . GLN F 2 18 ? -10.945 -19.405 -30.432 1.00 33.38 18 GLN F N 1
ATOM 6937 C CA . GLN F 2 18 ? -11.908 -20.455 -30.119 1.00 34.11 18 GLN F CA 1
ATOM 6938 C C . GLN F 2 18 ? -13.189 -20.287 -30.930 1.00 33.85 18 GLN F C 1
ATOM 6939 O O . GLN F 2 18 ? -13.707 -21.250 -31.496 1.00 34.46 18 GLN F O 1
ATOM 6953 N N . LYS F 2 19 ? -13.700 -19.061 -30.978 1.00 34.98 19 LYS F N 1
ATOM 6954 C CA . LYS F 2 19 ? -14.955 -18.790 -31.669 1.00 36.88 19 LYS F CA 1
ATOM 6955 C C . LYS F 2 19 ? -14.796 -18.922 -33.181 1.00 37.23 19 LYS F C 1
ATOM 6956 O O . LYS F 2 19 ? -15.694 -19.412 -33.863 1.00 39.52 19 LYS F O 1
ATOM 6975 N N . LEU F 2 20 ? -13.653 -18.494 -33.704 1.00 33.92 20 LEU F N 1
ATOM 6976 C CA . LEU F 2 20 ? -13.390 -18.606 -35.135 1.00 32.49 20 LEU F CA 1
ATOM 6977 C C . LEU F 2 20 ? -13.349 -20.071 -35.567 1.00 32.95 20 LEU F C 1
ATOM 6978 O O . LEU F 2 20 ? -13.784 -20.417 -36.665 1.00 32.90 20 LEU F O 1
ATOM 6994 N N . ILE F 2 21 ? -12.829 -20.928 -34.695 1.00 33.21 21 ILE F N 1
ATOM 6995 C CA . ILE F 2 21 ? -12.713 -22.350 -34.996 1.00 34.48 21 ILE F CA 1
ATOM 6996 C C . ILE F 2 21 ? -14.063 -23.061 -34.962 1.00 40.11 21 ILE F C 1
ATOM 6997 O O . ILE F 2 21 ? -14.454 -23.707 -35.933 1.00 45.67 21 ILE F O 1
ATOM 7013 N N . GLU F 2 22 ? -14.773 -22.942 -33.845 1.00 41.67 22 GLU F N 1
ATOM 7014 C CA . GLU F 2 22 ? -15.999 -23.710 -33.640 1.00 46.49 22 GLU F CA 1
ATOM 7015 C C . GLU F 2 22 ? -17.151 -23.275 -34.548 1.00 45.31 22 GLU F C 1
ATOM 7016 O O . GLU F 2 22 ? -18.063 -24.059 -34.813 1.00 48.70 22 GLU F O 1
ATOM 7028 N N . THR F 2 23 ? -17.113 -22.035 -35.024 1.00 42.70 23 THR F N 1
ATOM 7029 C CA . THR F 2 23 ? -18.150 -21.539 -35.924 1.00 44.34 23 THR F CA 1
ATOM 7030 C C . THR F 2 23 ? -17.837 -21.874 -37.382 1.00 45.73 23 THR F C 1
ATOM 7031 O O . THR F 2 23 ? -18.712 -21.797 -38.244 1.00 49.11 23 THR F O 1
ATOM 7042 N N . GLY F 2 24 ? -16.589 -22.240 -37.653 1.00 44.38 24 GLY F N 1
ATOM 7043 C CA . GLY F 2 24 ? -16.174 -22.578 -39.002 1.00 42.85 24 GLY F CA 1
ATOM 7044 C C . GLY F 2 24 ? -15.597 -21.391 -39.748 1.00 41.32 24 GLY F C 1
ATOM 7045 O O . GLY F 2 24 ? -15.053 -21.543 -40.841 1.00 46.28 24 GLY F O 1
ATOM 7049 N N . GLU F 2 25 ? -15.713 -20.206 -39.158 1.00 35.40 25 GLU F N 1
ATOM 7050 C CA . GLU F 2 25 ? -15.244 -18.980 -39.797 1.00 36.39 25 GLU F CA 1
ATOM 7051 C C . GLU F 2 25 ? -13.764 -19.069 -40.159 1.00 35.71 25 GLU F C 1
ATOM 7052 O O . GLU F 2 25 ? -13.340 -18.571 -41.201 1.00 36.41 25 GLU F O 1
ATOM 7064 N N . ARG F 2 26 ? -12.983 -19.701 -39.291 1.00 36.09 26 ARG F N 1
ATOM 7065 C CA . ARG F 2 26 ? -11.549 -19.839 -39.510 1.00 37.78 26 ARG F CA 1
ATOM 7066 C C . ARG F 2 26 ? -11.265 -20.575 -40.814 1.00 37.41 26 ARG F C 1
ATOM 7067 O O . ARG F 2 26 ? -10.405 -20.167 -41.596 1.00 36.00 26 ARG F O 1
ATOM 7088 N N . GLU F 2 27 ? -12.000 -21.656 -41.045 1.00 39.38 27 GLU F N 1
ATOM 7089 C CA . GLU F 2 27 ? -11.843 -22.443 -42.260 1.00 42.28 27 GLU F CA 1
ATOM 7090 C C . GLU F 2 27 ? -12.272 -21.629 -43.477 1.00 36.33 27 GLU F C 1
ATOM 7091 O O . GLU F 2 27 ? -11.685 -21.747 -44.554 1.00 37.39 27 GLU F O 1
ATOM 7103 N N . ARG F 2 28 ? -13.296 -20.800 -43.301 1.00 33.60 28 ARG F N 1
ATOM 7104 C CA . ARG F 2 28 ? -13.781 -19.945 -44.379 1.00 33.78 28 ARG F CA 1
ATOM 7105 C C . ARG F 2 28 ? -12.779 -18.840 -44.702 1.00 33.47 28 ARG F C 1
ATOM 7106 O O . ARG F 2 28 ? -12.614 -18.464 -45.863 1.00 35.34 28 ARG F O 1
ATOM 7127 N N . LEU F 2 29 ? -12.113 -18.322 -43.674 1.00 32.98 29 LEU F N 1
ATOM 7128 C CA . LEU F 2 29 ? -11.099 -17.291 -43.867 1.00 34.68 29 LEU F CA 1
ATOM 7129 C C . LEU F 2 29 ? -9.914 -17.852 -44.647 1.00 35.41 29 LEU F C 1
ATOM 7130 O O . LEU F 2 29 ? -9.313 -17.155 -45.466 1.00 36.82 29 LEU F O 1
ATOM 7146 N N . LYS F 2 30 ? -9.578 -19.112 -44.388 1.00 36.69 30 LYS F N 1
ATOM 7147 C CA . LYS F 2 30 ? -8.495 -19.770 -45.110 1.00 41.66 30 LYS F CA 1
ATOM 7148 C C . LYS F 2 30 ? -8.827 -19.862 -46.594 1.00 39.25 30 LYS F C 1
ATOM 7149 O O . LYS F 2 30 ? -7.989 -19.571 -47.446 1.00 38.45 30 LYS F O 1
ATOM 7168 N N . GLU F 2 31 ? -10.055 -20.270 -46.897 1.00 39.26 31 GLU F N 1
ATOM 7169 C CA . GLU F 2 31 ? -10.499 -20.404 -48.278 1.00 38.67 31 GLU F CA 1
ATOM 7170 C C . GLU F 2 31 ? -10.405 -19.071 -49.009 1.00 32.83 31 GLU F C 1
ATOM 7171 O O . GLU F 2 31 ? -9.954 -19.009 -50.152 1.00 30.48 31 GLU F O 1
ATOM 7183 N N . LEU F 2 32 ? -10.829 -18.004 -48.340 1.00 32.05 32 LEU F N 1
ATOM 7184 C CA . LEU F 2 32 ? -10.828 -16.678 -48.941 1.00 32.89 32 LEU F CA 1
ATOM 7185 C C . LEU F 2 32 ? -9.408 -16.148 -49.109 1.00 33.41 32 LEU F C 1
ATOM 7186 O O . LEU F 2 32 ? -9.101 -15.478 -50.094 1.00 35.04 32 LEU F O 1
ATOM 7202 N N . LEU F 2 33 ? -8.542 -16.452 -48.149 1.00 32.33 33 LEU F N 1
ATOM 7203 C CA . LEU F 2 33 ? -7.153 -16.022 -48.227 1.00 30.69 33 LEU F CA 1
ATOM 7204 C C . LEU F 2 33 ? -6.464 -16.672 -49.420 1.00 30.17 33 LEU F C 1
ATOM 7205 O O . LEU F 2 33 ? -5.734 -16.013 -50.159 1.00 30.84 33 LEU F O 1
ATOM 7221 N N . ARG F 2 34 ? -6.700 -17.967 -49.605 1.00 30.70 34 ARG F N 1
ATOM 7222 C CA . ARG F 2 34 ? -6.093 -18.701 -50.707 1.00 33.71 34 ARG F CA 1
ATOM 7223 C C . ARG F 2 34 ? -6.501 -18.084 -52.039 1.00 32.60 34 ARG F C 1
ATOM 7224 O O . ARG F 2 34 ? -5.661 -17.855 -52.910 1.00 32.91 34 ARG F O 1
ATOM 7245 N N . ALA F 2 35 ? -7.793 -17.810 -52.190 1.00 31.56 35 ALA F N 1
ATOM 7246 C CA . ALA F 2 35 ? -8.307 -17.210 -53.417 1.00 30.55 35 ALA F CA 1
ATOM 7247 C C . ALA F 2 35 ? -7.608 -15.887 -53.703 1.00 30.04 35 ALA F C 1
ATOM 7248 O O . ALA F 2 35 ? -7.215 -15.610 -54.838 1.00 27.60 35 ALA F O 1
ATOM 7255 N N . LYS F 2 36 ? -7.453 -15.073 -52.666 1.00 31.84 36 LYS F N 1
ATOM 7256 C CA . LYS F 2 36 ? -6.872 -13.746 -52.817 1.00 31.45 36 LYS F CA 1
ATOM 7257 C C . LYS F 2 36 ? -5.402 -13.797 -53.221 1.00 30.26 36 LYS F C 1
ATOM 7258 O O . LYS F 2 36 ? -4.935 -12.949 -53.981 1.00 30.49 36 LYS F O 1
ATOM 7277 N N . LEU F 2 37 ? -4.675 -14.791 -52.722 1.00 30.67 37 LEU F N 1
ATOM 7278 C CA . LEU F 2 37 ? -3.254 -14.907 -53.027 1.00 33.59 37 LEU F CA 1
ATOM 7279 C C . LEU F 2 37 ? -3.027 -15.364 -54.468 1.00 36.11 37 LEU F C 1
ATOM 7280 O O . LEU F 2 37 ? -2.166 -14.828 -55.164 1.00 39.76 37 LEU F O 1
ATOM 7296 N N . ILE F 2 38 ? -3.801 -16.345 -54.921 1.00 33.95 38 ILE F N 1
ATOM 7297 C CA . ILE F 2 38 ? -3.699 -16.801 -56.302 1.00 33.49 38 ILE F CA 1
ATOM 7298 C C . ILE F 2 38 ? -4.109 -15.684 -57.259 1.00 29.62 38 ILE F C 1
ATOM 7299 O O . ILE F 2 38 ? -3.418 -15.403 -58.237 1.00 28.33 38 ILE F O 1
ATOM 7315 N N . GLU F 2 39 ? -5.240 -15.053 -56.963 1.00 28.91 39 GLU F N 1
ATOM 7316 C CA . GLU F 2 39 ? -5.786 -13.996 -57.806 1.00 31.34 39 GLU F CA 1
ATOM 7317 C C . GLU F 2 39 ? -4.785 -12.871 -58.063 1.00 30.19 39 GLU F C 1
ATOM 7318 O O . GLU F 2 39 ? -4.654 -12.402 -59.192 1.00 30.72 39 GLU F O 1
ATOM 7330 N N . CYS F 2 40 ? -4.078 -12.446 -57.020 1.00 30.86 40 CYS F N 1
ATOM 7331 C CA . CYS F 2 40 ? -3.167 -11.312 -57.125 1.00 31.34 40 CYS F CA 1
ATOM 7332 C C . CYS F 2 40 ? -1.786 -11.713 -57.642 1.00 33.69 40 CYS F C 1
ATOM 7333 O O . CYS F 2 40 ? -0.899 -10.869 -57.764 1.00 35.61 40 CYS F O 1
ATOM 7341 N N . GLY F 2 41 ? -1.600 -12.998 -57.930 1.00 37.46 41 GLY F N 1
ATOM 7342 C CA . GLY F 2 41 ? -0.358 -13.470 -58.518 1.00 37.42 41 GLY F CA 1
ATOM 7343 C C . GLY F 2 41 ? 0.676 -13.912 -57.496 1.00 33.26 41 GLY F C 1
ATOM 7344 O O . GLY F 2 41 ? 1.831 -14.166 -57.844 1.00 31.15 41 GLY F O 1
ATOM 7348 N N . TRP F 2 42 ? 0.264 -14.011 -56.236 1.00 31.54 42 TRP F N 1
ATOM 7349 C CA . TRP F 2 42 ? 1.163 -14.431 -55.168 1.00 29.80 42 TRP F CA 1
ATOM 7350 C C . TRP F 2 42 ? 1.753 -15.812 -55.451 1.00 29.97 42 TRP F C 1
ATOM 7351 O O . TRP F 2 42 ? 2.961 -16.017 -55.333 1.00 30.20 42 TRP F O 1
ATOM 7372 N N . LYS F 2 43 ? 0.897 -16.754 -55.829 1.00 31.50 43 LYS F N 1
ATOM 7373 C CA . LYS F 2 43 ? 1.330 -18.129 -56.049 1.00 31.52 43 LYS F CA 1
ATOM 7374 C C . LYS F 2 43 ? 2.209 -18.241 -57.291 1.00 32.09 43 LYS F C 1
ATOM 7375 O O . LYS F 2 43 ? 3.158 -19.023 -57.318 1.00 31.07 43 LYS F O 1
ATOM 7394 N N . ASP F 2 44 ? 1.891 -17.457 -58.315 1.00 33.91 44 ASP F N 1
ATOM 7395 C CA . ASP F 2 44 ? 2.680 -17.449 -59.542 1.00 37.11 44 ASP F CA 1
ATOM 7396 C C . ASP F 2 44 ? 4.095 -16.956 -59.269 1.00 35.86 44 ASP F C 1
ATOM 7397 O O . ASP F 2 44 ? 5.066 -17.484 -59.812 1.00 35.97 44 ASP F O 1
ATOM 7406 N N . GLN F 2 45 ? 4.202 -15.935 -58.425 1.00 34.96 45 GLN F N 1
ATOM 7407 C CA . GLN F 2 45 ? 5.491 -15.342 -58.097 1.00 35.92 45 GLN F CA 1
ATOM 7408 C C . GLN F 2 45 ? 6.302 -16.251 -57.180 1.00 34.54 45 GLN F C 1
ATOM 7409 O O . GLN F 2 45 ? 7.533 -16.242 -57.217 1.00 37.39 45 GLN F O 1
ATOM 7423 N N . LEU F 2 46 ? 5.615 -17.045 -56.366 1.00 31.70 46 LEU F N 1
ATOM 7424 C CA . LEU F 2 46 ? 6.294 -17.982 -55.479 1.00 30.10 46 LEU F CA 1
ATOM 7425 C C . LEU F 2 46 ? 6.786 -19.200 -56.258 1.00 29.35 46 LEU F C 1
ATOM 7426 O O . LEU F 2 46 ? 7.870 -19.718 -55.992 1.00 28.34 46 LEU F O 1
ATOM 7442 N N . LYS F 2 47 ? 5.990 -19.654 -57.221 1.00 29.66 47 LYS F N 1
ATOM 7443 C CA . LYS F 2 47 ? 6.377 -20.794 -58.045 1.00 34.93 47 LYS F CA 1
ATOM 7444 C C . LYS F 2 47 ? 7.601 -20.464 -58.892 1.00 33.22 47 LYS F C 1
ATOM 7445 O O . LYS F 2 47 ? 8.484 -21.303 -59.075 1.00 35.95 47 LYS F O 1
ATOM 7464 N N . ALA F 2 48 ? 7.654 -19.241 -59.407 1.00 30.49 48 ALA F N 1
ATOM 7465 C CA . ALA F 2 48 ? 8.787 -18.813 -60.217 1.00 31.36 48 ALA F CA 1
ATOM 7466 C C . ALA F 2 48 ? 10.050 -18.778 -59.367 1.00 32.10 48 ALA F C 1
ATOM 7467 O O . ALA F 2 48 ? 11.142 -19.082 -59.847 1.00 33.87 48 ALA F O 1
ATOM 7474 N N . HIS F 2 49 ? 9.890 -18.409 -58.100 1.00 30.57 49 HIS F N 1
ATOM 7475 C CA . HIS F 2 49 ? 11.000 -18.387 -57.157 1.00 30.11 49 HIS F CA 1
ATOM 7476 C C . HIS F 2 49 ? 11.481 -19.811 -56.879 1.00 28.45 49 HIS F C 1
ATOM 7477 O O . HIS F 2 49 ? 12.681 -20.058 -56.774 1.00 28.72 49 HIS F O 1
ATOM 7492 N N . CYS F 2 50 ? 10.541 -20.746 -56.765 1.00 28.73 50 CYS F N 1
ATOM 7493 C CA . CYS F 2 50 ? 10.887 -22.148 -56.562 1.00 30.90 50 CYS F CA 1
ATOM 7494 C C . CYS F 2 50 ? 11.739 -22.655 -57.721 1.00 32.61 50 CYS F C 1
ATOM 7495 O O . CYS F 2 50 ? 12.780 -23.275 -57.513 1.00 33.18 50 CYS F O 1
ATOM 7503 N N . LYS F 2 51 ? 11.286 -22.383 -58.940 1.00 29.04 51 LYS F N 1
ATOM 7504 C CA . LYS F 2 51 ? 11.978 -22.844 -60.138 1.00 31.33 51 LYS F CA 1
ATOM 7505 C C . LYS F 2 51 ? 13.402 -22.305 -60.202 1.00 30.29 51 LYS F C 1
ATOM 7506 O O . LYS F 2 51 ? 14.318 -23.004 -60.632 1.00 32.04 51 LYS F O 1
ATOM 7525 N N . GLU F 2 52 ? 13.586 -21.061 -59.772 1.00 28.23 52 GLU F N 1
ATOM 7526 C CA . GLU F 2 52 ? 14.912 -20.458 -59.748 1.00 29.17 52 GLU F CA 1
ATOM 7527 C C . GLU F 2 52 ? 15.822 -21.221 -58.790 1.00 29.34 52 GLU F C 1
ATOM 7528 O O . GLU F 2 52 ? 16.977 -21.508 -59.107 1.00 29.81 52 GLU F O 1
ATOM 7540 N N . VAL F 2 53 ? 15.290 -21.558 -57.620 1.00 28.98 53 VAL F N 1
ATOM 7541 C CA . VAL F 2 53 ? 16.044 -22.305 -56.619 1.00 28.15 53 VAL F CA 1
ATOM 7542 C C . VAL F 2 53 ? 16.351 -23.718 -57.099 1.00 26.52 53 VAL F C 1
ATOM 7543 O O . VAL F 2 53 ? 17.443 -24.238 -56.872 1.00 27.01 53 VAL F O 1
ATOM 7556 N N . ILE F 2 54 ? 15.378 -24.338 -57.759 1.00 25.76 54 ILE F N 1
ATOM 7557 C CA . ILE F 2 54 ? 15.519 -25.715 -58.214 1.00 27.44 54 ILE F CA 1
ATOM 7558 C C . ILE F 2 54 ? 16.629 -25.879 -59.253 1.00 29.15 54 ILE F C 1
ATOM 7559 O O . ILE F 2 54 ? 17.343 -26.882 -59.246 1.00 30.80 54 ILE F O 1
ATOM 7575 N N . LYS F 2 55 ? 16.780 -24.907 -60.144 1.00 29.63 55 LYS F N 1
ATOM 7576 C CA . LYS F 2 55 ? 17.810 -25.009 -61.174 1.00 34.54 55 LYS F CA 1
ATOM 7577 C C . LYS F 2 55 ? 19.174 -24.567 -60.648 1.00 33.58 55 LYS F C 1
ATOM 7578 O O . LYS F 2 55 ? 20.196 -24.789 -61.293 1.00 34.79 55 LYS F O 1
ATOM 7597 N N . GLU F 2 56 ? 19.186 -23.952 -59.470 1.00 32.04 56 GLU F N 1
ATOM 7598 C CA . GLU F 2 56 ? 20.439 -23.659 -58.785 1.00 33.39 56 GLU F CA 1
ATOM 7599 C C . GLU F 2 56 ? 20.921 -24.887 -58.018 1.00 33.24 56 GLU F C 1
ATOM 7600 O O . GLU F 2 56 ? 22.084 -25.279 -58.122 1.00 33.02 56 GLU F O 1
ATOM 7612 N N . LYS F 2 57 ? 20.017 -25.490 -57.251 1.00 32.76 57 LYS F N 1
ATOM 7613 C CA . LYS F 2 57 ? 20.347 -26.639 -56.415 1.00 34.95 57 LYS F CA 1
ATOM 7614 C C . LYS F 2 57 ? 20.322 -27.944 -57.205 1.00 34.08 57 LYS F C 1
ATOM 7615 O O . LYS F 2 57 ? 21.160 -28.819 -56.997 1.00 36.52 57 LYS F O 1
ATOM 7634 N N . GLY F 2 58 ? 19.355 -28.068 -58.108 1.00 31.52 58 GLY F N 1
ATOM 7635 C CA . GLY F 2 58 ? 19.184 -29.280 -58.890 1.00 33.52 58 GLY F CA 1
ATOM 7636 C C . GLY F 2 58 ? 18.160 -30.209 -58.264 1.00 33.83 58 GLY F C 1
ATOM 7637 O O . GLY F 2 58 ? 18.172 -30.429 -57.052 1.00 33.72 58 GLY F O 1
ATOM 7641 N N . LEU F 2 59 ? 17.273 -30.755 -59.090 1.00 36.17 59 LEU F N 1
ATOM 7642 C CA . LEU F 2 59 ? 16.222 -31.646 -58.605 1.00 38.97 59 LEU F CA 1
ATOM 7643 C C . LEU F 2 59 ? 16.788 -32.813 -57.805 1.00 43.63 59 LEU F C 1
ATOM 7644 O O . LEU F 2 59 ? 16.170 -33.275 -56.847 1.00 46.18 59 LEU F O 1
ATOM 7660 N N . GLU F 2 60 ? 17.965 -33.287 -58.202 1.00 45.97 60 GLU F N 1
ATOM 7661 C CA . GLU F 2 60 ? 18.609 -34.406 -57.524 1.00 51.25 60 GLU F CA 1
ATOM 7662 C C . GLU F 2 60 ? 18.849 -34.133 -56.043 1.00 49.58 60 GLU F C 1
ATOM 7663 O O . GLU F 2 60 ? 18.831 -35.055 -55.228 1.00 54.96 60 GLU F O 1
ATOM 7675 N N . HIS F 2 61 ? 19.074 -32.869 -55.698 1.00 42.74 61 HIS F N 1
ATOM 7676 C CA . HIS F 2 61 ? 19.519 -32.515 -54.355 1.00 43.42 61 HIS F CA 1
ATOM 7677 C C . HIS F 2 61 ? 18.464 -31.771 -53.537 1.00 42.93 61 HIS F C 1
ATOM 7678 O O . HIS F 2 61 ? 18.708 -31.426 -52.381 1.00 45.26 61 HIS F O 1
ATOM 7693 N N . VAL F 2 62 ? 17.298 -31.525 -54.126 1.00 42.47 62 VAL F N 1
ATOM 7694 C CA . VAL F 2 62 ? 16.262 -30.756 -53.442 1.00 42.23 62 VAL F CA 1
ATOM 7695 C C . VAL F 2 62 ? 15.052 -31.601 -53.046 1.00 43.91 62 VAL F C 1
ATOM 7696 O O . VAL F 2 62 ? 14.431 -32.249 -53.887 1.00 44.23 62 VAL F O 1
ATOM 7709 N N . THR F 2 63 ? 14.725 -31.582 -51.758 1.00 43.96 63 THR F N 1
ATOM 7710 C CA . THR F 2 63 ? 13.496 -32.194 -51.266 1.00 41.05 63 THR F CA 1
ATOM 7711 C C . THR F 2 63 ? 12.488 -31.093 -50.958 1.00 36.99 63 THR F C 1
ATOM 7712 O O . THR F 2 63 ? 12.835 -29.911 -50.943 1.00 34.36 63 THR F O 1
ATOM 7723 N N . VAL F 2 64 ? 11.241 -31.481 -50.717 1.00 39.40 64 VAL F N 1
ATOM 7724 C CA . VAL F 2 64 ? 10.181 -30.514 -50.458 1.00 39.19 64 VAL F CA 1
ATOM 7725 C C . VAL F 2 64 ? 10.516 -29.588 -49.291 1.00 41.99 64 VAL F C 1
ATOM 7726 O O . VAL F 2 64 ? 10.296 -28.382 -49.370 1.00 40.21 64 VAL F O 1
ATOM 7739 N N . ASP F 2 65 ? 11.057 -30.147 -48.214 1.00 47.02 65 ASP F N 1
ATOM 7740 C CA . ASP F 2 65 ? 11.336 -29.362 -47.017 1.00 48.70 65 ASP F CA 1
ATOM 7741 C C . ASP F 2 65 ? 12.569 -28.479 -47.191 1.00 49.09 65 ASP F C 1
ATOM 7742 O O . ASP F 2 65 ? 12.683 -27.433 -46.551 1.00 48.25 65 ASP F O 1
ATOM 7751 N N . ASP F 2 66 ? 13.491 -28.899 -48.051 1.00 50.54 66 ASP F N 1
ATOM 7752 C CA . ASP F 2 66 ? 14.646 -28.071 -48.378 1.00 51.66 66 ASP F CA 1
ATOM 7753 C C . ASP F 2 66 ? 14.186 -26.836 -49.135 1.00 42.61 66 ASP F C 1
ATOM 7754 O O . ASP F 2 66 ? 14.708 -25.740 -48.936 1.00 41.89 66 ASP F O 1
ATOM 7763 N N . LEU F 2 67 ? 13.202 -27.023 -50.008 1.00 36.65 67 LEU F N 1
ATOM 7764 C CA . LEU F 2 67 ? 12.698 -25.933 -50.830 1.00 32.00 67 LEU F CA 1
ATOM 7765 C C . LEU F 2 67 ? 11.849 -24.981 -49.992 1.00 30.36 67 LEU F C 1
ATOM 7766 O O . LEU F 2 67 ? 12.004 -23.764 -50.076 1.00 29.71 67 LEU F O 1
ATOM 7782 N N . VAL F 2 68 ? 10.958 -25.542 -49.181 1.00 31.37 68 VAL F N 1
ATOM 7783 C CA . VAL F 2 68 ? 10.131 -24.742 -48.287 1.00 32.90 68 VAL F CA 1
ATOM 7784 C C . VAL F 2 68 ? 10.992 -23.785 -47.471 1.00 34.01 68 VAL F C 1
ATOM 7785 O O . VAL F 2 68 ? 10.732 -22.585 -47.429 1.00 32.95 68 VAL F O 1
ATOM 7798 N N . ALA F 2 69 ? 12.021 -24.324 -46.825 1.00 37.72 69 ALA F N 1
ATOM 7799 C CA . ALA F 2 69 ? 12.910 -23.517 -45.997 1.00 42.60 69 ALA F CA 1
ATOM 7800 C C . ALA F 2 69 ? 13.541 -22.386 -46.804 1.00 41.64 69 ALA F C 1
ATOM 7801 O O . ALA F 2 69 ? 13.797 -21.304 -46.279 1.00 41.57 69 ALA F O 1
ATOM 7808 N N . GLU F 2 70 ? 13.786 -22.640 -48.085 1.00 41.76 70 GLU F N 1
ATOM 7809 C CA . GLU F 2 70 ? 14.471 -21.675 -48.936 1.00 42.96 70 GLU F CA 1
ATOM 781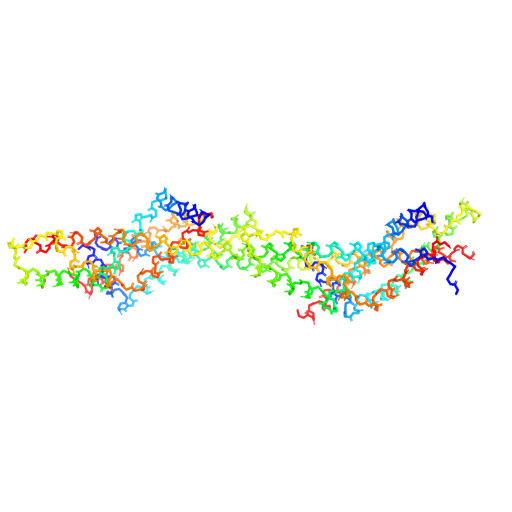0 C C . GLU F 2 70 ? 13.553 -20.534 -49.375 1.00 34.37 70 GLU F C 1
ATOM 7811 O O . GLU F 2 70 ? 13.985 -19.387 -49.473 1.00 33.42 70 GLU F O 1
ATOM 7823 N N . ILE F 2 71 ? 12.290 -20.854 -49.636 1.00 29.62 71 ILE F N 1
ATOM 7824 C CA . ILE F 2 71 ? 11.361 -19.895 -50.229 1.00 29.68 71 ILE F CA 1
ATOM 7825 C C . ILE F 2 71 ? 10.431 -19.229 -49.214 1.00 30.25 71 ILE F C 1
ATOM 7826 O O . ILE F 2 71 ? 9.703 -18.299 -49.559 1.00 28.84 71 ILE F O 1
ATOM 7842 N N . THR F 2 72 ? 10.447 -19.700 -47.972 1.00 33.20 72 THR F N 1
ATOM 7843 C CA . THR F 2 72 ? 9.504 -19.208 -46.968 1.00 32.68 72 THR F CA 1
ATOM 7844 C C . THR F 2 72 ? 9.609 -17.698 -46.737 1.00 32.45 72 THR F C 1
ATOM 7845 O O . THR F 2 72 ? 8.596 -16.997 -46.762 1.00 29.36 72 THR F O 1
ATOM 7856 N N . PRO F 2 73 ? 10.829 -17.189 -46.506 1.00 36.70 73 PRO F N 1
ATOM 7857 C CA . PRO F 2 73 ? 10.983 -15.740 -46.341 1.00 39.75 73 PRO F CA 1
ATOM 7858 C C . PRO F 2 73 ? 10.384 -14.967 -47.512 1.00 38.69 73 PRO F C 1
ATOM 7859 O O . PRO F 2 73 ? 9.721 -13.951 -47.310 1.00 34.46 73 PRO F O 1
ATOM 7870 N N . LYS F 2 74 ? 10.617 -15.457 -48.725 1.00 41.09 74 LYS F N 1
ATOM 7871 C CA . LYS F 2 74 ? 10.087 -14.827 -49.928 1.00 40.38 74 LYS F CA 1
ATOM 7872 C C . LYS F 2 74 ? 8.563 -14.876 -49.937 1.00 34.54 74 LYS F C 1
ATOM 7873 O O . LYS F 2 74 ? 7.904 -13.879 -50.224 1.00 34.76 74 LYS F O 1
ATOM 7892 N N . GLY F 2 75 ? 8.009 -16.043 -49.619 1.00 31.68 75 GLY F N 1
ATOM 7893 C CA . GLY F 2 75 ? 6.570 -16.228 -49.601 1.00 31.89 75 GLY F CA 1
ATOM 7894 C C . GLY F 2 75 ? 5.866 -15.278 -48.648 1.00 33.31 75 GLY F C 1
ATOM 7895 O O . GLY F 2 75 ? 4.824 -14.713 -48.980 1.00 33.51 75 GLY F O 1
ATOM 7899 N N . ARG F 2 76 ? 6.434 -15.103 -47.459 1.00 33.79 76 ARG F N 1
ATOM 7900 C CA . ARG F 2 76 ? 5.857 -14.213 -46.457 1.00 33.30 76 ARG F CA 1
ATOM 7901 C C . ARG F 2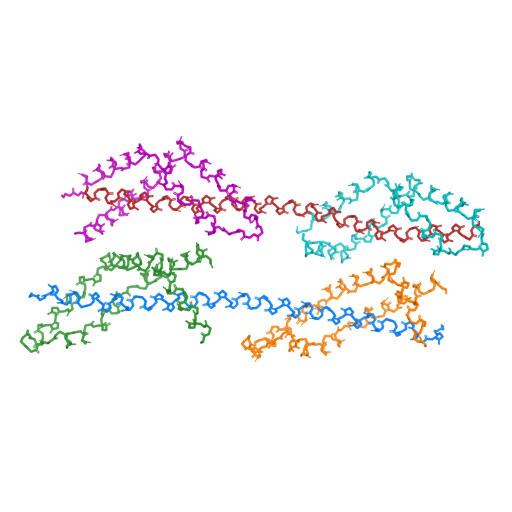 76 ? 5.886 -12.761 -46.925 1.00 36.21 76 ARG F C 1
ATOM 7902 O O . ARG F 2 76 ? 4.887 -12.050 -46.830 1.00 39.12 76 ARG F O 1
ATOM 7923 N N . ALA F 2 77 ? 7.036 -12.330 -47.435 1.00 36.88 77 ALA F N 1
ATOM 7924 C CA . ALA F 2 77 ? 7.215 -10.949 -47.871 1.00 40.83 77 ALA F CA 1
ATOM 7925 C C . ALA F 2 77 ? 6.364 -10.633 -49.096 1.00 42.18 77 ALA F C 1
ATOM 7926 O O . ALA F 2 77 ? 6.132 -9.468 -49.417 1.00 48.22 77 ALA F O 1
ATOM 7933 N N . LEU F 2 78 ? 5.895 -11.675 -49.771 1.00 38.19 78 LEU F N 1
ATOM 7934 C CA . LEU F 2 78 ? 5.161 -11.520 -51.019 1.00 39.98 78 LEU F CA 1
ATOM 7935 C C . LEU F 2 78 ? 3.680 -11.219 -50.775 1.00 38.07 78 LEU F C 1
ATOM 7936 O O . LEU F 2 78 ? 2.978 -10.761 -51.675 1.00 39.50 78 LEU F O 1
ATOM 7952 N N . VAL F 2 79 ? 3.209 -11.480 -49.559 1.00 34.34 79 VAL F N 1
ATOM 7953 C CA . VAL F 2 79 ? 1.803 -11.273 -49.222 1.00 32.28 79 VAL F CA 1
ATOM 7954 C C . VAL F 2 79 ? 1.482 -9.784 -49.142 1.00 31.48 79 VAL F C 1
ATOM 7955 O O . VAL F 2 79 ? 2.030 -9.076 -48.295 1.00 30.64 79 VAL F O 1
ATOM 7968 N N . PRO F 2 80 ? 0.588 -9.300 -50.019 1.00 32.50 80 PRO F N 1
ATOM 7969 C CA . PRO F 2 80 ? 0.223 -7.878 -49.999 1.00 35.25 80 PRO F CA 1
ATOM 7970 C C . PRO F 2 80 ? -0.458 -7.489 -48.693 1.00 35.95 80 PRO F C 1
ATOM 7971 O O . PRO F 2 80 ? -1.254 -8.264 -48.162 1.00 33.39 80 PRO F O 1
ATOM 7982 N N . ASP F 2 81 ? -0.149 -6.303 -48.179 1.00 40.96 81 ASP F N 1
ATOM 7983 C CA . ASP F 2 81 ? -0.758 -5.843 -46.936 1.00 43.70 81 ASP F CA 1
ATOM 7984 C C . ASP F 2 81 ? -2.227 -5.486 -47.148 1.00 41.10 81 ASP F C 1
ATOM 7985 O O . ASP F 2 81 ? -2.998 -5.414 -46.192 1.00 41.67 81 ASP F O 1
ATOM 7994 N N . SER F 2 82 ? -2.611 -5.268 -48.402 1.00 39.40 82 SER F N 1
ATOM 7995 C CA . SER F 2 82 ? -4.007 -5.007 -48.732 1.00 43.13 82 SER F CA 1
ATOM 7996 C C . SER F 2 82 ? -4.850 -6.242 -48.436 1.00 43.57 82 SER F C 1
ATOM 7997 O O . SER F 2 82 ? -5.978 -6.136 -47.958 1.00 44.79 82 SER F O 1
ATOM 8005 N N . VAL F 2 83 ? -4.293 -7.414 -48.722 1.00 43.58 83 VAL F N 1
ATOM 8006 C CA . VAL F 2 83 ? -4.971 -8.675 -48.449 1.00 42.95 83 VAL F CA 1
ATOM 8007 C C . VAL F 2 83 ? -5.097 -8.895 -46.946 1.00 40.39 83 VAL F C 1
ATOM 8008 O O . VAL F 2 83 ? -6.106 -9.410 -46.465 1.00 40.86 83 VAL F O 1
ATOM 8021 N N . LYS F 2 84 ? -4.066 -8.499 -46.208 1.00 38.45 84 LYS F N 1
ATOM 8022 C CA . LYS F 2 84 ? -4.055 -8.667 -44.761 1.00 35.20 84 LYS F CA 1
ATOM 8023 C C . LYS F 2 84 ? -5.089 -7.770 -44.089 1.00 34.55 84 LYS F C 1
ATOM 8024 O O . LYS F 2 84 ? -5.828 -8.217 -43.212 1.00 33.60 84 LYS F O 1
ATOM 8043 N N . LYS F 2 85 ? -5.142 -6.508 -44.502 1.00 34.80 85 LYS F N 1
ATOM 8044 C CA . LYS F 2 85 ? -6.072 -5.556 -43.902 1.00 37.58 85 LYS F CA 1
ATOM 8045 C C . LYS F 2 85 ? -7.517 -5.943 -44.203 1.00 38.43 85 LYS F C 1
ATOM 8046 O O . LYS F 2 85 ? -8.411 -5.719 -43.388 1.00 39.57 85 LYS F O 1
ATOM 8065 N N . GLU F 2 86 ? -7.742 -6.526 -45.376 1.00 39.55 86 GLU F N 1
ATOM 8066 C CA . GLU F 2 86 ? -9.075 -6.975 -45.757 1.00 44.86 86 GLU F CA 1
ATOM 8067 C C . GLU F 2 86 ? -9.496 -8.164 -44.903 1.00 38.96 86 GLU F C 1
ATOM 8068 O O . GLU F 2 86 ? -10.666 -8.304 -44.554 1.00 39.54 86 GLU F O 1
ATOM 8080 N N . LEU F 2 87 ? -8.536 -9.017 -44.566 1.00 36.27 87 LEU F N 1
ATOM 8081 C CA . LEU F 2 87 ? -8.811 -10.164 -43.710 1.00 38.00 87 LEU F CA 1
ATOM 8082 C C . LEU F 2 87 ? -9.054 -9.700 -42.277 1.00 36.94 87 LEU F C 1
ATOM 8083 O O . LEU F 2 87 ? -9.932 -10.218 -41.589 1.00 37.60 87 LEU F O 1
ATOM 8099 N N . LEU F 2 88 ? -8.274 -8.718 -41.837 1.00 36.18 88 LEU F N 1
ATOM 8100 C CA . LEU F 2 88 ? -8.440 -8.147 -40.509 1.00 37.96 88 LEU F CA 1
ATOM 8101 C C . LEU F 2 88 ? -9.837 -7.559 -40.354 1.00 43.81 88 LEU F C 1
ATOM 8102 O O . LEU F 2 88 ? -10.441 -7.639 -39.285 1.00 49.33 88 LEU F O 1
ATOM 8118 N N . GLN F 2 89 ? -10.351 -6.973 -41.431 1.00 42.61 89 GLN F N 1
ATOM 8119 C CA . GLN F 2 89 ? -11.664 -6.343 -41.399 1.00 43.57 89 GLN F CA 1
ATOM 8120 C C . GLN F 2 89 ? -12.774 -7.384 -41.282 1.00 43.45 89 GLN F C 1
ATOM 8121 O O . GLN F 2 89 ? -13.741 -7.189 -40.547 1.00 44.84 89 GLN F O 1
ATOM 8135 N N . ARG F 2 90 ? -12.634 -8.488 -42.009 1.00 46.44 90 ARG F N 1
ATOM 8136 C CA . ARG F 2 90 ? -13.626 -9.557 -41.961 1.00 50.02 90 ARG F CA 1
ATOM 8137 C C . ARG F 2 90 ? -13.684 -10.176 -40.567 1.00 49.32 90 ARG F C 1
ATOM 8138 O O . ARG F 2 90 ? -14.756 -10.546 -40.087 1.00 53.43 90 ARG F O 1
ATOM 8159 N N . ILE F 2 91 ? -12.528 -10.283 -39.920 1.00 45.59 91 ILE F N 1
ATOM 8160 C CA . ILE F 2 91 ? -12.457 -10.833 -38.572 1.00 45.03 91 ILE F CA 1
ATOM 8161 C C . ILE F 2 91 ? -13.130 -9.902 -37.568 1.00 45.57 91 ILE F C 1
ATOM 8162 O O . ILE F 2 91 ? -13.907 -10.345 -36.725 1.00 46.03 91 ILE F O 1
ATOM 8178 N N . ARG F 2 92 ? -12.825 -8.612 -37.663 1.00 45.65 92 ARG F N 1
ATOM 8179 C CA . ARG F 2 92 ? -13.418 -7.620 -36.775 1.00 48.99 92 ARG F CA 1
ATOM 8180 C C . ARG F 2 92 ? -14.928 -7.544 -36.972 1.00 50.19 92 ARG F C 1
ATOM 8181 O O . ARG F 2 92 ? -15.678 -7.372 -36.012 1.00 52.86 92 ARG F O 1
ATOM 8202 N N . THR F 2 93 ? -15.367 -7.679 -38.219 1.00 49.97 93 THR F N 1
ATOM 8203 C CA . THR F 2 93 ? -16.790 -7.666 -38.536 1.00 54.05 93 THR F CA 1
ATOM 8204 C C . THR F 2 93 ? -17.485 -8.881 -37.933 1.00 54.10 93 THR F C 1
ATOM 8205 O O . THR F 2 93 ? -18.484 -8.751 -37.223 1.00 55.39 93 THR F O 1
ATOM 8216 N N . PHE F 2 94 ? -16.946 -10.061 -38.221 1.00 53.28 94 PHE F N 1
ATOM 8217 C CA . PHE F 2 94 ? -17.522 -11.311 -37.741 1.00 56.47 94 PHE F CA 1
ATOM 8218 C C . PHE F 2 94 ? -17.648 -11.340 -36.218 1.00 55.83 94 PHE F C 1
ATOM 8219 O O . PHE F 2 94 ? -18.631 -11.851 -35.682 1.00 58.28 94 PHE F O 1
ATOM 8236 N N . LEU F 2 95 ? -16.656 -10.789 -35.526 1.00 53.94 95 LEU F N 1
ATOM 8237 C CA . LEU F 2 95 ? -16.641 -10.808 -34.067 1.00 55.94 95 LEU F CA 1
ATOM 8238 C C . LEU F 2 95 ? -17.636 -9.813 -33.480 1.00 56.15 95 LEU F C 1
ATOM 8239 O O . LEU F 2 95 ? -18.372 -10.136 -32.546 1.00 58.41 95 LEU F O 1
ATOM 8255 N N . ALA F 2 96 ? -17.658 -8.604 -34.031 1.00 55.10 96 ALA F N 1
ATOM 8256 C CA . ALA F 2 96 ? -18.589 -7.580 -33.575 1.00 56.21 96 ALA F CA 1
ATOM 8257 C C . ALA F 2 96 ? -20.027 -8.023 -33.824 1.00 58.02 96 ALA F C 1
ATOM 8258 O O . ALA F 2 96 ? -20.958 -7.528 -33.189 1.00 59.45 96 ALA F O 1
ATOM 8265 N N . GLN F 2 97 ? -20.201 -8.962 -34.749 1.00 60.66 97 GLN F N 1
ATOM 8266 C CA . GLN F 2 97 ? -21.527 -9.457 -35.101 1.00 69.63 97 GLN F CA 1
ATOM 8267 C C . GLN F 2 97 ? -21.875 -10.728 -34.325 1.00 75.91 97 GLN F C 1
ATOM 8268 O O . GLN F 2 97 ? -22.903 -11.355 -34.577 1.00 81.29 97 GLN F O 1
ATOM 8282 N N . HIS F 2 98 ? -21.022 -11.096 -33.374 1.00 77.40 98 HIS F N 1
ATOM 8283 C CA . HIS F 2 98 ? -21.240 -12.290 -32.567 1.00 85.44 98 HIS F CA 1
ATOM 8284 C C . HIS F 2 98 ? -20.996 -11.984 -31.089 1.00 90.21 98 HIS F C 1
ATOM 8285 O O . HIS F 2 98 ? -19.862 -12.035 -30.616 1.00 89.73 98 HIS F O 1
ATOM 8300 N N . ALA F 2 99 ? -22.066 -11.651 -30.372 1.00 95.42 99 ALA F N 1
ATOM 8301 C CA . ALA F 2 99 ? -21.990 -11.395 -28.935 1.00 97.43 99 ALA F CA 1
ATOM 8302 C C . ALA F 2 99 ? -20.812 -10.489 -28.597 1.00 94.80 99 ALA F C 1
ATOM 8303 O O . ALA F 2 99 ? -20.521 -9.540 -29.323 1.00 92.80 99 ALA F O 1
#

B-factor: mean 56.71, std 21.74, range [21.94, 164.56]

Foldseek 3Di:
DDDDCPVVVVVVVVCVVVVVVVVVVVVVVVVVVVVVVVVVVVVVVVVVVVVVVVCVVVVVVVVVVVVVVVPD/DVVVVVVLVVVCVVVCVVVVLVVVLVVVCVVVCLVVVLVVQLVVVCVVQDPVGDDPVNSCVVRVVVSVVPRDVVSVVVSVVVSVVVVVVVD/DVVVVVVVVLVVVCVVVVVVVVLVVLLVVVCVVLCLVVVLVVVLVVVCVVCPVVRDDVVNSCVVRVVVSVVSDDVVSVVVSVVVSVVVVVVPD/DVVVVCVVVVCVVVVVVVVVVVVVVVVVVVVVVVVVVVVVVVVVVVVVVVCVVVVVVVVVVVCVVVVVD/DVVVVVVVVVVCVVVVVVVVLVVLLVVVCVVVCLVVVLVVVLVVVCVVCDPVGDDPVNSCVVRVVVSVVPRDVVSVVVSVVVVVVVCVVPHD/DVVVVVVLVVCCVVVCVVVVLVVVLVVVCVVVCLVVVLVVVLVVVCVVQDPVRDDPVNSCVVRVVVSVVSDDVVSVVVSVVVSVVVVVVPD

Organism: Homo sapiens (NCBI:txid9606)

GO terms:
  GO:0034728 nucleosome organization (P, IDA)
  GO:0003682 chromatin binding (F, IDA)
  GO:0042393 histone binding (F, IDA)
  GO:0044615 nuclear pore nuclear basket (C, IDA)
  GO:0070390 transcription export complex 2 (C, IDA)
  GO:0010484 histone H3 acetyltransferase activity (F, IDA)
  GO:0004402 histone acetyltransferase activity (F, IDA)
  GO:0016446 somatic hypermutation of immunoglobulin genes (P, IDA)
  GO:0005634 nucleus (C, EXP)
  GO:0005635 nuclear envelope (C, EXP)
  GO:0005694 chromosome (C, EXP)
  GO:0005737 cytoplasm (C, EXP)
  GO:0016973 poly(A)+ mRNA export from nucleus (P, IMP)
  GO:0005515 protein binding (F, IPI)
  GO:0005634 nucleus (C, TAS)
  GO:0031965 nuclear membrane (C, IDA)
  GO:0005654 nucleoplasm (C, IDA)
  GO:0005829 cytosol (C, IDA)
  GO:0005634 nucleus (C, HDA)
  GO:0005829 cytosol (C, HDA)

Solvent-accessible surface area: 29393 Å² total; per-residue (Å²): 201,86,155,66,143,41,9,88,23,10,6,90,70,5,12,57,141,2,2,48,57,4,0,145,80,5,0,55,85,38,18,132,63,24,76,96,62,34,87,137,70,28,45,33,100,1,0,87,61,1,8,61,102,14,11,48,95,7,3,80,73,7,1,98,90,10,1,93,138,18,66,209,117,75,136,101,66,65,55,35,59,93,45,5,95,113,34,29,20,59,134,66,4,62,39,44,12,63,6,91,0,64,79,73,21,4,56,89,82,5,68,59,43,0,137,78,12,23,142,132,120,24,58,110,138,11,69,52,114,67,0,24,71,91,0,13,79,98,2,106,81,66,7,38,109,76,14,80,156,84,6,27,98,90,0,80,71,2,33,81,56,38,112,142,97,25,44,124,42,77,58,57,7,43,90,63,1,71,124,50,22,9,81,74,100,1,56,110,29,0,80,40,32,0,20,94,55,18,0,39,72,92,0,53,48,40,0,121,103,11,21,180,144,94,28,113,172,156,17,76,41,118,54,0,39,62,78,0,27,85,80,0,104,80,35,10,39,95,65,7,89,136,86,5,34,96,57,1,80,42,9,26,43,38,65,129,169,46,9,87,26,3,10,100,82,5,12,46,95,2,2,65,76,4,0,92,60,0,0,44,70,15,17,124,80,22,61,80,68,28,89,152,72,66,66,32,111,0,1,91,58,1,7,53,71,0,5,88,26,5,6,75,46,6,4,15,56,0,0,99,85,7,36,160,95,133,35,80,94,84,12,35,16,30,101,84,2,98,136,52,19,13,74,90,116,0,44,78,21,1,57,45,70,2,87,133,64,17,6,34,94,93,8,51,52,46,0,116,75,14,18,154,140,76,25,56,83,142,13,67,36,24,39,0,5,40,82,0,10,75,104,3,100,81,62,9,41,111,80,10,87,154,54,2,32,103,82,1,121,83,8,31,90,129,66,52,158,80,66,148,40,86,59,61,17,18,25,72,0,29,72,52,24,15,14,102,120,2,58,125,55,3,95,56,49,0,73,134,50,13,3,24,88,94,0,74,49,42,0,101,96,11,21,170,136,115,24,104,165,137,13,79,25,31,76,0,32,72,90,0,19,83,85,0,142,88,35,9,44,110,40,10,83,129,69,1,38,102,120,0,93,70,18,27,88,137,70,133

Nearest PDB structures (foldseek):
  4dhx-assembly2_F  TM=9.554E-01  e=7.498E-12  Homo sapiens
  6tbm-assembly1_P  TM=8.365E-01  e=5.123E-04  Komagataella phaffii GS115
  3kik-assembly3_C  TM=8.649E-01  e=6.211E-04  Saccharomyces cerevisiae
  4mbe-assembly2_F  TM=7.359E-01  e=4.845E-03  Saccharomyces cerevisiae S288C
  6z6o-assembly1_C  TM=3.196E-01  e=4.971E+00  Saccharomyces cerevisiae S288C

Sequence (508 aa):
LVLSELSQGLAVELMERVMMEFVRETCSQELKNAVETDQRVRVARCCEDVCAHLVDLFLVEEIFQTAKETLQDAQMRAAINQKLIETGERERLKELLRAKLIECGWKDQLKAHCKEVIKEKGLEHVTVDDLVAEITPKGRALVPDSVKKELLQRIRTFLAQHANKDAQMRAAINQKLIETGERERLKELLRAKLIECGWKDQLKAHCKEVIKEKGLEHVTVDDLVAEITPKGRALVPDSVKKELLQRIRTFLAQHAELSQGLAVELMERVMMEFVRETCSQELKNAVETDQRVRVARCCEDVCAHLVDLFLVEEIFQTAKETLQEDAQMRAAINQKLIETGERERLKELLRAKLIECGWKDQLKAHCKEVIKEKGLEHVTVDDLVAEITPKGRALVPDSVKKELLQRIRTFLAQHASDAQMRAAINQKLIETGERERLKELLRAKLIECGWKDQLKAHCKEVIKEKGLEHVTVDDLVAEITPKGRALVPDSVKKELLQRIRTFLAQHA

Radius of gyration: 36.18 Å; Cα contacts (8 Å, |Δi|>4): 346; chains: 6; bounding box: 56×84×112 Å

InterPro domains:
  IPR000717 Proteasome component (PCI) domain [PS50250] (775-958)
  IPR005062 SAC3/GANP/THP3, conserved domain [PF03399] (640-928)
  IPR031907 Germinal-centre associated nuclear protein, MCM3AP domain [PF16769] (1262-1976)
  IPR031908 Germinal-centre associated nuclear protein, nucleoporin homology domain [PF16768] (2-291)
  IPR031910 Germinal-centre associated nuclear protein, CID domain [PF16766] (1164-1234)
  IPR034265 MCM3AP, RNA recognition motif [cd12443] (435-506)
  IPR035979 RNA-binding domain superfamily [SSF54928] (435-490)
  IPR045107 SAC3/GANP/THP3 [PTHR12436] (206-1627)

CATH classification: 6.10.250.1340